Protein 1W9N (pdb70)

Sequence (23 aa):
AIVKIKAKKLCRGFLCGCHFGKKAIVKIKAKKLCRGFLCGCHFGKKAIVKIKAKKLCRGFLCGCHFGKKAIVKIKAKKLCRGFLCGCHFGKKAIVKIKAKKLCRGFLCGCHFGKKAIVKIKAKKLCRGFLCGCHFGKKAIVKIKAKKLCRGFLCGCHFGKKAIVKIKAKKLCRGFLCGCHFGKKAIVKIKAKKLCRGFLCGCHFGKKAIVKIKAKKLCRGFLCGCHFGKKAIVKIKAKKLCRGFLCGCHFGKKAIVKIKAKKLCRGFLCGCHFGKKAIVKIKAKKLCRGFLCGCHFGKKAIVKIKAKKLCRGFLCGCHFGKKAIVKIKAKKLCRGFLCGCHFGKKAIVKIKAKKLCRGFLCGCHFGKKAIVKIKAKKLCRGFLCGCHFGKKAIVKIKAKKLCRGFLCGCHFGKKAIVKIKAKKLCRGFLCGCHFGKKAIVKIKAKKLCRGFLCGCHFGKK

Secondary structure (DSSP, 8-state):
---------S-S-----------

Foldseek 3Di:
DPDVDDQDPDPPPPPPPPPDDDD

InterPro domains:
  IPR012519 Lantibiotic, type A, Pep5-type [PF08130] (2-41)

Radius of gyration: 16.24 Å; Cα contacts (8 Å, |Δi|>4): 0; chains: 1; bounding box: 52×14×13 Å

Solvent-accessible surface area: 3721 Å² total

Organism: Staphylococcus epidermidis (NCBI:txid1282)

B-factor: mean 6.92, std 3.71, range [2.19, 17.81]

Structure (mmCIF, N/CA/C/O backbone):
data_1W9N
#
_entry.id   1W9N
#
_cell.length_a   1.000
_cell.length_b   1.000
_cell.length_c   1.000
_cell.angle_alpha   90.00
_cell.angle_beta   90.00
_cell.angle_gamma   90.00
#
_symmetry.space_group_name_H-M   'P 1'
#
loop_
_atom_site.group_PDB
_atom_site.id
_atom_site.type_symbol
_atom_site.label_atom_id
_atom_site.label_alt_id
_atom_site.label_comp_id
_atom_site.label_asym_id
_atom_site.label_entity_id
_atom_site.label_seq_id
_atom_site.pdbx_PDB_ins_code
_atom_site.Cartn_x
_atom_site.Cartn_y
_atom_site.Cartn_z
_atom_site.occupancy
_atom_site.B_iso_or_equiv
_atom_site.auth_seq_id
_atom_site.auth_comp_id
_atom_site.auth_asym_id
_atom_site.auth_atom_id
_atom_site.pdbx_PDB_model_num
ATOM 11 N N . ALA A 1 2 ? 29.196 -11.011 -5.519 1.00 10.47 2 ALA A N 1
ATOM 12 C CA . ALA A 1 2 ? 28.561 -11.260 -4.238 1.00 10.32 2 ALA A CA 1
ATOM 13 C C . ALA A 1 2 ? 29.409 -12.209 -3.412 1.00 9.54 2 ALA A C 1
ATOM 14 O O . ALA A 1 2 ? 29.897 -13.222 -3.913 1.00 9.39 2 ALA A O 1
ATOM 29 N N . ILE A 1 4 ? 29.899 -14.015 0.600 1.00 7.68 4 ILE A N 1
ATOM 30 C CA . ILE A 1 4 ? 29.492 -15.213 1.310 1.00 7.07 4 ILE A CA 1
ATOM 31 C C . ILE A 1 4 ? 28.170 -14.994 2.036 1.00 6.34 4 ILE A C 1
ATOM 32 O O . ILE A 1 4 ? 28.139 -14.421 3.122 1.00 6.50 4 ILE A O 1
ATOM 48 N N . VAL A 1 5 ? 27.085 -15.440 1.402 1.00 5.86 5 VAL A N 1
ATOM 49 C CA . VAL A 1 5 ? 25.744 -15.382 1.985 1.00 5.39 5 VAL A CA 1
ATOM 50 C C . VAL A 1 5 ? 25.247 -13.940 2.164 1.00 4.84 5 VAL A C 1
ATOM 51 O O . VAL A 1 5 ? 25.806 -13.150 2.927 1.00 5.05 5 VAL A O 1
ATOM 64 N N . LYS A 1 6 ? 24.177 -13.605 1.450 1.00 4.59 6 LYS A N 1
ATOM 65 C CA . LYS A 1 6 ? 23.553 -12.294 1.573 1.00 4.51 6 LYS A CA 1
ATOM 66 C C . LYS A 1 6 ? 22.449 -12.336 2.621 1.00 4.14 6 LYS A C 1
ATOM 67 O O . LYS A 1 6 ? 21.647 -11.406 2.743 1.00 4.24 6 LYS A O 1
ATOM 108 N N . ILE A 1 9 ? 16.459 -12.240 4.570 1.00 2.97 9 ILE A N 1
ATOM 109 C CA . ILE A 1 9 ? 15.534 -12.075 5.687 1.00 3.26 9 ILE A CA 1
ATOM 110 C C . ILE A 1 9 ? 14.373 -13.054 5.569 1.00 2.87 9 ILE A C 1
ATOM 111 O O . ILE A 1 9 ? 13.612 -13.015 4.605 1.00 3.04 9 ILE A O 1
ATOM 127 N N . LYS A 1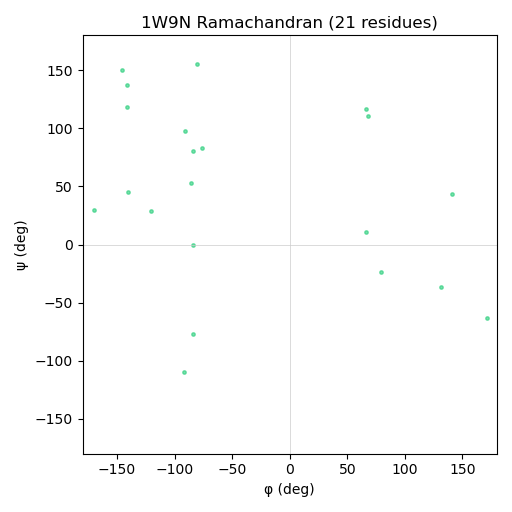 10 ? 14.250 -13.932 6.554 1.00 3.00 10 LYS A N 1
ATOM 128 C CA . LYS A 1 10 ? 13.196 -14.931 6.558 1.00 3.16 10 LYS A CA 1
ATOM 129 C C . LYS A 1 10 ? 11.898 -14.306 7.052 1.00 2.99 10 LYS A C 1
ATOM 130 O O . LYS A 1 10 ? 11.923 -13.303 7.768 1.00 3.33 10 LYS A O 1
ATOM 149 N N . ALA A 1 11 ? 10.776 -14.905 6.649 1.00 3.02 11 ALA A N 1
ATOM 150 C CA . ALA A 1 11 ? 9.442 -14.398 6.975 1.00 3.25 11 ALA A CA 1
ATOM 151 C C . ALA A 1 11 ? 9.163 -13.070 6.265 1.00 2.81 11 ALA A C 1
ATOM 152 O O . ALA A 1 11 ? 10.051 -12.476 5.651 1.00 3.21 11 ALA A O 1
ATOM 168 N N . LYS A 1 13 ? 6.966 -12.780 3.831 1.00 3.03 13 LYS A N 1
ATOM 169 C CA . LYS A 1 13 ? 6.597 -13.069 2.450 1.00 3.96 13 LYS A CA 1
ATOM 170 C C . LYS A 1 13 ? 5.184 -13.626 2.396 1.00 4.18 13 LYS A C 1
ATOM 171 O O . LYS A 1 13 ? 4.416 -13.318 1.478 1.00 4.91 13 LYS A O 1
ATOM 190 N N . LYS A 1 14 ? 4.837 -14.423 3.395 1.00 3.94 14 LYS A N 1
ATOM 191 C CA . LYS A 1 14 ? 3.556 -15.107 3.428 1.00 4.48 14 LYS A CA 1
ATOM 192 C C . LYS A 1 14 ? 2.440 -14.145 3.818 1.00 3.90 14 LYS A C 1
ATOM 193 O O . LYS A 1 14 ? 2.084 -14.036 4.989 1.00 3.93 14 LYS A O 1
ATOM 212 N N . LEU A 1 15 ? 1.937 -13.410 2.828 1.00 3.89 15 LEU A N 1
ATOM 213 C CA . LEU A 1 15 ? 0.797 -12.506 2.996 1.00 3.83 15 LEU A CA 1
ATOM 214 C C . LEU A 1 15 ? 1.121 -11.334 3.923 1.00 3.02 15 LEU A C 1
ATOM 215 O O . LEU A 1 15 ? 0.227 -10.583 4.312 1.00 3.44 15 LEU A O 1
ATOM 231 N N . CYS A 1 16 ? 2.394 -11.161 4.253 1.00 2.39 16 CYS A N 1
ATOM 232 C CA . CYS A 1 16 ? 2.805 -10.085 5.151 1.00 2.19 16 CYS A CA 1
ATOM 233 C C . CYS A 1 16 ? 3.789 -9.140 4.468 1.00 2.67 16 CYS A C 1
ATOM 234 O O . CYS A 1 16 ? 4.606 -8.493 5.117 1.00 3.24 16 CYS A O 1
ATOM 241 N N . ARG A 1 17 ? 3.682 -9.023 3.145 1.00 3.07 17 ARG A N 1
ATOM 242 C CA . ARG A 1 17 ? 4.605 -8.178 2.393 1.00 3.96 17 ARG A CA 1
ATOM 243 C C . ARG A 1 17 ? 4.160 -6.723 2.405 1.00 4.14 17 ARG A C 1
ATOM 244 O O . ARG A 1 17 ? 4.818 -5.856 1.833 1.00 4.92 17 ARG A O 1
ATOM 265 N N . GLY A 1 18 ? 3.040 -6.472 3.058 1.00 3.74 18 GLY A N 1
ATOM 266 C CA . GLY A 1 18 ? 2.543 -5.113 3.225 1.00 4.13 18 GLY A CA 1
ATOM 267 C C . GLY A 1 18 ? 1.844 -4.568 2.000 1.00 3.47 18 GLY A C 1
ATOM 268 O O . GLY A 1 18 ? 1.028 -3.649 2.091 1.00 3.77 18 GLY A O 1
ATOM 272 N N . PHE A 1 19 ? 2.168 -5.125 0.843 1.00 2.98 19 PHE A N 1
ATOM 273 C CA . PHE A 1 19 ? 1.607 -4.666 -0.411 1.00 2.82 19 PHE A CA 1
ATOM 274 C C . PHE A 1 19 ? 0.251 -5.312 -0.659 1.00 2.44 19 PHE A C 1
ATOM 275 O O . PHE A 1 19 ? 0.118 -6.536 -0.618 1.00 2.82 19 PHE A O 1
ATOM 304 N N . LEU A 1 21 ? -2.957 -4.147 0.913 1.00 2.48 21 LEU A N 1
ATOM 305 C CA . LEU A 1 21 ? -3.691 -4.227 2.166 1.00 3.21 21 LEU A CA 1
ATOM 306 C C . LEU A 1 21 ? -5.095 -3.663 1.972 1.00 3.29 21 LEU A C 1
ATOM 307 O O . LEU A 1 21 ? -5.303 -2.451 2.012 1.00 3.73 21 LEU A O 1
ATOM 335 N N . CYS A 1 23 ? -6.786 -3.693 -0.769 1.00 3.04 23 CYS A N 1
ATOM 336 C CA . CYS A 1 23 ? -6.853 -3.030 -2.058 1.00 3.51 23 CYS A CA 1
ATOM 337 C C . CYS A 1 23 ? -7.838 -3.762 -2.953 1.00 4.08 23 CYS A C 1
ATOM 338 O O . CYS A 1 23 ? -8.874 -3.219 -3.333 1.00 4.80 23 CYS A O 1
ATOM 345 N N . GLY A 1 24 ? -7.524 -5.013 -3.257 1.00 4.12 24 GLY A N 1
ATOM 346 C CA . GLY A 1 24 ? -8.423 -5.837 -4.035 1.00 5.01 24 GLY A CA 1
ATOM 347 C C . GLY A 1 24 ? -9.447 -6.516 -3.150 1.00 5.20 24 GLY A C 1
ATOM 348 O O . GLY A 1 24 ? -9.597 -7.739 -3.177 1.00 5.95 24 GLY A O 1
ATOM 352 N N . CYS A 1 25 ? -10.132 -5.723 -2.340 1.00 4.80 25 CYS A N 1
ATOM 353 C CA . CYS A 1 25 ? -11.150 -6.245 -1.448 1.00 5.27 25 CYS A CA 1
ATOM 354 C C . CYS A 1 25 ? -12.336 -5.295 -1.369 1.00 5.75 25 CYS A C 1
ATOM 355 O O . CYS A 1 25 ? -12.173 -4.075 -1.303 1.00 5.70 25 CYS A O 1
ATOM 362 N N . HIS A 1 26 ? -13.521 -5.869 -1.411 1.00 6.47 26 HIS A N 1
ATOM 363 C CA . HIS A 1 26 ? -14.759 -5.113 -1.296 1.00 7.10 26 HIS A CA 1
ATOM 364 C C . HIS A 1 26 ? -15.741 -5.915 -0.446 1.00 7.73 26 HIS A C 1
ATOM 365 O O . HIS A 1 26 ? -16.912 -6.078 -0.794 1.00 8.28 26 HIS A O 1
ATOM 380 N N . PHE A 1 27 ? -15.238 -6.435 0.653 1.00 7.89 27 PHE A N 1
ATOM 381 C CA . PHE A 1 27 ? -16.031 -7.272 1.541 1.00 8.71 27 PHE A CA 1
ATOM 382 C C . PHE A 1 27 ? -16.848 -6.419 2.508 1.00 9.22 27 PHE A C 1
ATOM 383 O O . PHE A 1 27 ? -16.776 -5.189 2.472 1.00 9.22 27 PHE A O 1
ATOM 411 N N . GLY A 1 29 ? -17.016 -4.606 5.139 1.00 11.33 29 GLY A N 1
ATOM 412 C CA . GLY A 1 29 ? -16.404 -3.800 6.180 1.00 12.06 29 GLY A CA 1
ATOM 413 C C . GLY A 1 29 ? -17.252 -2.591 6.504 1.00 12.60 29 GLY A C 1
ATOM 414 O O . GLY A 1 29 ? -16.742 -1.481 6.654 1.00 12.81 29 GLY A O 1
ATOM 418 N N . LYS A 1 30 ? -18.550 -2.821 6.606 1.00 13.01 30 LYS A N 1
ATOM 419 C CA . LYS A 1 30 ? -19.511 -1.761 6.830 1.00 13.70 30 LYS A CA 1
ATOM 420 C C . LYS A 1 30 ? -20.658 -2.271 7.692 1.00 14.21 30 LYS A C 1
ATOM 421 O O . LYS A 1 30 ? -20.977 -3.462 7.672 1.00 14.40 30 LYS A O 1
ATOM 440 N N . LYS A 1 31 ? -21.253 -1.378 8.464 1.00 14.58 31 LYS A N 1
ATOM 441 C CA . LYS A 1 31 ? -22.459 -1.697 9.199 1.00 15.24 31 LYS A CA 1
ATOM 442 C C . LYS A 1 31 ? -23.673 -1.357 8.345 1.00 15.53 31 LYS A C 1
ATOM 443 O O . LYS A 1 31 ? -24.441 -2.276 8.002 1.00 15.77 31 LYS A O 1
ATOM 473 N N . ALA A 1 2 ? 8.059 25.088 -2.969 1.00 10.47 2 ALA A N 2
ATOM 474 C CA . ALA A 1 2 ? 8.288 24.465 -4.268 1.00 10.32 2 ALA A CA 2
ATOM 475 C C . ALA A 1 2 ? 7.062 24.641 -5.152 1.00 9.54 2 ALA A C 2
ATOM 476 O O . ALA A 1 2 ? 7.165 25.066 -6.298 1.00 9.39 2 ALA A O 2
ATOM 491 N N . ILE A 1 4 ? 5.169 23.189 -7.296 1.00 7.68 4 ILE A N 2
ATOM 492 C CA . ILE A 1 4 ? 4.815 22.318 -8.418 1.00 7.07 4 ILE A CA 2
ATOM 493 C C . ILE A 1 4 ? 4.853 20.844 -8.027 1.00 6.34 4 ILE A C 2
ATOM 494 O O . ILE A 1 4 ? 4.846 19.952 -8.875 1.00 6.50 4 ILE A O 2
ATOM 510 N N . VAL A 1 5 ? 4.853 20.603 -6.734 1.00 5.86 5 VAL A N 2
ATOM 511 C CA . VAL A 1 5 ? 4.922 19.250 -6.211 1.00 5.39 5 VAL A CA 2
ATOM 512 C C . VAL A 1 5 ? 3.536 18.752 -5.802 1.00 4.84 5 VAL A C 2
ATOM 513 O O . VAL A 1 5 ? 3.183 18.727 -4.622 1.00 5.05 5 VAL A O 2
ATOM 526 N N . LYS A 1 6 ? 2.739 18.385 -6.799 1.00 4.59 6 LYS A N 2
ATOM 527 C CA . LYS A 1 6 ? 1.400 17.859 -6.550 1.00 4.51 6 LYS A CA 2
ATOM 528 C C . LYS A 1 6 ? 1.490 16.440 -6.012 1.00 4.14 6 LYS A C 2
ATOM 529 O O . LYS A 1 6 ? 1.576 15.473 -6.765 1.00 4.24 6 LYS A O 2
ATOM 570 N N . ILE A 1 9 ? 5.708 14.094 -2.758 1.00 2.97 9 ILE A N 2
ATOM 571 C CA . ILE A 1 9 ? 6.521 13.951 -1.569 1.00 3.26 9 ILE A CA 2
ATOM 572 C C . ILE A 1 9 ? 6.922 12.495 -1.412 1.00 2.87 9 ILE A C 2
ATOM 573 O O . ILE A 1 9 ? 6.068 11.629 -1.201 1.00 3.04 9 ILE A O 2
ATOM 589 N N . LYS A 1 10 ? 8.211 12.222 -1.521 1.00 3.00 10 LYS A N 2
ATOM 590 C CA . LYS A 1 10 ? 8.712 10.865 -1.383 1.00 3.16 10 LYS A CA 2
ATOM 591 C C . LYS A 1 10 ? 8.774 10.471 0.088 1.00 2.99 10 LYS A C 2
ATOM 592 O O . LYS A 1 10 ? 9.848 10.357 0.673 1.00 3.33 10 LYS A O 2
ATOM 611 N N . ALA A 1 11 ? 7.591 10.310 0.661 1.00 3.02 11 ALA A N 2
ATOM 612 C CA . ALA A 1 11 ? 7.423 9.895 2.047 1.00 3.25 11 ALA A CA 2
ATOM 613 C C . ALA A 1 11 ? 5.959 9.561 2.287 1.00 2.81 11 ALA A C 2
ATOM 614 O O . ALA A 1 11 ? 5.131 10.454 2.468 1.00 3.21 11 ALA A O 2
ATOM 630 N N . LYS A 1 13 ? 4.470 7.686 -0.033 1.00 3.03 13 LYS A N 2
ATOM 631 C CA . LYS A 1 13 ? 4.019 7.657 -1.417 1.00 3.96 13 LYS A CA 2
ATOM 632 C C . LYS A 1 13 ? 4.100 6.233 -1.964 1.00 4.18 13 LYS A C 2
ATOM 633 O O . LYS A 1 13 ? 5.125 5.835 -2.522 1.00 4.91 13 LYS A O 2
ATOM 652 N N . LYS A 1 14 ? 3.019 5.474 -1.753 1.00 3.94 14 LYS A N 2
ATOM 653 C CA . LYS A 1 14 ? 2.932 4.068 -2.176 1.00 4.48 14 LYS A CA 2
ATOM 654 C C . LYS A 1 14 ? 3.791 3.172 -1.269 1.00 3.90 14 LYS A C 2
ATOM 655 O O . LYS A 1 14 ? 4.801 3.611 -0.724 1.00 3.93 14 LYS A O 2
ATOM 674 N N . LEU A 1 15 ? 3.350 1.919 -1.109 1.00 3.89 15 LEU A N 2
ATOM 675 C CA . LEU A 1 15 ? 4.040 0.910 -0.302 1.00 3.83 15 LEU A CA 2
ATOM 676 C C . LEU A 1 15 ? 3.821 1.167 1.175 1.00 3.02 15 LEU A C 2
ATOM 677 O O . LEU A 1 15 ? 3.221 0.348 1.865 1.00 3.44 15 LEU A O 2
ATOM 693 N N . CYS A 1 16 ? 4.271 2.314 1.648 1.00 2.39 16 CYS A N 2
ATOM 694 C CA . CYS A 1 16 ? 4.114 2.676 3.048 1.00 2.19 16 CYS A CA 2
ATOM 695 C C . CYS A 1 16 ? 2.663 3.060 3.322 1.00 2.67 16 CYS A C 2
ATOM 696 O O . CYS A 1 16 ? 2.209 4.138 2.938 1.00 3.24 16 CYS A O 2
ATOM 703 N N . ARG A 1 17 ? 1.926 2.143 3.955 1.00 3.07 17 ARG A N 2
ATOM 704 C CA . ARG A 1 17 ? 0.491 2.314 4.190 1.00 3.96 17 ARG A CA 2
ATOM 705 C C . ARG A 1 17 ? -0.250 2.419 2.858 1.00 4.14 17 ARG A C 2
ATOM 706 O O . ARG A 1 17 ? -1.363 2.943 2.773 1.00 4.92 17 ARG A O 2
ATOM 727 N N . GLY A 1 18 ? 0.390 1.887 1.825 1.00 3.74 18 GLY A N 2
ATOM 728 C CA . GLY A 1 18 ? -0.184 1.856 0.502 1.00 4.13 18 GLY A CA 2
ATOM 729 C C . GLY A 1 18 ? 0.209 0.584 -0.207 1.00 3.47 18 GLY A C 2
ATOM 730 O O . GLY A 1 18 ? 0.670 0.609 -1.346 1.00 3.77 18 GLY A O 2
ATOM 734 N N . PHE A 1 19 ? 0.061 -0.529 0.486 1.00 2.98 19 PHE A N 2
ATOM 735 C CA . PHE A 1 19 ? 0.412 -1.835 -0.037 1.00 2.82 19 PHE A CA 2
ATOM 736 C C . PHE A 1 19 ? -0.868 -2.595 -0.378 1.00 2.44 19 PHE A C 2
ATOM 737 O O . PHE A 1 19 ? -1.961 -2.037 -0.287 1.00 2.82 19 PHE A O 2
ATOM 766 N N . LEU A 1 21 ? -2.911 -4.296 0.959 1.00 2.48 21 LEU A N 2
ATOM 767 C CA . LEU A 1 21 ? -3.805 -4.610 2.053 1.00 3.21 21 LEU A CA 2
ATOM 768 C C . LEU A 1 21 ? -5.147 -3.908 1.864 1.00 3.29 21 LEU A C 2
ATOM 769 O O . LEU A 1 21 ? -5.238 -2.681 1.898 1.00 3.73 21 LEU A O 2
ATOM 797 N N . CYS A 1 23 ? -6.698 -3.683 -0.832 1.00 3.04 23 CYS A N 2
ATOM 798 C CA . CYS A 1 23 ? -6.722 -3.074 -2.145 1.00 3.51 23 CYS A CA 2
ATOM 799 C C . CYS A 1 23 ? -7.628 -3.872 -3.070 1.00 4.08 23 CYS A C 2
ATOM 800 O O . CYS A 1 23 ? -8.404 -3.311 -3.843 1.00 4.80 23 CYS A O 2
ATOM 807 N N . GLY A 1 24 ? -7.533 -5.188 -2.972 1.00 4.12 24 GLY A N 2
ATOM 808 C CA . GLY A 1 24 ? -8.383 -6.056 -3.755 1.00 5.01 24 GLY A CA 2
ATOM 809 C C . GLY A 1 24 ? -9.567 -6.565 -2.953 1.00 5.20 24 GLY A C 2
ATOM 810 O O . GLY A 1 24 ? -9.909 -7.746 -3.022 1.00 5.95 24 GLY A O 2
ATOM 814 N N . CYS A 1 25 ? -10.185 -5.677 -2.196 1.00 4.80 25 CYS A N 2
ATOM 815 C CA . CYS A 1 25 ? -11.349 -6.029 -1.390 1.00 5.27 25 CYS A CA 2
ATOM 816 C C . CYS A 1 25 ? -12.406 -4.938 -1.502 1.00 5.75 25 CYS A C 2
ATOM 817 O O . CYS A 1 25 ? -12.166 -3.907 -2.137 1.00 5.70 25 CYS A O 2
ATOM 824 N N . HIS A 1 26 ? -13.566 -5.173 -0.891 1.00 6.47 26 HIS A N 2
ATOM 825 C CA . HIS A 1 26 ? -14.672 -4.220 -0.907 1.00 7.10 26 HIS A CA 2
ATOM 826 C C . HIS A 1 26 ? -15.225 -4.058 -2.313 1.00 7.73 26 HIS A C 2
ATOM 827 O O . HIS A 1 26 ? -14.735 -3.251 -3.112 1.00 8.28 26 HIS A O 2
ATOM 842 N N . PHE A 1 27 ? -16.251 -4.832 -2.623 1.00 7.89 27 PHE A N 2
ATOM 843 C CA . PHE A 1 27 ? -16.843 -4.811 -3.948 1.00 8.71 27 PHE A CA 2
ATOM 844 C C . PHE A 1 27 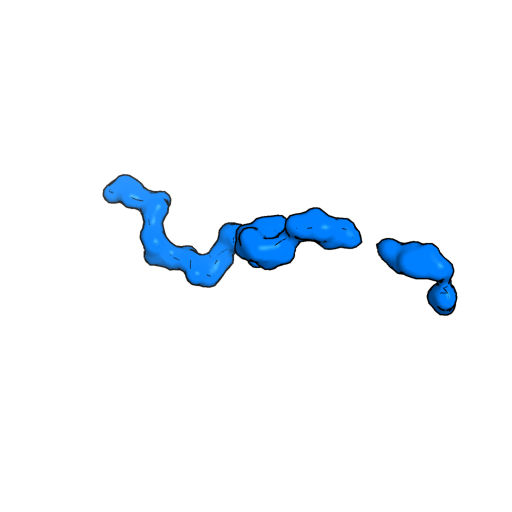? -18.042 -3.869 -3.977 1.00 9.22 27 PHE A C 2
ATOM 845 O O . PHE A 1 27 ? -18.690 -3.638 -2.960 1.00 9.22 27 PHE A O 2
ATOM 873 N N . GLY A 1 29 ? -20.904 -4.213 -6.131 1.00 11.33 29 GLY A N 2
ATOM 874 C CA . GLY A 1 29 ? -22.174 -4.875 -6.318 1.00 12.06 29 GLY A CA 2
ATOM 875 C C . GLY A 1 29 ? -22.541 -4.955 -7.777 1.00 12.60 29 GLY A C 2
ATOM 876 O O . GLY A 1 29 ? -21.782 -5.505 -8.583 1.00 12.81 29 GLY A O 2
ATOM 880 N N . LYS A 1 30 ? -23.688 -4.408 -8.136 1.00 13.01 30 LYS A N 2
ATOM 881 C CA . LYS A 1 30 ? -24.126 -4.388 -9.517 1.00 13.70 30 LYS A CA 2
ATOM 882 C C . LYS A 1 30 ? -24.540 -2.974 -9.926 1.00 14.21 30 LYS A C 2
ATOM 883 O O . LYS A 1 30 ? -24.950 -2.731 -11.064 1.00 14.40 30 LYS A O 2
ATOM 902 N N . LYS A 1 31 ? -24.407 -2.030 -9.001 1.00 14.58 31 LYS A N 2
ATOM 903 C CA . LYS A 1 31 ? -24.873 -0.674 -9.229 1.00 15.24 31 LYS A CA 2
ATOM 904 C C . LYS A 1 31 ? -23.956 0.316 -8.539 1.00 15.53 31 LYS A C 2
ATOM 905 O O . LYS A 1 31 ? -23.588 1.331 -9.161 1.00 15.77 31 LYS A O 2
ATOM 935 N N . ALA A 1 2 ? -6.328 14.825 -5.682 1.00 10.47 2 ALA A N 3
ATOM 936 C CA . ALA A 1 2 ? -6.272 15.847 -4.634 1.00 10.32 2 ALA A CA 3
ATOM 937 C C . ALA A 1 2 ? -5.589 17.120 -5.126 1.00 9.54 2 ALA A C 3
ATOM 938 O O . ALA A 1 2 ? -6.253 18.038 -5.609 1.00 9.39 2 ALA A O 3
ATOM 953 N N . ILE A 1 4 ? -1.591 18.744 -6.703 1.00 7.68 4 ILE A N 3
ATOM 954 C CA . ILE A 1 4 ? -0.749 18.745 -7.886 1.00 7.07 4 ILE A CA 3
ATOM 955 C C . ILE A 1 4 ? -0.079 17.389 -8.042 1.00 6.34 4 ILE A C 3
ATOM 956 O O . ILE A 1 4 ? 0.924 17.101 -7.392 1.00 6.50 4 ILE A O 3
ATOM 972 N N . VAL A 1 5 ? -0.655 16.546 -8.877 1.00 5.86 5 VAL A N 3
ATOM 973 C CA . VAL A 1 5 ? -0.085 15.239 -9.131 1.00 5.39 5 VAL A CA 3
ATOM 974 C C . VAL A 1 5 ? 0.812 15.279 -10.366 1.00 4.84 5 VAL A C 3
ATOM 975 O O . VAL A 1 5 ? 0.345 15.402 -11.498 1.00 5.05 5 VAL A O 3
ATOM 988 N N . LYS A 1 6 ? 2.108 15.210 -10.125 1.00 4.59 6 LYS A N 3
ATOM 989 C CA . LYS A 1 6 ? 3.095 15.282 -11.194 1.00 4.51 6 LYS A CA 3
ATOM 990 C C . LYS A 1 6 ? 3.793 13.934 -11.355 1.00 4.14 6 LYS A C 3
ATOM 991 O O . LYS A 1 6 ? 4.774 13.805 -12.096 1.00 4.24 6 LYS A O 3
ATOM 1032 N N . ILE A 1 9 ? 7.363 9.080 -8.727 1.00 2.97 9 ILE A N 3
ATOM 1033 C CA . ILE A 1 9 ? 7.607 7.773 -8.125 1.00 3.26 9 ILE A CA 3
ATOM 1034 C C . ILE A 1 9 ? 6.589 6.747 -8.631 1.00 2.87 9 ILE A C 3
ATOM 1035 O O . ILE A 1 9 ? 5.385 7.011 -8.649 1.00 3.04 9 ILE A O 3
ATOM 1051 N N . LYS A 1 10 ? 7.077 5.584 -9.043 1.00 3.00 10 LYS A N 3
ATOM 1052 C CA . LYS A 1 10 ? 6.212 4.536 -9.563 1.00 3.16 10 LYS A CA 3
ATOM 1053 C C . LYS A 1 10 ? 5.919 3.501 -8.482 1.00 2.99 10 LYS A C 3
ATOM 1054 O O . LYS A 1 10 ? 6.781 3.194 -7.653 1.00 3.33 10 LYS A O 3
ATOM 1073 N N . ALA A 1 11 ? 4.704 2.971 -8.486 1.00 3.02 11 ALA A N 3
ATOM 1074 C CA . ALA A 1 11 ? 4.321 1.945 -7.527 1.00 3.25 11 ALA A CA 3
ATOM 1075 C C . ALA A 1 11 ? 4.773 0.569 -7.998 1.00 2.81 11 ALA A C 3
ATOM 1076 O O . A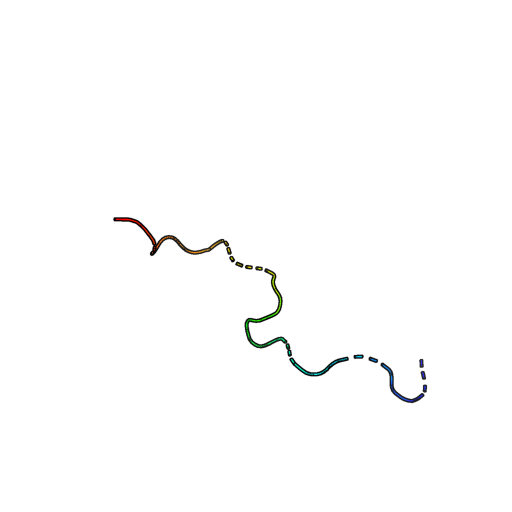LA A 1 11 ? 4.422 0.134 -9.100 1.00 3.21 11 ALA A O 3
ATOM 1092 N N . LYS A 1 13 ? 8.253 -1.347 -8.527 1.00 3.03 13 LYS A N 3
ATOM 1093 C CA . LYS A 1 13 ? 9.710 -1.378 -8.606 1.00 3.96 13 LYS A CA 3
ATOM 1094 C C . LYS A 1 13 ? 10.263 -2.704 -8.073 1.00 4.18 13 LYS A C 3
ATOM 1095 O O . LYS A 1 13 ? 10.551 -3.616 -8.850 1.00 4.91 13 LYS A O 3
ATOM 1114 N N . LYS A 1 14 ? 10.392 -2.814 -6.758 1.00 3.94 14 LYS A N 3
ATOM 1115 C CA . LYS A 1 14 ? 10.913 -4.026 -6.135 1.00 4.48 14 LYS A CA 3
ATOM 1116 C C . LYS A 1 14 ? 10.174 -4.337 -4.844 1.00 3.90 14 LYS A C 3
ATOM 1117 O O . LYS A 1 14 ? 9.601 -5.421 -4.679 1.00 3.93 14 LYS A O 3
ATOM 1136 N N . LEU A 1 15 ? 10.177 -3.382 -3.926 1.00 3.89 15 LEU A N 3
ATOM 1137 C CA . LEU A 1 15 ? 9.654 -3.614 -2.589 1.00 3.83 15 LEU A CA 3
ATOM 1138 C C . LEU A 1 15 ? 8.181 -3.247 -2.492 1.00 3.02 15 LEU A C 3
ATOM 1139 O O . LEU A 1 15 ? 7.820 -2.183 -1.995 1.00 3.44 15 LEU A O 3
ATOM 1155 N N . CYS A 1 16 ? 7.337 -4.123 -3.000 1.00 2.39 16 CYS A N 3
ATOM 1156 C CA . CYS A 1 16 ? 5.904 -4.019 -2.779 1.00 2.19 16 CYS A CA 3
ATOM 1157 C C . CYS A 1 16 ? 5.415 -5.299 -2.115 1.00 2.67 16 CYS A C 3
ATOM 1158 O O . CYS A 1 16 ? 4.213 -5.570 -2.047 1.00 3.24 16 CYS A O 3
ATOM 1165 N N . ARG A 1 17 ? 6.370 -6.074 -1.605 1.00 3.07 17 ARG A N 3
ATOM 1166 C CA . ARG A 1 17 ? 6.077 -7.342 -0.960 1.00 3.96 17 ARG A CA 3
ATOM 1167 C C . ARG A 1 17 ? 5.432 -7.100 0.389 1.00 4.14 17 ARG A C 3
ATOM 1168 O O . ARG A 1 17 ? 6.108 -6.745 1.358 1.00 4.92 17 ARG A O 3
ATOM 1189 N N . GLY A 1 18 ? 4.127 -7.277 0.441 1.00 3.74 18 GLY A N 3
ATOM 1190 C CA . GLY A 1 18 ? 3.383 -7.034 1.662 1.00 4.13 18 GLY A CA 3
ATOM 1191 C C . GLY A 1 18 ? 2.267 -6.041 1.442 1.00 3.47 18 GLY A C 3
ATOM 1192 O O . GLY A 1 18 ? 1.364 -5.905 2.272 1.00 3.77 18 GLY A O 3
ATOM 1196 N N . PHE A 1 19 ? 2.332 -5.345 0.318 1.00 2.98 19 PHE A N 3
ATOM 1197 C CA . PHE A 1 19 ? 1.304 -4.390 -0.035 1.00 2.82 19 PHE A CA 3
ATOM 1198 C C . PHE A 1 19 ? 0.169 -5.105 -0.753 1.00 2.44 19 PHE A C 3
ATOM 1199 O O . PHE A 1 19 ? 0.379 -6.149 -1.379 1.00 2.82 19 PHE A O 3
ATOM 1228 N N . LEU A 1 21 ? -3.166 -4.748 0.909 1.00 2.48 21 LEU A N 3
ATOM 1229 C CA . LEU A 1 21 ? -4.084 -4.940 2.019 1.00 3.21 21 LEU A CA 3
ATOM 1230 C C . LEU A 1 21 ? -5.145 -3.852 2.011 1.00 3.29 21 LEU A C 3
ATOM 1231 O O . LEU A 1 21 ? -4.879 -2.711 2.382 1.00 3.73 21 LEU A O 3
ATOM 1259 N N . CYS A 1 23 ? -6.810 -3.232 -0.845 1.00 3.04 23 CYS A N 3
ATOM 1260 C CA . CYS A 1 23 ? -6.784 -2.748 -2.218 1.00 3.51 23 CYS A CA 3
ATOM 1261 C C . CYS A 1 23 ? -7.804 -3.506 -3.070 1.00 4.08 23 CYS A C 3
ATOM 1262 O O . CYS A 1 23 ? -8.827 -2.955 -3.473 1.00 4.80 23 CYS A O 3
ATOM 1269 N N . GLY A 1 24 ? -7.538 -4.784 -3.306 1.00 4.12 24 GLY A N 3
ATOM 1270 C CA . GLY A 1 24 ? -8.460 -5.607 -4.061 1.00 5.01 24 GLY A CA 3
ATOM 1271 C C . GLY A 1 24 ? -9.346 -6.425 -3.152 1.00 5.20 24 GLY A C 3
ATOM 1272 O O . GLY A 1 24 ? -9.715 -7.553 -3.469 1.00 5.95 24 GLY A O 3
ATOM 1276 N N . CYS A 1 25 ? -9.695 -5.846 -2.016 1.00 4.80 25 CYS A N 3
ATOM 1277 C CA . CYS A 1 25 ? -10.485 -6.533 -0.998 1.00 5.27 25 CYS A CA 3
ATOM 1278 C C . CYS A 1 25 ? -11.979 -6.347 -1.214 1.00 5.75 25 CYS A C 3
ATOM 1279 O O . CYS A 1 25 ? -12.805 -6.878 -0.469 1.00 5.70 25 CYS A O 3
ATOM 1286 N N . HIS A 1 26 ? -12.305 -5.602 -2.239 1.00 6.47 26 HIS A N 3
ATOM 1287 C CA . HIS A 1 26 ? -13.693 -5.276 -2.544 1.00 7.10 26 HIS A CA 3
ATOM 1288 C C . HIS A 1 26 ? -14.361 -6.437 -3.259 1.00 7.73 26 HIS A C 3
ATOM 1289 O O . HIS A 1 26 ? -15.404 -6.932 -2.834 1.00 8.28 26 HIS A O 3
ATOM 1304 N N . PHE A 1 27 ? -13.744 -6.863 -4.348 1.00 7.89 27 PHE A N 3
ATOM 1305 C CA . PHE A 1 27 ? -14.272 -7.942 -5.153 1.00 8.71 27 PHE A CA 3
ATOM 1306 C C . PHE A 1 27 ? -13.141 -8.834 -5.656 1.00 9.22 27 PHE A C 3
ATOM 1307 O O . PHE A 1 27 ? -12.283 -8.395 -6.421 1.00 9.22 27 PHE A O 3
ATOM 1335 N N . GLY A 1 29 ? -13.606 -12.215 -7.163 1.00 11.33 29 GLY A N 3
ATOM 1336 C CA . GLY A 1 29 ? -13.939 -12.911 -8.383 1.00 12.06 29 GLY A CA 3
ATOM 1337 C C . GLY A 1 29 ? -14.663 -14.205 -8.096 1.00 12.60 29 GLY A C 3
ATOM 1338 O O . GLY A 1 29 ? -15.883 -14.211 -7.911 1.00 12.81 29 GLY A O 3
ATOM 1342 N N . LYS A 1 30 ? -13.901 -15.292 -8.021 1.00 13.01 30 LYS A N 3
ATOM 1343 C CA . LYS A 1 30 ? -14.440 -16.613 -7.721 1.00 13.70 30 LYS A CA 3
ATOM 1344 C C . LYS A 1 30 ? -15.525 -16.983 -8.729 1.00 14.21 30 LYS A C 3
ATOM 1345 O O . LYS A 1 30 ? -16.704 -17.112 -8.392 1.00 14.40 30 LYS A O 3
ATOM 1364 N N . LYS A 1 31 ? -15.125 -17.114 -9.987 1.00 14.58 31 LYS A N 3
ATOM 1365 C CA . LYS A 1 31 ? -16.053 -17.450 -11.046 1.00 15.24 31 LYS A CA 3
ATOM 1366 C C . LYS A 1 31 ? -15.797 -18.862 -11.539 1.00 15.53 31 LYS A C 3
ATOM 1367 O O . LYS A 1 31 ? -14.855 -19.057 -12.335 1.00 15.77 31 LYS A O 3
ATOM 1397 N N . ALA A 1 2 ? 15.001 0.195 -19.787 1.00 10.47 2 ALA A N 4
ATOM 1398 C CA . ALA A 1 2 ? 15.506 1.540 -20.014 1.00 10.32 2 ALA A CA 4
ATOM 1399 C C . ALA A 1 2 ? 14.420 2.380 -20.675 1.00 9.54 2 ALA A C 4
ATOM 1400 O O . ALA A 1 2 ? 14.241 2.327 -21.895 1.00 9.39 2 ALA A O 4
ATOM 1415 N N . ILE A 1 4 ? 11.493 1.967 -21.535 1.00 7.68 4 ILE A N 4
ATOM 1416 C CA . ILE A 1 4 ? 10.459 0.990 -21.811 1.00 7.07 4 ILE A CA 4
ATOM 1417 C C . ILE A 1 4 ? 10.386 0.018 -20.643 1.00 6.34 4 ILE A C 4
ATOM 1418 O O . ILE A 1 4 ? 11.263 -0.834 -20.475 1.00 6.50 4 ILE A O 4
ATOM 1434 N N . VAL A 1 5 ? 9.366 0.172 -19.816 1.00 5.86 5 VAL A N 4
ATOM 1435 C CA . VAL A 1 5 ? 9.245 -0.633 -18.616 1.00 5.39 5 VAL A CA 4
ATOM 1436 C C . VAL A 1 5 ? 8.728 -2.027 -18.926 1.00 4.84 5 VAL A C 4
ATOM 1437 O O . VAL A 1 5 ? 7.791 -2.206 -19.708 1.00 5.05 5 VAL A O 4
ATOM 1450 N N . LYS A 1 6 ? 9.359 -3.019 -18.324 1.00 4.59 6 LYS A N 4
ATOM 1451 C CA . LYS A 1 6 ? 8.935 -4.404 -18.467 1.00 4.51 6 LYS A CA 4
ATOM 1452 C C . LYS A 1 6 ? 7.939 -4.752 -17.368 1.00 4.14 6 LYS A C 4
ATOM 1453 O O . LYS A 1 6 ? 7.886 -5.882 -16.876 1.00 4.24 6 LYS A O 4
ATOM 1494 N N . ILE A 1 9 ? 9.187 -4.802 -12.778 1.00 2.97 9 ILE A N 4
ATOM 1495 C CA . ILE A 1 9 ? 10.601 -5.023 -12.596 1.00 3.26 9 ILE A CA 4
ATOM 1496 C C . ILE A 1 9 ? 11.125 -4.140 -11.458 1.00 2.87 9 ILE A C 4
ATOM 1497 O O . ILE A 1 9 ? 10.891 -2.928 -11.442 1.00 3.04 9 ILE A O 4
ATOM 1513 N N . LYS A 1 10 ? 11.797 -4.773 -10.500 1.00 3.00 10 LYS A N 4
ATOM 1514 C CA . LYS A 1 10 ? 12.347 -4.085 -9.331 1.00 3.16 10 LYS A CA 4
ATOM 1515 C C . LYS A 1 10 ? 11.240 -3.387 -8.548 1.00 2.99 10 LYS A C 4
ATOM 1516 O O . LYS A 1 10 ? 11.452 -2.338 -7.930 1.00 3.33 10 LYS A O 4
ATOM 1535 N N . ALA A 1 11 ? 10.069 -4.006 -8.535 1.00 3.02 11 ALA A N 4
ATOM 1536 C CA . ALA A 1 11 ? 8.908 -3.434 -7.879 1.00 3.25 11 ALA A CA 4
ATOM 1537 C C . ALA A 1 11 ? 8.964 -3.690 -6.379 1.00 2.81 11 ALA A C 4
ATOM 1538 O O . ALA A 1 11 ? 8.271 -4.563 -5.856 1.00 3.21 11 ALA A O 4
ATOM 1554 N N . LYS A 1 13 ? 11.127 -0.945 -4.021 1.00 3.03 13 LYS A N 4
ATOM 1555 C CA . LYS A 1 13 ? 12.239 -0.068 -3.699 1.00 3.96 13 LYS A CA 4
ATOM 1556 C C . LYS A 1 13 ? 12.015 0.665 -2.378 1.00 4.18 13 LYS A C 4
ATOM 1557 O O . LYS A 1 13 ? 12.900 1.382 -1.915 1.00 4.91 13 LYS A O 4
ATOM 1576 N N . LYS A 1 14 ? 10.838 0.482 -1.775 1.00 3.94 14 LYS A N 4
ATOM 1577 C CA . LYS A 1 14 ? 10.535 1.138 -0.497 1.00 4.48 14 LYS A CA 4
ATOM 1578 C C . LYS A 1 14 ? 9.210 0.670 0.098 1.00 3.90 14 LYS A C 4
ATOM 1579 O O . LYS A 1 14 ? 8.171 0.687 -0.559 1.00 3.93 14 LYS A O 4
ATOM 1598 N N . LEU A 1 15 ? 9.285 0.212 1.356 1.00 3.89 15 LEU A N 4
ATOM 1599 C CA . LEU A 1 15 ? 8.109 0.004 2.206 1.00 3.83 15 LEU A CA 4
ATOM 1600 C C . LEU A 1 15 ? 7.105 -0.983 1.614 1.00 3.02 15 LEU A C 4
ATOM 1601 O O . LEU A 1 15 ? 5.924 -0.962 1.966 1.00 3.44 15 LEU A O 4
ATOM 1617 N N . CYS A 1 16 ? 7.564 -1.862 0.742 1.00 2.39 16 CYS A N 4
ATOM 1618 C CA . CYS A 1 16 ? 6.676 -2.824 0.114 1.00 2.19 16 CYS A CA 4
ATOM 1619 C C . CYS A 1 16 ? 6.810 -4.201 0.759 1.00 2.67 16 CYS A C 4
ATOM 1620 O O . CYS A 1 16 ? 6.792 -5.232 0.077 1.00 3.24 16 CYS A O 4
ATOM 1627 N N . ARG A 1 17 ? 6.916 -4.214 2.078 1.00 3.07 17 ARG A N 4
ATOM 1628 C CA . ARG A 1 17 ? 6.968 -5.459 2.832 1.00 3.96 17 ARG A CA 4
ATOM 1629 C C . ARG A 1 17 ? 5.569 -5.860 3.258 1.00 4.14 17 ARG A C 4
ATOM 1630 O O . ARG A 1 17 ? 5.358 -6.911 3.859 1.00 4.92 17 ARG A O 4
ATOM 1651 N N . GLY A 1 18 ? 4.629 -5.005 2.922 1.00 3.74 18 GLY A N 4
ATOM 1652 C CA . GLY A 1 18 ? 3.241 -5.224 3.266 1.00 4.13 18 GLY A CA 4
ATOM 1653 C C . GLY A 1 18 ? 2.326 -4.396 2.393 1.00 3.47 18 GLY A C 4
ATOM 1654 O O . GLY A 1 18 ? 1.946 -3.284 2.753 1.00 3.77 18 GLY A O 4
ATOM 1658 N N . PHE A 1 19 ? 1.994 -4.928 1.229 1.00 2.98 19 PHE A N 4
ATOM 1659 C CA . PHE A 1 19 ? 1.150 -4.217 0.286 1.00 2.82 19 PHE A CA 4
ATOM 1660 C C . PHE A 1 19 ? -0.026 -5.086 -0.129 1.00 2.44 19 PHE A C 4
ATOM 1661 O O . PHE A 1 19 ? -0.056 -6.288 0.138 1.00 2.82 19 PHE A O 4
ATOM 1690 N N . LEU A 1 21 ? -3.159 -4.665 0.850 1.00 2.48 21 LEU A N 4
ATOM 1691 C CA . LEU A 1 21 ? -4.029 -4.872 1.998 1.00 3.21 21 LEU A CA 4
ATOM 1692 C C . LEU A 1 21 ? -5.129 -3.821 2.011 1.00 3.29 21 LEU A C 4
ATOM 1693 O O . LEU A 1 21 ? -4.892 -2.658 2.333 1.00 3.73 21 LEU A O 4
ATOM 1721 N N . CYS A 1 23 ? -6.885 -3.315 -0.786 1.00 3.04 23 CYS A N 4
ATOM 1722 C CA . CYS A 1 23 ? -6.796 -2.788 -2.137 1.00 3.51 23 CYS A CA 4
ATOM 1723 C C . CYS A 1 23 ? -7.758 -3.527 -3.068 1.00 4.08 23 CYS A C 4
ATOM 1724 O O . CYS A 1 23 ? -8.671 -2.932 -3.640 1.00 4.80 23 CYS A O 4
ATOM 1731 N N . GLY A 1 24 ? -7.547 -4.833 -3.195 1.00 4.12 2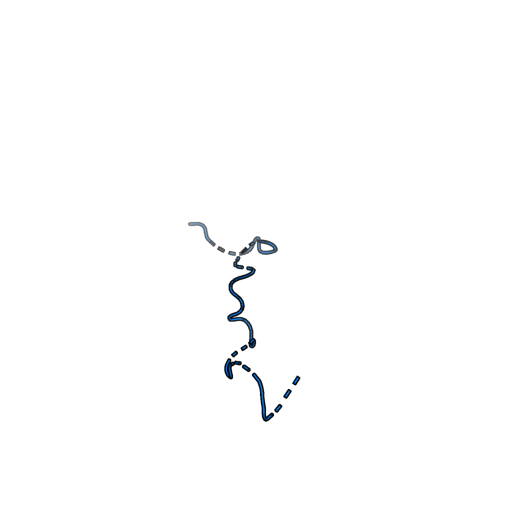4 GLY A N 4
ATOM 1732 C CA . GLY A 1 24 ? -8.414 -5.657 -4.009 1.00 5.01 24 GLY A CA 4
ATOM 1733 C C . GLY A 1 24 ? -9.410 -6.412 -3.162 1.00 5.20 24 GLY A C 4
ATOM 1734 O O . GLY A 1 24 ? -9.929 -7.452 -3.566 1.00 5.95 24 GLY A O 4
ATOM 1738 N N . CYS A 1 25 ? -9.663 -5.884 -1.980 1.00 4.80 25 CYS A N 4
ATOM 1739 C CA . CYS A 1 25 ? -10.608 -6.479 -1.046 1.00 5.27 25 CYS A CA 4
ATOM 1740 C C . CYS A 1 25 ? -12.047 -6.209 -1.481 1.00 5.75 25 CYS A C 4
ATOM 1741 O O . CYS A 1 25 ? -12.283 -5.565 -2.506 1.00 5.70 25 CYS A O 4
ATOM 1748 N N . HIS A 1 26 ? -13.008 -6.712 -0.728 1.00 6.47 26 HIS A N 4
ATOM 1749 C CA . HIS A 1 26 ? -14.406 -6.580 -1.100 1.00 7.10 26 HIS A CA 4
ATOM 1750 C C . HIS A 1 26 ? -15.198 -5.923 0.027 1.00 7.73 26 HIS A C 4
ATOM 1751 O O . HIS A 1 26 ? -16.421 -6.054 0.093 1.00 8.28 26 HIS A O 4
ATOM 1766 N N . PHE A 1 27 ? -14.478 -5.238 0.918 1.00 7.89 27 PHE A N 4
ATOM 1767 C CA . PHE A 1 27 ? -15.090 -4.475 2.009 1.00 8.71 27 PHE A CA 4
ATOM 1768 C C . PHE A 1 27 ? -15.794 -5.409 3.007 1.00 9.22 27 PHE A C 4
ATOM 1769 O O . PHE A 1 27 ? -16.510 -4.970 3.906 1.00 9.22 27 PHE A O 4
ATOM 1797 N N . GLY A 1 29 ? -18.098 -7.542 2.092 1.00 11.33 29 GLY A N 4
ATOM 1798 C CA . GLY A 1 29 ? -19.474 -7.697 1.680 1.00 12.06 29 GLY A CA 4
ATOM 1799 C C . GLY A 1 29 ? -19.806 -9.128 1.297 1.00 12.60 29 GLY A C 4
ATOM 1800 O O . GLY A 1 29 ? -18.919 -9.903 0.928 1.00 12.81 29 GLY A O 4
ATOM 1804 N N . LYS A 1 30 ? -21.077 -9.476 1.400 1.00 13.01 30 LYS A N 4
ATOM 1805 C CA . LYS A 1 30 ? -21.535 -10.825 1.089 1.00 13.70 30 LYS A CA 4
ATOM 1806 C C . LYS A 1 30 ? -21.925 -10.944 -0.376 1.00 14.21 30 LYS A C 4
ATOM 1807 O O . LYS A 1 30 ? -22.085 -12.049 -0.899 1.00 14.40 30 LYS A O 4
ATOM 1826 N N . LYS A 1 31 ? -22.071 -9.800 -1.029 1.00 14.58 31 LYS A N 4
ATOM 1827 C CA . LYS A 1 31 ? -22.445 -9.769 -2.443 1.00 15.24 31 LYS A CA 4
ATOM 1828 C C . LYS A 1 31 ? -21.248 -9.382 -3.312 1.00 15.53 31 LYS A C 4
ATOM 1829 O O . LYS A 1 31 ? -20.850 -8.199 -3.276 1.00 15.77 31 LYS A O 4
ATOM 1859 N N . ALA A 1 2 ? 19.716 -14.376 -9.243 1.00 10.47 2 ALA A N 5
ATOM 1860 C CA . ALA A 1 2 ? 20.191 -13.008 -9.010 1.00 10.32 2 ALA A CA 5
ATOM 1861 C C . ALA A 1 2 ? 20.358 -12.717 -7.517 1.00 9.54 2 ALA A C 5
ATOM 1862 O O . ALA A 1 2 ? 20.398 -11.557 -7.108 1.00 9.39 2 ALA A O 5
ATOM 1877 N N . ILE A 1 4 ? 19.383 -11.748 -4.516 1.00 7.68 4 ILE A N 5
ATOM 1878 C CA . ILE A 1 4 ? 18.357 -11.089 -3.724 1.00 7.07 4 ILE A CA 5
ATOM 1879 C C . ILE A 1 4 ? 17.150 -10.765 -4.589 1.00 6.34 4 ILE A C 5
ATOM 1880 O O . ILE A 1 4 ? 17.139 -11.072 -5.781 1.00 6.50 4 ILE A O 5
ATOM 1896 N N . VAL A 1 5 ? 16.136 -10.150 -4.007 1.00 5.86 5 VAL A N 5
ATOM 1897 C CA . VAL A 1 5 ? 14.961 -9.750 -4.763 1.00 5.39 5 VAL A CA 5
ATOM 1898 C C . VAL A 1 5 ? 15.271 -8.505 -5.592 1.00 4.84 5 VAL A C 5
ATOM 1899 O O . VAL A 1 5 ? 15.290 -7.389 -5.076 1.00 5.05 5 VAL A O 5
ATOM 1912 N N . LYS A 1 6 ? 15.534 -8.708 -6.869 1.00 4.59 6 LYS A N 5
ATOM 1913 C CA . LYS A 1 6 ? 15.849 -7.607 -7.773 1.00 4.51 6 LYS A CA 5
ATOM 1914 C C . LYS A 1 6 ? 14.589 -7.061 -8.437 1.00 4.14 6 LYS A C 5
ATOM 1915 O O . LYS A 1 6 ? 14.658 -6.424 -9.491 1.00 4.24 6 LYS A O 5
ATOM 1956 N N . ILE A 1 9 ? 9.133 -9.801 -9.832 1.00 2.97 9 ILE A N 5
ATOM 1957 C CA . ILE A 1 9 ? 7.703 -10.067 -9.839 1.00 3.26 9 ILE A CA 5
ATOM 1958 C C . ILE A 1 9 ? 6.910 -8.800 -10.141 1.00 2.87 9 ILE A C 5
ATOM 1959 O O . ILE A 1 9 ? 6.542 -8.042 -9.238 1.00 3.04 9 ILE A O 5
ATOM 1975 N N . LYS A 1 10 ? 6.682 -8.572 -11.438 1.00 3.00 10 LYS A N 5
ATOM 1976 C CA . LYS A 1 10 ? 5.864 -7.459 -11.913 1.00 3.16 10 LYS A CA 5
ATOM 1977 C C . LYS A 1 10 ? 6.434 -6.124 -11.441 1.00 2.99 10 LYS A C 5
ATOM 1978 O O . LYS A 1 10 ? 5.804 -5.417 -10.650 1.00 3.33 10 LYS A O 5
ATOM 1997 N N . ALA A 1 11 ? 7.637 -5.805 -11.921 1.00 3.02 11 ALA A N 5
ATOM 1998 C CA . ALA A 1 11 ? 8.337 -4.573 -11.548 1.00 3.25 11 ALA A CA 5
ATOM 1999 C C . ALA A 1 11 ? 8.639 -4.564 -10.046 1.00 2.81 11 ALA A C 5
ATOM 2000 O O . ALA A 1 11 ? 8.562 -5.602 -9.388 1.00 3.21 11 ALA A O 5
ATOM 2016 N N . LYS A 1 13 ? 9.244 -0.887 -7.762 1.00 3.03 13 LYS A N 5
ATOM 2017 C CA . LYS A 1 13 ? 9.807 0.404 -7.408 1.00 3.96 13 LYS A CA 5
ATOM 2018 C C . LYS A 1 13 ? 9.144 0.924 -6.130 1.00 4.18 13 LYS A C 5
ATOM 2019 O O . LYS A 1 13 ? 7.989 0.590 -5.856 1.00 4.91 13 LYS A O 5
ATOM 2038 N N . LYS A 1 14 ? 9.891 1.719 -5.353 1.00 3.94 14 LYS A N 5
ATOM 2039 C CA . LYS A 1 14 ? 9.401 2.300 -4.097 1.00 4.48 14 LYS A CA 5
ATOM 2040 C C . LYS A 1 14 ? 9.230 1.228 -3.028 1.00 3.90 14 LYS A C 5
ATOM 2041 O O . LYS A 1 14 ? 8.424 1.380 -2.108 1.00 3.93 14 LYS A O 5
ATOM 2060 N N . LEU A 1 15 ? 10.020 0.161 -3.135 1.00 3.89 15 LEU A N 5
ATOM 2061 C CA . LEU A 1 15 ? 9.979 -0.955 -2.191 1.00 3.83 15 LEU A CA 5
ATOM 2062 C C . LEU A 1 15 ? 8.603 -1.608 -2.154 1.00 3.02 15 LEU A C 5
ATOM 2063 O O . LEU A 1 15 ? 7.812 -1.387 -1.233 1.00 3.44 15 LEU A O 5
ATOM 2079 N N . CYS A 1 16 ? 8.320 -2.394 -3.173 1.00 2.39 16 CYS A N 5
ATOM 2080 C CA . CYS A 1 16 ? 7.070 -3.124 -3.254 1.00 2.19 16 CYS A CA 5
ATOM 2081 C C . CYS A 1 16 ? 7.174 -4.434 -2.482 1.00 2.67 16 CYS A C 5
ATOM 2082 O O . CYS A 1 16 ? 7.853 -5.368 -2.901 1.00 3.24 16 CYS A O 5
ATOM 2089 N N . ARG A 1 17 ? 6.523 -4.488 -1.333 1.00 3.07 17 ARG A N 5
ATOM 2090 C CA . ARG A 1 17 ? 6.589 -5.668 -0.488 1.00 3.96 17 ARG A CA 5
ATOM 2091 C C . ARG A 1 17 ? 5.208 -6.278 -0.305 1.00 4.14 17 ARG A C 5
ATOM 2092 O O . ARG A 1 17 ? 4.951 -7.004 0.646 1.00 4.92 17 ARG A O 5
ATOM 2113 N N . GLY A 1 18 ? 4.332 -5.991 -1.255 1.00 3.74 18 GLY A N 5
ATOM 2114 C CA . GLY A 1 18 ? 2.977 -6.491 -1.187 1.00 4.13 18 GLY A CA 5
ATOM 2115 C C . GLY A 1 18 ? 2.114 -5.641 -0.288 1.00 3.47 18 GLY A C 5
ATOM 2116 O O . GLY A 1 18 ? 1.688 -6.087 0.769 1.00 3.77 18 GLY A O 5
ATOM 2120 N N . PHE A 1 19 ? 1.859 -4.410 -0.697 1.00 2.98 19 PHE A N 5
ATOM 2121 C CA . PHE A 1 19 ? 1.047 -3.500 0.094 1.00 2.82 19 PHE A CA 5
ATOM 2122 C C . PHE A 1 19 ? -0.412 -3.572 -0.307 1.00 2.44 19 PHE A C 5
ATOM 2123 O O . PHE A 1 19 ? -1.182 -2.629 -0.119 1.00 2.82 19 PHE A O 5
ATOM 2152 N N . LEU A 1 21 ? -3.007 -4.436 0.905 1.00 2.48 21 LEU A N 5
ATOM 2153 C CA . LEU A 1 21 ? -3.838 -4.576 2.089 1.00 3.21 21 LEU A CA 5
ATOM 2154 C C . LEU A 1 21 ? -5.100 -3.734 1.957 1.00 3.29 21 LEU A C 5
ATOM 2155 O O . LEU A 1 21 ? -5.078 -2.521 2.183 1.00 3.73 21 LEU A O 5
ATOM 2183 N N . CYS A 1 23 ? -6.708 -3.345 -0.823 1.00 3.04 23 CYS A N 5
ATOM 2184 C CA . CYS A 1 23 ? -6.675 -2.714 -2.134 1.00 3.51 23 CYS A CA 5
ATOM 2185 C C . CYS A 1 23 ? -7.571 -3.470 -3.111 1.00 4.08 23 CYS A C 5
ATOM 2186 O O . CYS A 1 23 ? -8.278 -2.870 -3.921 1.00 4.80 23 CYS A O 5
ATOM 2193 N N . GLY A 1 24 ? -7.548 -4.788 -3.008 1.00 4.12 24 GLY A N 5
ATOM 2194 C CA . GLY A 1 24 ? -8.386 -5.626 -3.834 1.00 5.01 24 GLY A CA 5
ATOM 2195 C C . GLY A 1 24 ? -9.274 -6.499 -2.992 1.00 5.20 24 GLY A C 5
ATOM 2196 O O . GLY A 1 24 ? -9.134 -7.723 -2.969 1.00 5.95 24 GLY A O 5
ATOM 2200 N N . CYS A 1 25 ? -10.175 -5.862 -2.264 1.00 4.80 25 CYS A N 5
ATOM 2201 C CA . CYS A 1 25 ? -11.008 -6.554 -1.298 1.00 5.27 25 CYS A CA 5
ATOM 2202 C C . CYS A 1 25 ? -12.454 -6.065 -1.362 1.00 5.75 25 CYS A C 5
ATOM 2203 O O . CYS A 1 25 ? -12.718 -4.901 -1.672 1.00 5.70 25 CYS A O 5
ATOM 2210 N N . HIS A 1 26 ? -13.382 -6.966 -1.095 1.00 6.47 26 HIS A N 5
ATOM 2211 C CA . HIS A 1 26 ? -14.791 -6.616 -0.996 1.00 7.10 26 HIS A CA 5
ATOM 2212 C C . HIS A 1 26 ? -15.226 -6.648 0.455 1.00 7.73 26 HIS A C 5
ATOM 2213 O O . HIS A 1 26 ? -15.426 -7.720 1.025 1.00 8.28 26 HIS A O 5
ATOM 2228 N N . PHE A 1 27 ? -15.348 -5.473 1.051 1.00 7.89 27 PHE A N 5
ATOM 2229 C CA . PHE A 1 27 ? -15.700 -5.365 2.455 1.00 8.71 27 PHE A CA 5
ATOM 2230 C C . PHE A 1 27 ? -16.847 -4.383 2.641 1.00 9.22 27 PHE A C 5
ATOM 2231 O O . PHE A 1 27 ? -16.839 -3.281 2.090 1.00 9.22 27 PHE A O 5
ATOM 2259 N N . GLY A 1 29 ? -19.229 -1.701 4.460 1.00 11.33 29 GLY A N 5
ATOM 2260 C CA . GLY A 1 29 ? -19.247 -0.649 5.450 1.00 12.06 29 GLY A CA 5
ATOM 2261 C C . GLY A 1 29 ? -20.254 -0.952 6.540 1.00 12.60 29 GLY A C 5
ATOM 2262 O O . GLY A 1 29 ? -20.096 -0.537 7.688 1.00 12.81 29 GLY A O 5
ATOM 2266 N N . LYS A 1 30 ? -21.300 -1.673 6.157 1.00 13.01 30 LYS A N 5
ATOM 2267 C CA . LYS A 1 30 ? -22.300 -2.131 7.108 1.00 13.70 30 LYS A CA 5
ATOM 2268 C C . LYS A 1 30 ? -22.121 -3.618 7.379 1.00 14.21 30 LYS A C 5
ATOM 2269 O O . LYS A 1 30 ? -21.956 -4.414 6.449 1.00 14.40 30 LYS A O 5
ATOM 2288 N N . LYS A 1 31 ? -22.139 -3.981 8.652 1.00 14.58 31 LYS A N 5
ATOM 2289 C CA . LYS A 1 31 ? -22.116 -5.373 9.037 1.00 15.24 31 LYS A CA 5
ATOM 2290 C C . LYS A 1 31 ? -23.488 -5.991 8.790 1.00 15.53 31 LYS A C 5
ATOM 2291 O O . LYS A 1 31 ? -23.574 -6.962 8.019 1.00 15.77 31 LYS A O 5
ATOM 2321 N N . ALA A 1 2 ? 8.450 4.678 -16.166 1.00 10.47 2 ALA A N 6
ATOM 2322 C CA . ALA A 1 2 ? 9.879 4.448 -16.293 1.00 10.32 2 ALA A CA 6
ATOM 2323 C C . ALA A 1 2 ? 10.654 5.550 -15.589 1.00 9.54 2 ALA A C 6
ATOM 2324 O O . ALA A 1 2 ? 11.710 5.310 -15.002 1.00 9.39 2 ALA A O 6
ATOM 2339 N N . ILE A 1 4 ? 9.423 8.990 -13.329 1.00 7.68 4 ILE A N 6
ATOM 2340 C CA . ILE A 1 4 ? 9.005 9.359 -11.996 1.00 7.07 4 ILE A CA 6
ATOM 2341 C C . ILE A 1 4 ? 7.639 8.756 -11.662 1.00 6.34 4 ILE A C 6
ATOM 2342 O O . ILE A 1 4 ? 6.637 9.032 -12.325 1.00 6.50 4 ILE A O 6
ATOM 2358 N N . VAL A 1 5 ? 7.620 7.892 -10.664 1.00 5.86 5 VAL A N 6
ATOM 2359 C CA . VAL A 1 5 ? 6.378 7.341 -10.148 1.00 5.39 5 VAL A CA 6
ATOM 2360 C C . VAL A 1 5 ? 6.103 7.927 -8.765 1.00 4.84 5 VAL A C 6
ATOM 2361 O O . VAL A 1 5 ? 6.749 7.555 -7.788 1.00 5.05 5 VAL A O 6
ATOM 2374 N N . LYS A 1 6 ? 5.132 8.834 -8.715 1.00 4.59 6 LYS A N 6
ATOM 2375 C CA . LYS A 1 6 ? 4.849 9.641 -7.521 1.00 4.51 6 LYS A CA 6
ATOM 2376 C C . LYS A 1 6 ? 4.479 8.789 -6.310 1.00 4.14 6 LYS A C 6
ATOM 2377 O O . LYS A 1 6 ? 4.530 9.252 -5.168 1.00 4.24 6 LYS A O 6
ATOM 2418 N N . ILE A 1 9 ? 7.579 4.566 -2.545 1.00 2.97 9 ILE A N 6
ATOM 2419 C CA . ILE A 1 9 ? 8.549 3.485 -2.576 1.00 3.26 9 ILE A CA 6
ATOM 2420 C C . ILE A 1 9 ? 7.952 2.219 -3.186 1.00 2.87 9 ILE A C 6
ATOM 2421 O O . ILE A 1 9 ? 6.804 1.865 -2.918 1.00 3.04 9 ILE A O 6
ATOM 2437 N N . LYS A 1 10 ? 8.733 1.556 -4.027 1.00 3.00 10 LYS A N 6
ATOM 2438 C CA . LYS A 1 10 ? 8.325 0.294 -4.627 1.00 3.16 10 LYS A CA 6
ATOM 2439 C C . LYS A 1 10 ? 9.189 -0.834 -4.071 1.00 2.99 10 LYS A C 6
ATOM 2440 O O . LYS A 1 10 ? 10.308 -1.065 -4.537 1.00 3.33 10 LYS A O 6
ATOM 2459 N N . ALA A 1 11 ? 8.687 -1.509 -3.051 1.00 3.02 11 ALA A N 6
ATOM 2460 C CA . ALA A 1 11 ? 9.441 -2.565 -2.392 1.00 3.25 11 ALA A CA 6
ATOM 2461 C C . ALA A 1 11 ? 8.878 -3.934 -2.731 1.00 2.81 11 ALA A C 6
ATOM 2462 O O . ALA A 1 11 ? 7.798 -4.306 -2.269 1.00 3.21 11 ALA A O 6
ATOM 2478 N N . LYS A 1 13 ? 9.045 -6.430 -6.328 1.00 3.03 13 LYS A N 6
ATOM 2479 C CA . LYS A 1 13 ? 9.522 -6.705 -7.683 1.00 3.96 13 LYS A CA 6
ATOM 2480 C C . LYS A 1 13 ? 10.193 -8.084 -7.758 1.00 4.18 13 LYS A C 6
ATOM 2481 O O . LYS A 1 13 ? 11.004 -8.355 -8.643 1.00 4.91 13 LYS A O 6
ATOM 2500 N N . LYS A 1 14 ? 9.830 -8.961 -6.832 1.00 3.94 14 LYS A N 6
ATOM 250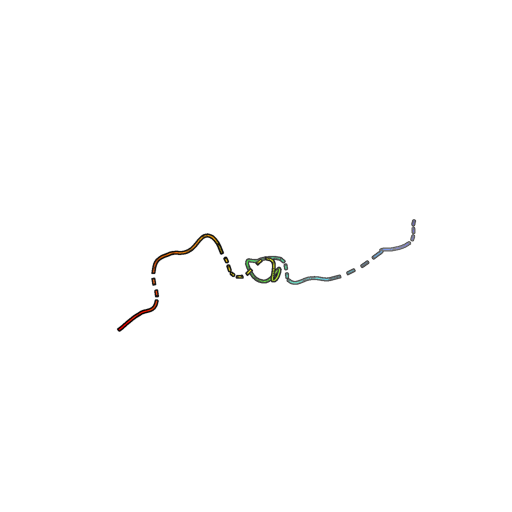1 C CA . LYS A 1 14 ? 10.361 -10.317 -6.802 1.00 4.48 14 LYS A CA 6
ATOM 2502 C C . LYS A 1 14 ? 9.469 -11.216 -5.949 1.00 3.90 14 LYS A C 6
ATOM 2503 O O . LYS A 1 14 ? 9.794 -11.547 -4.816 1.00 3.93 14 LYS A O 6
ATOM 2522 N N . LEU A 1 15 ? 8.317 -11.574 -6.515 1.00 3.89 15 LEU A N 6
ATOM 2523 C CA . LEU A 1 15 ? 7.334 -12.423 -5.836 1.00 3.83 15 LEU A CA 6
ATOM 2524 C C . LEU A 1 15 ? 6.783 -11.734 -4.583 1.00 3.02 15 LEU A C 6
ATOM 2525 O O . LEU A 1 15 ? 6.370 -12.393 -3.625 1.00 3.44 15 LEU A O 6
ATOM 2541 N N . CYS A 1 16 ? 6.752 -10.410 -4.602 1.00 2.39 16 CYS A N 6
ATOM 2542 C CA . CYS A 1 16 ? 6.257 -9.643 -3.466 1.00 2.19 16 CYS A CA 6
ATOM 2543 C C . CYS A 1 16 ? 4.794 -9.280 -3.674 1.00 2.67 16 CYS A C 6
ATOM 2544 O O . CYS A 1 16 ? 4.442 -8.645 -4.672 1.00 3.24 16 CYS A O 6
ATOM 2551 N N . ARG A 1 17 ? 3.951 -9.686 -2.740 1.00 3.07 17 ARG A N 6
ATOM 2552 C CA . ARG A 1 17 ? 2.523 -9.398 -2.809 1.00 3.96 17 ARG A CA 6
ATOM 2553 C C . ARG A 1 17 ? 2.054 -8.682 -1.545 1.00 4.14 17 ARG A C 6
ATOM 2554 O O . ARG A 1 17 ? 0.879 -8.745 -1.182 1.00 4.92 17 ARG A O 6
ATOM 2575 N N . GLY A 1 18 ? 2.978 -7.991 -0.889 1.00 3.74 18 GLY A N 6
ATOM 2576 C CA . GLY A 1 18 ? 2.668 -7.337 0.363 1.00 4.13 18 GLY A CA 6
ATOM 2577 C C . GLY A 1 18 ? 2.015 -5.983 0.186 1.00 3.47 18 GLY A C 6
ATOM 2578 O O . GLY A 1 18 ? 1.498 -5.411 1.148 1.00 3.77 18 GLY A O 6
ATOM 2582 N N . PHE A 1 19 ? 2.030 -5.464 -1.021 1.00 2.98 19 PHE A N 6
ATOM 2583 C CA . PHE A 1 19 ? 1.453 -4.155 -1.287 1.00 2.82 19 PHE A CA 6
ATOM 2584 C C . PHE A 1 19 ? -0.012 -4.290 -1.681 1.00 2.44 19 PHE A C 6
ATOM 2585 O O . PHE A 1 19 ? -0.331 -4.688 -2.807 1.00 2.82 19 PHE A O 6
ATOM 2614 N N . LEU A 1 21 ? -2.901 -4.245 1.313 1.00 2.48 21 LEU A N 6
ATOM 2615 C CA . LEU A 1 21 ? -3.738 -4.675 2.428 1.00 3.21 21 LEU A CA 6
ATOM 2616 C C . LEU A 1 21 ? -5.134 -4.084 2.245 1.00 3.29 21 LEU A C 6
ATOM 2617 O O . LEU A 1 21 ? -5.461 -3.032 2.801 1.00 3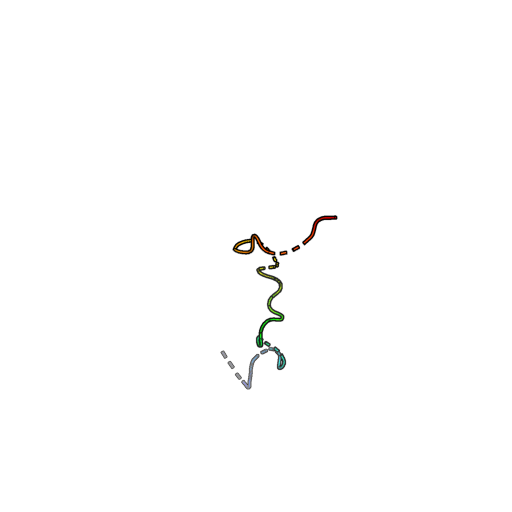.73 21 LEU A O 6
ATOM 2645 N N . CYS A 1 23 ? -6.313 -3.964 -1.125 1.00 3.04 23 CYS A N 6
ATOM 2646 C CA . CYS A 1 23 ? -6.220 -3.400 -2.473 1.00 3.51 23 CYS A CA 6
ATOM 2647 C C . CYS A 1 23 ? -7.303 -3.973 -3.380 1.00 4.08 23 CYS A C 6
ATOM 2648 O O . CYS A 1 23 ? -7.737 -3.331 -4.339 1.00 4.80 23 CYS A O 6
ATOM 2655 N N . GLY A 1 24 ? -7.732 -5.184 -3.061 1.00 4.12 24 GLY A N 6
ATOM 2656 C CA . GLY A 1 24 ? -8.733 -5.851 -3.875 1.00 5.01 24 GLY A CA 6
ATOM 2657 C C . GLY A 1 24 ? -9.866 -6.415 -3.047 1.00 5.20 24 GLY A C 6
ATOM 2658 O O . GLY A 1 24 ? -10.311 -7.542 -3.270 1.00 5.95 24 GLY A O 6
ATOM 2662 N N . CYS A 1 25 ? -10.338 -5.635 -2.085 1.00 4.80 25 CYS A N 6
ATOM 2663 C CA . CYS A 1 25 ? -11.415 -6.068 -1.214 1.00 5.27 25 CYS A CA 6
ATOM 2664 C C . CYS A 1 25 ? -12.529 -5.033 -1.198 1.00 5.75 25 CYS A C 6
ATOM 2665 O O . CYS A 1 25 ? -12.310 -3.871 -1.556 1.00 5.70 25 CYS A O 6
ATOM 2672 N N . HIS A 1 26 ? -13.726 -5.458 -0.822 1.00 6.47 26 HIS A N 6
ATOM 2673 C CA . HIS A 1 26 ? -14.841 -4.538 -0.651 1.00 7.10 26 HIS A CA 6
ATOM 2674 C C . HIS A 1 26 ? -15.033 -4.241 0.823 1.00 7.73 26 HIS A C 6
ATOM 2675 O O . HIS A 1 26 ? -15.372 -5.132 1.602 1.00 8.28 26 HIS A O 6
ATOM 2690 N N . PHE A 1 27 ? -14.803 -2.992 1.194 1.00 7.89 27 PHE A N 6
ATOM 2691 C CA . PHE A 1 27 ? -14.823 -2.580 2.595 1.00 8.71 27 PHE A CA 6
ATOM 2692 C C . PHE A 1 27 ? -16.197 -2.777 3.226 1.00 9.22 27 PHE A C 6
ATOM 2693 O O . PHE A 1 27 ? -17.231 -2.516 2.605 1.00 9.22 27 PHE A O 6
ATOM 2721 N N . GLY A 1 29 ? -19.182 -4.786 4.233 1.00 11.33 29 GLY A N 6
ATOM 2722 C CA . GLY A 1 29 ? -19.941 -6.007 4.047 1.00 12.06 29 GLY A CA 6
ATOM 2723 C C . GLY A 1 29 ? -21.186 -5.816 3.203 1.00 12.60 29 GLY A C 6
ATOM 2724 O O . GLY A 1 29 ? -22.034 -4.975 3.512 1.00 12.81 29 GLY A O 6
ATOM 2728 N N . LYS A 1 30 ? -21.288 -6.605 2.143 1.00 13.01 30 LYS A N 6
ATOM 2729 C CA . LYS A 1 30 ? -22.455 -6.611 1.261 1.00 13.70 30 LYS A CA 6
ATOM 2730 C C . LYS A 1 30 ? -22.773 -8.048 0.841 1.00 14.21 30 LYS A C 6
ATOM 2731 O O . LYS A 1 30 ? -22.277 -8.996 1.460 1.00 14.40 30 LYS A O 6
ATOM 2750 N N . LYS A 1 31 ? -23.612 -8.215 -0.162 1.00 14.58 31 LYS A N 6
ATOM 2751 C CA . LYS A 1 31 ? -23.892 -9.538 -0.693 1.00 15.24 31 LYS A CA 6
ATOM 2752 C C . LYS A 1 31 ? -22.953 -9.846 -1.858 1.00 15.53 31 LYS A C 6
ATOM 2753 O O . LYS A 1 31 ? -23.413 -9.865 -3.020 1.00 15.77 31 LYS A O 6
ATOM 2783 N N . ALA A 1 2 ? 17.097 21.952 -5.940 1.00 10.47 2 ALA A N 7
ATOM 2784 C CA . ALA A 1 2 ? 17.888 20.834 -5.449 1.00 10.32 2 ALA A CA 7
ATOM 2785 C C . ALA A 1 2 ? 16.999 19.834 -4.727 1.00 9.54 2 ALA A C 7
ATOM 2786 O O . ALA A 1 2 ? 16.027 20.215 -4.072 1.00 9.39 2 ALA A O 7
ATOM 2801 N N . ILE A 1 4 ? 15.703 16.728 -6.390 1.00 7.68 4 ILE A N 7
ATOM 2802 C CA . ILE A 1 4 ? 14.707 16.256 -7.334 1.00 7.07 4 ILE A CA 7
ATOM 2803 C C . ILE A 1 4 ? 14.524 14.748 -7.247 1.00 6.34 4 ILE A C 7
ATOM 2804 O O . ILE A 1 4 ? 15.470 13.974 -7.408 1.00 6.50 4 ILE A O 7
ATOM 2820 N N . VAL A 1 5 ? 13.302 14.340 -6.965 1.00 5.86 5 VAL A N 7
ATOM 2821 C CA . VAL A 1 5 ? 12.945 12.937 -6.937 1.00 5.39 5 VAL A CA 7
ATOM 2822 C C . VAL A 1 5 ? 11.628 12.743 -7.682 1.00 4.84 5 VAL A C 7
ATOM 2823 O O . VAL A 1 5 ? 10.584 13.243 -7.267 1.00 5.05 5 VAL A O 7
ATOM 2836 N N . LYS A 1 6 ? 11.692 12.055 -8.811 1.00 4.59 6 LYS A N 7
ATOM 2837 C CA . LYS A 1 6 ? 10.523 11.887 -9.658 1.00 4.51 6 LYS A CA 7
ATOM 2838 C C . LYS A 1 6 ? 9.687 10.715 -9.176 1.00 4.14 6 LYS A C 7
ATOM 2839 O O . LYS A 1 6 ? 10.227 9.698 -8.741 1.00 4.24 6 LYS A O 7
ATOM 2880 N N . ILE A 1 9 ? 6.979 8.250 -3.862 1.00 2.97 9 ILE A N 7
ATOM 2881 C CA . ILE A 1 9 ? 6.684 6.965 -3.249 1.00 3.26 9 ILE A CA 7
ATOM 2882 C C . ILE A 1 9 ? 5.250 6.583 -3.586 1.00 2.87 9 ILE A C 7
ATOM 2883 O O . ILE A 1 9 ? 4.344 7.406 -3.448 1.00 3.04 9 ILE A O 7
ATOM 2899 N N . LYS A 1 10 ? 5.042 5.358 -4.056 1.00 3.00 10 LYS A N 7
ATOM 2900 C CA . LYS A 1 10 ? 3.701 4.897 -4.403 1.00 3.16 10 LYS A CA 7
ATOM 2901 C C . LYS A 1 10 ? 2.912 4.536 -3.151 1.00 2.99 10 LYS A C 7
ATOM 2902 O O . LYS A 1 10 ? 2.627 3.361 -2.907 1.00 3.33 10 LYS A O 7
ATOM 2921 N N . ALA A 1 11 ? 2.583 5.559 -2.368 1.00 3.02 11 ALA A N 7
ATOM 2922 C CA . ALA A 1 11 ? 1.864 5.390 -1.108 1.00 3.25 11 ALA A CA 7
ATOM 2923 C C . ALA A 1 11 ? 2.683 4.572 -0.107 1.00 2.81 11 ALA A C 7
ATOM 2924 O O . ALA A 1 11 ? 3.783 4.105 -0.406 1.00 3.21 11 ALA A O 7
ATOM 2940 N N . LYS A 1 13 ? 3.431 5.834 2.896 1.00 3.03 13 LYS A N 7
ATOM 2941 C CA . LYS A 1 13 ? 4.066 6.850 3.738 1.00 3.96 13 LYS A CA 7
ATOM 2942 C C . LYS A 1 13 ? 5.591 6.821 3.615 1.00 4.18 13 LYS A C 7
ATOM 2943 O O . LYS A 1 13 ? 6.209 7.816 3.230 1.00 4.91 13 LYS A O 7
ATOM 2962 N N . LYS A 1 14 ? 6.186 5.680 3.928 1.00 3.94 14 LYS A N 7
ATOM 2963 C CA . LYS A 1 14 ? 7.625 5.514 3.845 1.00 4.48 14 LYS A CA 7
ATOM 2964 C C . LYS A 1 14 ? 7.972 4.244 3.086 1.00 3.90 14 LYS A C 7
ATOM 2965 O O . LYS A 1 14 ? 8.513 4.296 1.981 1.00 3.93 14 LYS A O 7
ATOM 2984 N N . LEU A 1 15 ? 7.647 3.106 3.673 1.00 3.89 15 LEU A N 7
ATOM 2985 C CA . LEU A 1 15 ? 8.015 1.827 3.097 1.00 3.83 15 LEU A CA 7
ATOM 2986 C C . LEU A 1 15 ? 6.791 1.093 2.570 1.00 3.02 15 LEU A C 7
ATOM 2987 O O . LEU A 1 15 ? 6.629 0.936 1.359 1.00 3.44 15 LEU A O 7
ATOM 3003 N N . CYS A 1 16 ? 5.924 0.684 3.499 1.00 2.39 16 CYS A N 7
ATOM 3004 C CA . CYS A 1 16 ? 4.803 -0.202 3.198 1.00 2.19 16 CYS A CA 7
ATOM 3005 C C . CYS A 1 16 ? 5.241 -1.377 2.327 1.00 2.67 16 CYS A C 7
ATOM 3006 O O . CYS A 1 16 ? 5.020 -1.395 1.115 1.00 3.24 16 CYS A O 7
ATOM 3013 N N . ARG A 1 17 ? 5.872 -2.358 2.964 1.00 3.07 17 ARG A N 7
ATOM 3014 C CA . ARG A 1 17 ? 6.373 -3.528 2.253 1.00 3.96 17 ARG A CA 7
ATOM 3015 C C . ARG A 1 17 ? 5.296 -4.600 2.178 1.00 4.14 17 ARG A C 7
ATOM 3016 O O . ARG A 1 17 ? 5.559 -5.756 1.852 1.00 4.92 17 ARG A O 7
ATOM 3037 N N . GLY A 1 18 ? 4.083 -4.192 2.490 1.00 3.74 18 GLY A N 7
ATOM 3038 C CA . GLY A 1 18 ? 2.940 -5.068 2.387 1.00 4.13 18 GLY A CA 7
ATOM 3039 C C . GLY A 1 18 ? 1.784 -4.373 1.710 1.00 3.47 18 GLY A C 7
ATOM 3040 O O . GLY A 1 18 ? 0.684 -4.292 2.254 1.00 3.77 18 GLY A O 7
ATOM 3044 N N . PHE A 1 19 ? 2.047 -3.849 0.526 1.00 2.98 19 PHE A N 7
ATOM 3045 C CA . PHE A 1 19 ? 1.038 -3.135 -0.218 1.00 2.82 19 PHE A CA 7
ATOM 3046 C C . PHE A 1 19 ? 0.159 -4.117 -0.978 1.00 2.44 19 PHE A C 7
ATOM 3047 O O . PHE A 1 19 ? 0.638 -4.866 -1.830 1.00 2.82 19 PHE A O 7
ATOM 3076 N N . LEU A 1 21 ? -3.130 -4.857 0.895 1.00 2.48 21 LEU A N 7
ATOM 3077 C CA . LEU A 1 21 ? -4.145 -5.123 1.897 1.00 3.21 21 LEU A CA 7
ATOM 3078 C C . LEU A 1 21 ? -5.155 -3.981 1.920 1.00 3.29 21 LEU A C 7
ATOM 3079 O O . LEU A 1 21 ? -4.804 -2.840 2.220 1.00 3.73 21 LEU A O 7
ATOM 3107 N N . CYS A 1 23 ? -6.839 -3.296 -0.851 1.00 3.04 23 CYS A N 7
ATOM 3108 C CA . CYS A 1 23 ? -6.715 -2.785 -2.206 1.00 3.51 23 CYS A CA 7
ATOM 3109 C C . CYS A 1 23 ? -7.622 -3.573 -3.152 1.00 4.08 23 CYS A C 7
ATOM 3110 O O . CYS A 1 23 ? -8.393 -2.999 -3.919 1.00 4.80 23 CYS A O 7
ATOM 3117 N N . GLY A 1 24 ? -7.526 -4.895 -3.072 1.00 4.12 24 GLY A N 7
ATOM 3118 C CA . GLY A 1 24 ? -8.366 -5.760 -3.876 1.00 5.01 24 GLY A CA 7
ATOM 3119 C C . GLY A 1 24 ? -9.388 -6.464 -3.019 1.00 5.20 24 GLY A C 7
ATOM 3120 O O . GLY A 1 24 ? -9.841 -7.564 -3.338 1.00 5.95 24 GLY A O 7
ATOM 3124 N N . CYS A 1 25 ? -9.734 -5.826 -1.913 1.00 4.80 25 CYS A N 7
ATOM 3125 C CA . CYS A 1 25 ? -10.704 -6.364 -0.982 1.00 5.27 25 CYS A CA 7
ATOM 3126 C C . CYS A 1 25 ? -12.122 -6.143 -1.494 1.00 5.75 25 CYS A C 7
ATOM 3127 O O . CYS A 1 25 ? -12.515 -5.024 -1.830 1.00 5.70 25 CYS A O 7
ATOM 3134 N N . HIS A 1 26 ? -12.884 -7.223 -1.550 1.00 6.47 26 HIS A N 7
ATOM 3135 C CA . HIS A 1 26 ? -14.225 -7.193 -2.108 1.00 7.10 26 HIS A CA 7
ATOM 3136 C C . HIS A 1 26 ? -15.225 -6.833 -1.021 1.00 7.73 26 HIS A C 7
ATOM 3137 O O . HIS A 1 26 ? -15.328 -7.520 -0.003 1.00 8.28 26 HIS A O 7
ATOM 3152 N N . PHE A 1 27 ? -15.943 -5.747 -1.246 1.00 7.89 27 PHE A N 7
ATOM 3153 C CA . PHE A 1 27 ? -16.942 -5.275 -0.297 1.00 8.71 27 PHE A CA 7
ATOM 3154 C C . PHE A 1 27 ? -18.097 -6.264 -0.210 1.00 9.22 27 PHE A C 7
ATOM 3155 O O . PHE A 1 27 ? -18.860 -6.440 -1.167 1.00 9.22 27 PHE A O 7
ATOM 3183 N N . GLY A 1 29 ? -19.995 -9.055 -0.839 1.00 11.33 29 GLY A N 7
ATOM 3184 C CA . GLY A 1 29 ? -20.115 -10.204 -1.711 1.00 12.06 29 GLY A CA 7
ATOM 3185 C C . GLY A 1 29 ? -20.086 -9.826 -3.175 1.00 12.60 29 GLY A C 7
ATOM 3186 O O . GLY A 1 29 ? -20.668 -10.513 -4.010 1.00 12.81 29 GLY A O 7
ATOM 3190 N N . LYS A 1 30 ? -19.412 -8.728 -3.486 1.00 13.01 30 LYS A N 7
ATOM 3191 C CA . LYS A 1 30 ? -19.316 -8.267 -4.863 1.00 13.70 30 LYS A CA 7
ATOM 3192 C C . LYS A 1 30 ? -18.142 -8.931 -5.576 1.00 14.21 30 LYS A C 7
ATOM 3193 O O . LYS A 1 30 ? -17.015 -8.937 -5.070 1.00 14.40 30 LYS A O 7
ATOM 3212 N N . LYS A 1 31 ? -18.420 -9.494 -6.744 1.00 14.58 31 LYS A N 7
ATOM 3213 C CA . LYS A 1 31 ? -17.422 -10.214 -7.515 1.00 15.24 31 LYS A CA 7
ATOM 3214 C C . LYS A 1 31 ? -16.555 -9.240 -8.304 1.00 15.53 31 LYS A C 7
ATOM 3215 O O . LYS A 1 31 ? -15.457 -8.895 -7.821 1.00 15.77 31 LYS A O 7
ATOM 3245 N N . ALA A 1 2 ? -6.880 -4.542 18.098 1.00 10.47 2 ALA A N 8
ATOM 3246 C CA . ALA A 1 2 ? -5.752 -3.927 17.417 1.00 10.32 2 ALA A CA 8
ATOM 3247 C C . ALA A 1 2 ? -6.002 -2.446 17.179 1.00 9.54 2 ALA A C 8
ATOM 3248 O O . ALA A 1 2 ? -7.061 -2.058 16.683 1.00 9.39 2 ALA A O 8
ATOM 3263 N N . ILE A 1 4 ? -6.146 0.237 15.144 1.00 7.68 4 ILE A N 8
ATOM 3264 C CA . ILE A 1 4 ? -6.164 0.676 13.749 1.00 7.07 4 ILE A CA 8
ATOM 3265 C C . ILE A 1 4 ? -5.975 2.187 13.655 1.00 6.34 4 ILE A C 8
ATOM 3266 O O . ILE A 1 4 ? -6.674 2.963 14.311 1.00 6.50 4 ILE A O 8
ATOM 3282 N N . VAL A 1 5 ? -5.011 2.598 12.846 1.00 5.86 5 VAL A N 8
ATOM 3283 C CA . VAL A 1 5 ? -4.734 4.012 12.659 1.00 5.39 5 VAL A CA 8
ATOM 3284 C C . VAL A 1 5 ? -5.110 4.448 11.251 1.00 4.84 5 VAL A C 8
ATOM 3285 O O . VAL A 1 5 ? -5.309 3.615 10.365 1.00 5.05 5 VAL A O 8
ATOM 3298 N N . LYS A 1 6 ? -5.186 5.755 11.038 1.00 4.59 6 LYS A N 8
ATOM 3299 C CA . LYS A 1 6 ? -5.551 6.308 9.734 1.00 4.51 6 LYS A CA 8
ATOM 3300 C C . LYS A 1 6 ? -4.325 6.432 8.831 1.00 4.14 6 LYS A C 8
ATOM 3301 O O . LYS A 1 6 ? -4.280 7.272 7.928 1.00 4.24 6 LYS A O 8
ATOM 3342 N N . ILE A 1 9 ? 1.438 7.996 7.237 1.00 2.97 9 ILE A N 8
ATOM 3343 C CA . ILE A 1 9 ? 2.602 7.984 6.380 1.00 3.26 9 ILE A CA 8
ATOM 3344 C C . ILE A 1 9 ? 2.421 6.964 5.249 1.00 2.87 9 ILE A C 8
ATOM 3345 O O . ILE A 1 9 ? 1.796 5.916 5.446 1.00 3.04 9 ILE A O 8
ATOM 3361 N N . LYS A 1 10 ? 2.935 7.293 4.070 1.00 3.00 10 LYS A N 8
ATOM 3362 C CA . LYS A 1 10 ? 2.885 6.386 2.932 1.00 3.16 10 LYS A CA 8
ATOM 3363 C C . LYS A 1 10 ? 3.876 5.246 3.114 1.00 2.99 10 LYS A C 8
ATOM 3364 O O . LYS A 1 10 ? 5.090 5.462 3.158 1.00 3.33 10 LYS A O 8
ATOM 3383 N N . ALA A 1 11 ? 3.348 4.038 3.231 1.00 3.02 11 ALA A N 8
ATOM 3384 C CA . ALA A 1 11 ? 4.176 2.858 3.403 1.00 3.25 11 ALA A CA 8
ATOM 3385 C C . ALA A 1 11 ? 4.596 2.303 2.052 1.00 2.81 11 ALA A C 8
ATOM 3386 O O . ALA A 1 11 ? 3.750 1.958 1.222 1.00 3.21 11 ALA A O 8
ATOM 3402 N N . LYS A 1 13 ? 8.542 2.813 0.980 1.00 3.03 13 LYS A N 8
ATOM 3403 C CA . LYS A 1 13 ? 9.778 3.482 0.591 1.00 3.96 13 LYS A CA 8
ATOM 3404 C C . LYS A 1 13 ? 10.819 2.433 0.209 1.00 4.18 13 LYS A C 8
ATOM 3405 O O . LYS A 1 13 ? 11.193 2.301 -0.946 1.00 4.91 13 LYS A O 8
ATOM 3424 N N . LYS A 1 14 ? 11.268 1.679 1.207 1.00 3.94 14 LYS A N 8
ATOM 3425 C CA . LYS A 1 14 ? 12.205 0.582 0.982 1.00 4.48 14 LYS A CA 8
ATOM 3426 C C . LYS A 1 14 ? 11.641 -0.739 1.497 1.00 3.90 14 LYS A C 8
ATOM 3427 O O . LYS A 1 14 ? 11.985 -1.809 0.994 1.00 3.93 14 LYS A O 8
ATOM 3446 N N . LEU A 1 15 ? 10.772 -0.659 2.498 1.00 3.89 15 LEU A N 8
ATOM 3447 C CA . LEU A 1 15 ? 10.223 -1.839 3.141 1.00 3.83 15 LEU A CA 8
ATOM 3448 C C . LEU A 1 15 ? 8.801 -2.084 2.672 1.00 3.02 15 LEU A C 8
ATOM 3449 O O . LEU A 1 15 ? 7.833 -1.815 3.382 1.00 3.44 15 LEU A O 8
ATOM 3465 N N . CYS A 1 16 ? 8.679 -2.558 1.441 1.00 2.39 16 CYS A N 8
ATOM 3466 C CA . CYS A 1 16 ? 7.380 -2.859 0.876 1.00 2.19 16 CYS A CA 8
ATOM 3467 C C . CYS A 1 16 ? 7.168 -4.367 0.833 1.00 2.67 16 CYS A C 8
ATOM 3468 O O . CYS A 1 16 ? 7.712 -5.061 -0.017 1.00 3.24 16 CYS A O 8
ATOM 3475 N N . ARG A 1 17 ? 6.399 -4.874 1.781 1.00 3.07 17 ARG A N 8
ATOM 3476 C CA . ARG A 1 17 ? 6.114 -6.301 1.867 1.00 3.96 17 ARG A CA 8
ATOM 3477 C C . ARG A 1 17 ? 4.751 -6.608 1.249 1.00 4.14 17 ARG A C 8
ATOM 3478 O O . ARG A 1 17 ? 4.101 -7.589 1.610 1.00 4.92 17 ARG A O 8
ATOM 3499 N N . GLY A 1 18 ? 4.337 -5.774 0.305 1.00 3.74 18 GLY A N 8
ATOM 3500 C CA . GLY A 1 18 ? 3.050 -5.953 -0.318 1.00 4.13 18 GLY A CA 8
ATOM 3501 C C . GLY A 1 18 ? 1.996 -5.049 0.273 1.00 3.47 18 GLY A C 8
ATOM 3502 O O . GLY A 1 18 ? 1.402 -5.374 1.306 1.00 3.77 18 GLY A O 8
ATOM 3506 N N . PHE A 1 19 ? 1.745 -3.916 -0.368 1.00 2.98 19 PHE A N 8
ATOM 3507 C CA . PHE A 1 19 ? 0.804 -2.932 0.159 1.00 2.82 19 PHE A CA 8
ATOM 3508 C C . PHE A 1 19 ? -0.605 -3.203 -0.328 1.00 2.44 19 PHE A C 8
ATOM 3509 O O . PHE A 1 19 ? -1.487 -2.343 -0.267 1.00 2.82 19 PHE A O 8
ATOM 3538 N N . LEU A 1 21 ? -3.001 -4.438 0.935 1.00 2.48 21 LEU A N 8
ATOM 3539 C CA . LEU A 1 21 ? -3.826 -4.671 2.106 1.00 3.21 21 LEU A CA 8
ATOM 3540 C C . LEU A 1 21 ? -5.082 -3.818 2.037 1.00 3.29 21 LEU A C 8
ATOM 3541 O O . LEU A 1 21 ? -5.064 -2.637 2.374 1.00 3.73 21 LEU A O 8
ATOM 3569 N N . CYS A 1 23 ? -6.813 -3.479 -0.844 1.00 3.04 23 CYS A N 8
ATOM 3570 C CA . CYS A 1 23 ? -6.795 -2.865 -2.157 1.00 3.51 23 CYS A CA 8
ATOM 3571 C C . CYS A 1 23 ? -7.676 -3.641 -3.130 1.00 4.08 23 CYS A C 8
ATOM 3572 O O . CYS A 1 23 ? -8.404 -3.057 -3.930 1.00 4.80 23 CYS A O 8
ATOM 3579 N N . GLY A 1 24 ? -7.614 -4.961 -3.045 1.00 4.12 24 GLY A N 8
ATOM 3580 C CA . GLY A 1 24 ? -8.412 -5.800 -3.924 1.00 5.01 24 GLY A CA 8
ATOM 3581 C C . GLY A 1 24 ? -9.580 -6.414 -3.192 1.00 5.20 24 GLY A C 8
ATOM 3582 O O . GLY A 1 24 ? -10.202 -7.365 -3.663 1.00 5.95 24 GLY A O 8
ATOM 3586 N N . CYS A 1 25 ? -9.876 -5.862 -2.021 1.00 4.80 25 CYS A N 8
ATOM 3587 C CA . CYS A 1 25 ? -10.950 -6.369 -1.189 1.00 5.27 25 CYS A CA 8
ATOM 3588 C C . CYS A 1 25 ? -12.270 -5.713 -1.541 1.00 5.75 25 CYS A C 8
ATOM 3589 O O . CYS A 1 25 ? -12.391 -4.489 -1.552 1.00 5.70 25 CYS A O 8
ATOM 3596 N N . HIS A 1 26 ? -13.250 -6.539 -1.856 1.00 6.47 26 HIS A N 8
ATOM 3597 C CA . HIS A 1 26 ? -14.589 -6.048 -2.146 1.00 7.10 26 HIS A CA 8
ATOM 3598 C C . HIS A 1 26 ? -15.603 -6.717 -1.219 1.00 7.73 26 HIS A C 8
ATOM 3599 O O . HIS A 1 26 ? -16.804 -6.447 -1.279 1.00 8.28 26 HIS A O 8
ATOM 3614 N N . PHE A 1 27 ? -15.101 -7.583 -0.347 1.00 7.89 27 PHE A N 8
ATOM 3615 C CA . PHE A 1 27 ? -15.927 -8.235 0.645 1.00 8.71 27 PHE A CA 8
ATOM 3616 C C . PHE A 1 27 ? -15.388 -7.912 2.038 1.00 9.22 27 PHE A C 8
ATOM 3617 O O . PHE A 1 27 ? -14.272 -8.297 2.388 1.00 9.22 27 PHE A O 8
ATOM 3645 N N . GLY A 1 29 ? -14.005 -5.332 3.152 1.00 11.33 29 GLY A N 8
ATOM 3646 C CA . GLY A 1 29 ? -12.750 -4.617 3.155 1.00 12.06 29 GLY A CA 8
ATOM 3647 C C . GLY A 1 29 ? -12.945 -3.156 2.829 1.00 12.60 29 GLY A C 8
ATOM 3648 O O . GLY A 1 29 ? -13.903 -2.805 2.143 1.00 12.81 29 GLY A O 8
ATOM 3652 N N . LYS A 1 30 ? -12.059 -2.309 3.362 1.00 13.01 30 LYS A N 8
ATOM 3653 C CA . LYS A 1 30 ? -12.135 -0.849 3.200 1.00 13.70 30 LYS A CA 8
ATOM 3654 C C . LYS A 1 30 ? -13.258 -0.275 4.065 1.00 14.21 30 LYS A C 8
ATOM 3655 O O . LYS A 1 30 ? -13.127 0.808 4.642 1.00 14.40 30 LYS A O 8
ATOM 3674 N N . LYS A 1 31 ? -14.351 -1.013 4.157 1.00 14.58 31 LYS A N 8
ATOM 3675 C CA . LYS A 1 31 ? -15.404 -0.725 5.114 1.00 15.24 31 LYS A CA 8
ATOM 3676 C C . LYS A 1 31 ? -15.673 -1.975 5.945 1.00 15.53 31 LYS A C 8
ATOM 3677 O O . LYS A 1 31 ? -16.551 -2.774 5.567 1.00 15.77 31 LYS A O 8
ATOM 3707 N N . ALA A 1 2 ? -6.347 -22.805 2.765 1.00 10.47 2 ALA A N 9
ATOM 3708 C CA . ALA A 1 2 ? -7.083 -22.683 4.026 1.00 10.32 2 ALA A CA 9
ATOM 3709 C C . ALA A 1 2 ? -8.406 -21.935 3.858 1.00 9.54 2 ALA A C 9
ATOM 3710 O O . ALA A 1 2 ? -8.465 -20.708 3.961 1.00 9.39 2 ALA A O 9
ATOM 3725 N N . ILE A 1 4 ? -11.431 -20.114 2.398 1.00 7.68 4 ILE A N 9
ATOM 3726 C CA . ILE A 1 4 ? -12.029 -19.322 1.331 1.00 7.07 4 ILE A CA 9
ATOM 3727 C C . ILE A 1 4 ? -10.984 -18.413 0.681 1.00 6.34 4 ILE A C 9
ATOM 3728 O O . ILE A 1 4 ? -10.060 -17.945 1.351 1.00 6.50 4 ILE A O 9
ATOM 3744 N N . VAL A 1 5 ? -11.125 -18.177 -0.612 1.00 5.86 5 VAL A N 9
ATOM 3745 C CA . VAL A 1 5 ? -10.221 -17.283 -1.317 1.00 5.39 5 VAL A CA 9
ATOM 3746 C C . VAL A 1 5 ? -10.765 -15.853 -1.323 1.00 4.84 5 VAL A C 9
ATOM 3747 O O . VAL A 1 5 ? -11.713 -15.528 -2.033 1.00 5.05 5 VAL A O 9
ATOM 3760 N N . LYS A 1 6 ? -10.181 -15.008 -0.481 1.00 4.59 6 LYS A N 9
ATOM 3761 C CA . LYS A 1 6 ? -10.582 -13.609 -0.404 1.00 4.51 6 LYS A CA 9
ATOM 3762 C C . LYS A 1 6 ? -9.361 -12.715 -0.288 1.00 4.14 6 LYS A C 9
ATOM 3763 O O . LYS A 1 6 ? -8.354 -13.108 0.304 1.00 4.24 6 LYS A O 9
ATOM 3804 N N . ILE A 1 9 ? -4.691 -14.390 -1.590 1.00 2.97 9 ILE A N 9
ATOM 3805 C CA . ILE A 1 9 ? -3.890 -15.176 -0.668 1.00 3.26 9 ILE A CA 9
ATOM 3806 C C . ILE A 1 9 ? -2.406 -14.982 -0.935 1.00 2.87 9 ILE A C 9
ATOM 3807 O O . ILE A 1 9 ? -1.833 -15.591 -1.844 1.00 3.04 9 ILE A O 9
ATOM 3823 N N . LYS A 1 10 ? -1.807 -14.102 -0.150 1.00 3.00 10 LYS A N 9
ATOM 3824 C CA . LYS A 1 10 ? -0.395 -13.797 -0.251 1.00 3.16 10 LYS A CA 9
ATOM 3825 C C . LYS A 1 10 ? 0.164 -13.533 1.130 1.00 2.99 10 LYS A C 9
ATOM 3826 O O . LYS A 1 10 ? -0.586 -13.456 2.111 1.00 3.33 10 LYS A O 9
ATOM 3845 N N . ALA A 1 11 ? 1.470 -13.395 1.210 1.00 3.02 11 ALA A N 9
ATOM 3846 C CA . ALA A 1 11 ? 2.120 -13.032 2.454 1.00 3.25 11 ALA A CA 9
ATOM 3847 C C . ALA A 1 11 ? 1.882 -11.555 2.757 1.00 2.81 11 ALA A C 9
ATOM 3848 O O . ALA A 1 11 ? 1.720 -10.747 1.841 1.00 3.21 11 ALA A O 9
ATOM 3864 N N . LYS A 1 13 ? 2.566 -10.427 6.630 1.00 3.03 13 LYS A N 9
ATOM 3865 C CA . LYS A 1 13 ? 2.705 -10.385 8.078 1.00 3.96 13 LYS A CA 9
ATOM 3866 C C . LYS A 1 13 ? 4.152 -10.094 8.464 1.00 4.18 13 LYS A C 9
ATOM 3867 O O . LYS A 1 13 ? 4.435 -9.181 9.239 1.00 4.91 13 LYS A O 9
ATOM 3886 N N . LYS A 1 14 ? 5.061 -10.869 7.885 1.00 3.94 14 LYS A N 9
ATOM 3887 C CA . LYS A 1 14 ? 6.480 -10.746 8.179 1.00 4.48 14 LYS A CA 9
ATOM 3888 C C . LYS A 1 14 ? 7.154 -9.846 7.150 1.00 3.90 14 LYS A C 9
ATOM 3889 O O . LYS A 1 14 ? 7.122 -10.137 5.949 1.00 3.93 14 LYS A O 9
ATOM 3908 N N . LEU A 1 15 ? 7.744 -8.749 7.636 1.00 3.89 15 LEU A N 9
ATOM 3909 C CA . LEU A 1 15 ? 8.454 -7.790 6.777 1.00 3.83 15 LEU A CA 9
ATOM 3910 C C . LEU A 1 15 ? 7.517 -7.189 5.737 1.00 3.02 15 LEU A C 9
ATOM 3911 O O . LEU A 1 15 ? 7.943 -6.786 4.660 1.00 3.44 15 LEU A O 9
ATOM 3927 N N . CYS A 1 16 ? 6.243 -7.113 6.091 1.00 2.39 16 CYS A N 9
ATOM 3928 C CA . CYS A 1 16 ? 5.227 -6.618 5.177 1.00 2.19 16 CYS A CA 9
ATOM 3929 C C . CYS A 1 16 ? 5.335 -5.106 5.037 1.00 2.67 16 CYS A C 9
ATOM 3930 O O . CYS A 1 16 ? 5.564 -4.400 6.023 1.00 3.24 16 CYS A O 9
ATOM 3937 N N . ARG A 1 17 ? 5.175 -4.610 3.817 1.00 3.07 17 ARG A N 9
ATOM 3938 C CA . ARG A 1 17 ? 5.263 -3.178 3.567 1.00 3.96 17 ARG A CA 9
ATOM 3939 C C . ARG A 1 17 ? 3.886 -2.546 3.628 1.00 4.14 17 ARG A C 9
ATOM 3940 O O . ARG A 1 17 ? 3.713 -1.355 3.357 1.00 4.92 17 ARG A O 9
ATOM 3961 N N . GLY A 1 18 ? 2.914 -3.363 3.991 1.00 3.74 18 GLY A N 9
ATOM 3962 C CA . GLY A 1 18 ? 1.545 -2.909 4.114 1.00 4.13 18 GLY A CA 9
ATOM 3963 C C . GLY A 1 18 ? 0.920 -2.552 2.782 1.00 3.47 18 GLY A C 9
ATOM 3964 O O . GLY A 1 18 ? -0.079 -1.835 2.729 1.00 3.77 18 GLY A O 9
ATOM 3968 N N . PHE A 1 19 ? 1.501 -3.053 1.701 1.00 2.98 19 PHE A N 9
ATOM 3969 C CA . PHE A 1 19 ? 1.006 -2.748 0.374 1.00 2.82 19 PHE A CA 9
ATOM 3970 C C . PHE A 1 19 ? 0.248 -3.941 -0.180 1.00 2.44 19 PHE A C 9
ATOM 3971 O O . PHE A 1 19 ? 0.746 -5.067 -0.161 1.00 2.82 19 PHE A O 9
ATOM 4000 N N . LEU A 1 21 ? -2.905 -4.360 0.933 1.00 2.48 21 LEU A N 9
ATOM 4001 C CA . LEU A 1 21 ? -3.764 -4.658 2.071 1.00 3.21 21 LEU A CA 9
ATOM 4002 C C . LEU A 1 21 ? -5.087 -3.925 1.917 1.00 3.29 21 LEU A C 9
ATOM 4003 O O . LEU A 1 21 ? -5.151 -2.705 2.071 1.00 3.73 21 LEU A O 9
ATOM 4031 N N . CYS A 1 23 ? -6.672 -3.718 -0.872 1.00 3.04 23 CYS A N 9
ATOM 4032 C CA . CYS A 1 23 ? -6.632 -3.099 -2.178 1.00 3.51 23 CYS A CA 9
ATOM 4033 C C . CYS A 1 23 ? -7.558 -3.852 -3.113 1.00 4.08 23 CYS A C 9
ATOM 4034 O O . CYS A 1 23 ? -8.265 -3.258 -3.932 1.00 4.80 23 CYS A O 9
ATOM 4041 N N . GLY A 1 24 ? -7.555 -5.169 -2.973 1.00 4.12 24 GLY A N 9
ATOM 4042 C CA . GLY A 1 24 ? -8.446 -6.005 -3.750 1.00 5.01 24 GLY A CA 9
ATOM 4043 C C . GLY A 1 24 ? -9.588 -6.548 -2.914 1.00 5.20 24 GLY A C 9
ATOM 4044 O O . GLY A 1 24 ? -9.851 -7.746 -2.920 1.00 5.95 24 GLY A O 9
ATOM 4048 N N . CYS A 1 25 ? -10.259 -5.665 -2.185 1.00 4.80 25 CYS A N 9
ATOM 4049 C CA . CYS A 1 25 ? -11.393 -6.057 -1.363 1.00 5.27 25 CYS A CA 9
ATOM 4050 C C . CYS A 1 25 ? -12.574 -5.123 -1.599 1.00 5.75 25 CYS A C 9
ATOM 4051 O O . CYS A 1 25 ? -12.421 -4.078 -2.232 1.00 5.70 25 CYS A O 9
ATOM 4058 N N . HIS A 1 26 ? -13.742 -5.503 -1.069 1.00 6.47 26 HIS A N 9
ATOM 4059 C CA . HIS A 1 26 ? -14.984 -4.762 -1.300 1.00 7.10 26 HIS A CA 9
ATOM 4060 C C . HIS A 1 26 ? -15.329 -4.743 -2.777 1.00 7.73 26 HIS A C 9
ATOM 4061 O O . HIS A 1 26 ? -15.164 -3.722 -3.455 1.00 8.28 26 HIS A O 9
ATOM 4076 N N . PHE A 1 27 ? -15.794 -5.896 -3.265 1.00 7.89 27 PHE A N 9
ATOM 4077 C CA . PHE A 1 27 ? -16.085 -6.108 -4.688 1.00 8.71 27 PHE A CA 9
ATOM 4078 C C . PHE A 1 27 ? -14.791 -6.204 -5.485 1.00 9.22 27 PHE A C 9
ATOM 4079 O O . PHE A 1 27 ? -13.748 -5.686 -5.077 1.00 9.22 27 PHE A O 9
ATOM 4107 N N . GLY A 1 29 ? -13.631 -9.555 -7.024 1.00 11.33 29 GLY A N 9
ATOM 4108 C CA . GLY A 1 29 ? -13.040 -10.815 -6.632 1.00 12.06 29 GLY A CA 9
ATOM 4109 C C . GLY A 1 29 ? -12.140 -11.384 -7.702 1.00 12.60 29 GLY A C 9
ATOM 4110 O O . GLY A 1 29 ? -11.202 -12.125 -7.410 1.00 12.81 29 GLY A O 9
ATOM 4114 N N . LYS A 1 30 ? -12.428 -11.044 -8.952 1.00 13.01 30 LYS A N 9
ATOM 4115 C CA . LYS A 1 30 ? -11.610 -11.493 -10.064 1.00 13.70 30 LYS A CA 9
ATOM 4116 C C . LYS A 1 30 ? -11.466 -10.387 -11.094 1.00 14.21 30 LYS A C 9
ATOM 4117 O O . LYS A 1 30 ? -12.402 -9.620 -11.343 1.00 14.40 30 LYS A O 9
ATOM 4136 N N . LYS A 1 31 ? -10.282 -10.301 -11.679 1.00 14.58 31 LYS A N 9
ATOM 4137 C CA . LYS A 1 31 ? -9.975 -9.280 -12.664 1.00 15.24 31 LYS A CA 9
ATOM 4138 C C . LYS A 1 31 ? -8.837 -9.751 -13.563 1.00 15.53 31 LYS A C 9
ATOM 4139 O O . LYS A 1 31 ? -7.676 -9.338 -13.344 1.00 15.77 31 LYS A O 9
ATOM 4169 N N . ALA A 1 2 ? 11.326 20.401 8.150 1.00 10.47 2 ALA A N 10
ATOM 4170 C CA . ALA A 1 2 ? 10.470 19.375 7.569 1.00 10.32 2 ALA A CA 10
ATOM 4171 C C . ALA A 1 2 ? 11.301 18.363 6.789 1.00 9.54 2 ALA A C 10
ATOM 4172 O O . ALA A 1 2 ? 12.474 18.608 6.499 1.00 9.39 2 ALA A O 10
ATOM 4187 N N . ILE A 1 4 ? 11.164 14.287 7.132 1.00 7.68 4 ILE A N 10
ATOM 4188 C CA . ILE A 1 4 ? 11.611 13.125 7.879 1.00 7.07 4 ILE A CA 10
ATOM 4189 C C . ILE A 1 4 ? 11.639 11.885 6.992 1.00 6.34 4 ILE A C 10
ATOM 4190 O O . ILE A 1 4 ? 10.596 11.368 6.580 1.00 6.50 4 ILE A O 10
ATOM 4206 N N . VAL A 1 5 ? 12.837 11.424 6.671 1.00 5.86 5 VAL A N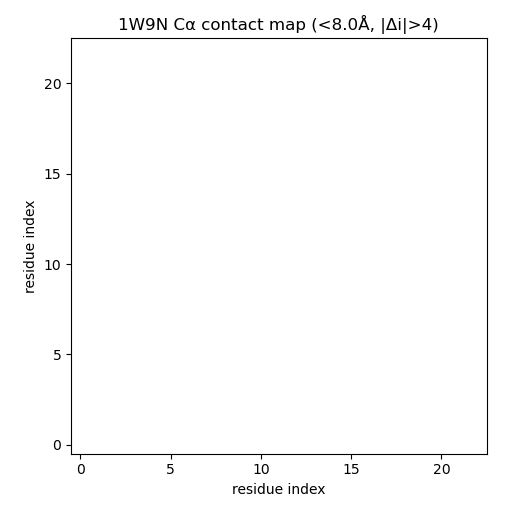 10
ATOM 4207 C CA . VAL A 1 5 ? 12.998 10.257 5.820 1.00 5.39 5 VAL A CA 10
ATOM 4208 C C . VAL A 1 5 ? 13.635 9.098 6.591 1.00 4.84 5 VAL A C 10
ATOM 4209 O O . VAL A 1 5 ? 14.839 9.079 6.854 1.00 5.05 5 VAL A O 10
ATOM 4222 N N . LYS A 1 6 ? 12.806 8.139 6.970 1.00 4.59 6 LYS A N 10
ATOM 4223 C CA . LYS A 1 6 ? 13.253 7.017 7.775 1.00 4.51 6 LYS A CA 10
ATOM 4224 C C . LYS A 1 6 ? 13.335 5.761 6.909 1.00 4.14 6 LYS A C 10
ATOM 4225 O O . LYS A 1 6 ? 12.548 5.590 5.978 1.00 4.24 6 LYS A O 10
ATOM 4266 N N . ILE A 1 9 ? 15.332 2.379 2.276 1.00 2.97 9 ILE A N 10
ATOM 4267 C CA . ILE A 1 9 ? 15.097 1.308 1.313 1.00 3.26 9 ILE A CA 10
ATOM 4268 C C . ILE A 1 9 ? 13.613 0.964 1.250 1.00 2.87 9 ILE A C 10
ATOM 4269 O O . ILE A 1 9 ? 13.096 0.222 2.085 1.00 3.04 9 ILE A O 10
ATOM 4285 N N . LYS A 1 10 ? 12.927 1.530 0.269 1.00 3.00 10 LYS A N 10
ATOM 4286 C CA . LYS A 1 10 ? 11.510 1.274 0.091 1.00 3.16 10 LYS A CA 10
ATOM 4287 C C . LYS A 1 10 ? 11.304 0.175 -0.934 1.00 2.99 10 LYS A C 10
ATOM 4288 O O . LYS A 1 10 ? 11.255 0.434 -2.137 1.00 3.33 10 LYS A O 10
ATOM 4307 N N . ALA A 1 11 ? 11.217 -1.050 -0.457 1.00 3.02 11 ALA A N 10
ATOM 4308 C CA . ALA A 1 11 ? 10.987 -2.190 -1.332 1.00 3.25 11 ALA A CA 10
ATOM 4309 C C . ALA A 1 11 ? 9.493 -2.378 -1.545 1.00 2.81 11 ALA A C 10
ATOM 4310 O O . ALA A 1 11 ? 8.802 -2.957 -0.711 1.00 3.21 11 ALA A O 10
ATOM 4326 N N . LYS A 1 13 ? 7.688 -1.436 -5.346 1.00 3.03 13 LYS A N 10
ATOM 4327 C CA . LYS A 1 13 ? 7.342 -0.722 -6.568 1.00 3.96 13 LYS A CA 10
ATOM 4328 C C . LYS A 1 13 ? 5.902 -1.033 -6.950 1.00 4.18 13 LYS A C 10
ATOM 4329 O O . LYS A 1 13 ? 5.095 -0.128 -7.169 1.00 4.91 13 LYS A O 10
ATOM 4348 N N . LYS A 1 14 ? 5.583 -2.321 -7.007 1.00 3.94 14 LYS A N 10
ATOM 4349 C CA . LYS A 1 14 ? 4.243 -2.776 -7.337 1.00 4.48 14 LYS A CA 10
ATOM 4350 C C . LYS A 1 14 ? 4.165 -4.285 -7.133 1.00 3.90 14 LYS A C 10
ATOM 4351 O O . LYS A 1 14 ? 5.196 -4.961 -7.188 1.00 3.93 14 LYS A O 10
ATOM 4370 N N . LEU A 1 15 ? 2.958 -4.800 -6.883 1.00 3.89 15 LEU A N 10
ATOM 4371 C CA . LEU A 1 15 ? 2.741 -6.237 -6.691 1.00 3.83 15 LEU A CA 10
ATOM 4372 C C . LEU A 1 15 ? 3.465 -6.724 -5.433 1.00 3.02 15 LEU A C 10
ATOM 4373 O O . LEU A 1 15 ? 3.845 -7.893 -5.331 1.00 3.44 15 LEU A O 10
ATOM 4389 N N . CYS A 1 16 ? 3.620 -5.819 -4.477 1.00 2.39 16 CYS A N 10
ATOM 4390 C CA . CYS A 1 16 ? 4.396 -6.086 -3.273 1.00 2.19 16 CYS A CA 10
ATOM 4391 C C . CYS A 1 16 ? 3.631 -6.961 -2.296 1.00 2.67 16 CYS A C 10
ATOM 4392 O O . CYS A 1 16 ? 2.411 -7.095 -2.376 1.00 3.24 16 CYS A O 10
ATOM 4399 N N . ARG A 1 17 ? 4.361 -7.551 -1.353 1.00 3.07 17 ARG A N 10
ATOM 4400 C CA . ARG A 1 17 ? 3.770 -8.376 -0.328 1.00 3.96 17 ARG A CA 10
ATOM 4401 C C . ARG A 1 17 ? 3.745 -7.602 0.980 1.00 4.14 17 ARG A C 10
ATOM 4402 O O . ARG A 1 17 ? 4.778 -7.140 1.464 1.00 4.92 17 ARG A O 10
ATOM 4423 N N . GLY A 1 18 ? 2.559 -7.440 1.524 1.00 3.74 18 GLY A N 10
ATOM 4424 C CA . GLY A 1 18 ? 2.380 -6.615 2.693 1.00 4.13 18 GLY A CA 10
ATOM 4425 C C . GLY A 1 18 ? 1.730 -5.300 2.330 1.00 3.47 18 GLY A C 10
ATOM 4426 O O . GLY A 1 18 ? 1.027 -4.689 3.138 1.00 3.77 18 GLY A O 10
ATOM 4430 N N . PHE A 1 19 ? 1.971 -4.877 1.098 1.00 2.98 19 PHE A N 10
ATOM 4431 C CA . PHE A 1 19 ? 1.355 -3.682 0.555 1.00 2.82 19 PHE A CA 10
ATOM 4432 C C . PHE A 1 19 ? 0.214 -4.094 -0.358 1.00 2.44 19 PHE A C 10
ATOM 4433 O O . PHE A 1 19 ? 0.376 -4.979 -1.200 1.00 2.82 19 PHE A O 10
ATOM 4462 N N . LEU A 1 21 ? -2.946 -4.337 1.320 1.00 2.48 21 LEU A N 10
ATOM 4463 C CA . LEU A 1 21 ? -3.833 -4.912 2.314 1.00 3.21 21 LEU A CA 10
ATOM 4464 C C . LEU A 1 21 ? -5.231 -4.330 2.141 1.00 3.29 21 LEU A C 10
ATOM 4465 O O . LEU A 1 21 ? -5.639 -3.401 2.842 1.00 3.73 21 LEU A O 10
ATOM 4493 N N . CYS A 1 23 ? -6.115 -4.044 -1.343 1.00 3.04 23 CYS A N 10
ATOM 4494 C CA . CYS A 1 23 ? -6.017 -3.615 -2.734 1.00 3.51 23 CYS A CA 10
ATOM 4495 C C . CYS A 1 23 ? -7.227 -4.133 -3.502 1.00 4.08 23 CYS A C 10
ATOM 4496 O O . CYS A 1 23 ? -7.744 -3.476 -4.411 1.00 4.80 23 CYS A O 10
ATOM 4503 N N . GLY A 1 24 ? -7.670 -5.326 -3.127 1.00 4.12 24 GLY A N 10
ATOM 4504 C CA . GLY A 1 24 ? -8.922 -5.843 -3.617 1.00 5.01 24 GLY A CA 10
ATOM 4505 C C . GLY A 1 24 ? -10.079 -5.339 -2.777 1.00 5.20 24 GLY A C 10
ATOM 4506 O O . GLY A 1 24 ? -10.670 -4.307 -3.098 1.00 5.95 24 GLY A O 10
ATOM 4510 N N . CYS A 1 25 ? -10.371 -6.056 -1.689 1.00 4.80 25 CYS A N 10
ATOM 4511 C CA . CYS A 1 25 ? -11.421 -5.675 -0.744 1.00 5.27 25 CYS A CA 10
ATOM 4512 C C . CYS A 1 25 ? -12.738 -5.338 -1.432 1.00 5.75 25 CYS A C 10
ATOM 4513 O O . CYS A 1 25 ? -13.076 -4.172 -1.640 1.00 5.70 25 CYS A O 10
ATOM 4520 N N . HIS A 1 26 ? -13.467 -6.371 -1.782 1.00 6.47 26 HIS A N 10
ATOM 4521 C CA . HIS A 1 26 ? -14.771 -6.224 -2.415 1.00 7.10 26 HIS A CA 10
ATOM 4522 C C . HIS A 1 26 ? -15.619 -7.459 -2.171 1.00 7.73 26 HIS A C 10
ATOM 4523 O O . HIS A 1 26 ? -15.678 -8.359 -3.005 1.00 8.28 26 HIS A O 10
ATOM 4538 N N . PHE A 1 27 ? -16.238 -7.511 -1.001 1.00 7.89 27 PHE A N 10
ATOM 4539 C CA . PHE A 1 27 ? -17.121 -8.614 -0.660 1.00 8.71 27 PHE A CA 10
ATOM 4540 C C . PHE A 1 27 ? -18.499 -8.391 -1.269 1.00 9.22 27 PHE A C 10
ATOM 4541 O O . PHE A 1 27 ? -18.772 -7.326 -1.831 1.00 9.22 27 PHE A O 10
ATOM 4569 N N . GLY A 1 29 ? -21.562 -7.032 -1.426 1.00 11.33 29 GLY A N 10
ATOM 4570 C CA . GLY A 1 29 ? -22.475 -6.032 -0.911 1.00 12.06 29 GLY A CA 10
ATOM 4571 C C . GLY A 1 29 ? -23.903 -6.300 -1.327 1.00 12.60 29 GLY A C 10
ATOM 4572 O O . GLY A 1 29 ? -24.340 -5.873 -2.394 1.00 12.81 29 GLY A O 10
ATOM 4576 N N . LYS A 1 30 ? -24.623 -7.028 -0.491 1.00 13.01 30 LYS A N 10
ATOM 4577 C CA . LYS A 1 30 ? -26.003 -7.386 -0.772 1.00 13.70 30 LYS A CA 10
ATOM 4578 C C . LYS A 1 30 ? -26.923 -6.636 0.184 1.00 14.21 30 LYS A C 10
ATOM 4579 O O . LYS A 1 30 ? -28.149 -6.752 0.122 1.00 14.40 30 LYS A O 10
ATOM 4598 N N . LYS A 1 31 ? -26.309 -5.865 1.061 1.00 14.58 31 LYS A N 10
ATOM 4599 C CA . LYS A 1 31 ? -27.028 -5.095 2.059 1.00 15.24 31 LYS A CA 10
ATOM 4600 C C . LYS A 1 31 ? -26.186 -3.900 2.492 1.00 15.53 31 LYS A C 10
ATOM 4601 O O . LYS A 1 31 ? -26.434 -2.785 1.992 1.00 15.77 31 LYS A O 10
ATOM 4631 N N . ALA A 1 2 ? 33.963 -10.605 6.174 1.00 10.47 2 ALA A N 11
ATOM 4632 C CA . ALA A 1 2 ? 34.196 -11.302 4.928 1.00 10.32 2 ALA A CA 11
ATOM 4633 C C . ALA A 1 2 ? 33.629 -10.496 3.765 1.00 9.54 2 ALA A C 11
ATOM 4634 O O . ALA A 1 2 ? 32.838 -9.570 3.980 1.00 9.39 2 ALA A O 11
ATOM 4649 N N . ILE A 1 4 ? 31.791 -11.543 0.410 1.00 7.68 4 ILE A N 11
ATOM 4650 C CA . ILE A 1 4 ? 30.431 -11.927 0.079 1.00 7.07 4 ILE A CA 11
ATOM 4651 C C . ILE A 1 4 ? 30.044 -13.188 0.840 1.00 6.34 4 ILE A C 11
ATOM 4652 O O . ILE A 1 4 ? 30.199 -14.306 0.342 1.00 6.50 4 ILE A O 11
ATOM 4668 N N . VAL A 1 5 ? 29.592 -13.004 2.068 1.00 5.86 5 VAL A N 11
ATOM 4669 C CA . VAL A 1 5 ? 29.093 -14.106 2.869 1.00 5.39 5 VAL A CA 11
ATOM 4670 C C . VAL A 1 5 ? 27.568 -14.083 2.859 1.00 4.84 5 VAL A C 11
ATOM 4671 O O . VAL A 1 5 ? 26.948 -13.152 3.369 1.00 5.05 5 VAL A O 11
ATOM 4684 N N . LYS A 1 6 ? 26.976 -15.103 2.233 1.00 4.59 6 LYS A N 11
ATOM 4685 C CA . LYS A 1 6 ? 25.540 -15.117 1.956 1.00 4.51 6 LYS A CA 11
ATOM 4686 C C . LYS A 1 6 ? 25.195 -13.969 1.008 1.00 4.14 6 LYS A C 11
ATOM 4687 O O . LYS A 1 6 ? 26.082 -13.283 0.494 1.00 4.24 6 LYS A O 11
ATOM 4728 N N . ILE A 1 9 ? 21.279 -9.277 1.262 1.00 2.97 9 ILE A N 11
ATOM 4729 C CA . ILE A 1 9 ? 20.312 -8.340 0.728 1.00 3.26 9 ILE A CA 11
ATOM 4730 C C . ILE A 1 9 ? 19.075 -8.311 1.610 1.00 2.87 9 ILE A C 11
ATOM 4731 O O . ILE A 1 9 ? 18.211 -9.181 1.513 1.00 3.04 9 ILE A O 11
ATOM 4747 N N . LYS A 1 10 ? 19.019 -7.333 2.504 1.00 3.00 10 LYS A N 11
ATOM 4748 C CA . LYS A 1 10 ? 17.872 -7.185 3.380 1.00 3.16 10 LYS A CA 11
ATOM 4749 C C . LYS A 1 10 ? 16.785 -6.382 2.678 1.00 2.99 10 LYS A C 11
ATOM 4750 O O . LYS A 1 10 ? 16.767 -5.147 2.732 1.00 3.33 10 LYS A O 11
ATOM 4769 N N . ALA A 1 11 ? 15.895 -7.094 2.007 1.00 3.02 11 ALA A N 11
ATOM 4770 C CA . ALA A 1 11 ? 14.850 -6.469 1.218 1.00 3.25 11 ALA A CA 11
ATOM 4771 C C . ALA A 1 11 ? 13.634 -6.180 2.078 1.00 2.81 11 ALA A C 11
ATOM 4772 O O . ALA A 1 11 ? 13.435 -6.793 3.126 1.00 3.21 11 ALA A O 11
ATOM 4788 N N . LYS A 1 13 ? 12.506 -2.623 1.876 1.00 3.03 13 LYS A N 11
ATOM 4789 C CA . LYS A 1 13 ? 12.698 -1.193 2.050 1.00 3.96 13 LYS A CA 11
ATOM 4790 C C . LYS A 1 13 ? 11.491 -0.455 1.486 1.00 4.18 13 LYS A C 11
ATOM 4791 O O . LYS A 1 13 ? 11.191 0.675 1.867 1.00 4.91 13 LYS A O 11
ATOM 4810 N N . LYS A 1 14 ? 10.823 -1.116 0.553 1.00 3.94 14 LYS A N 11
ATOM 4811 C CA . LYS A 1 14 ? 9.586 -0.624 -0.016 1.00 4.48 14 LYS A CA 11
ATOM 4812 C C . LYS A 1 14 ? 8.429 -1.075 0.875 1.00 3.90 14 LYS A C 11
ATOM 4813 O O . LYS A 1 14 ? 8.651 -1.807 1.844 1.00 3.93 14 LYS A O 11
ATOM 4832 N N . LEU A 1 15 ? 7.208 -0.649 0.573 1.00 3.89 15 LEU A N 11
ATOM 4833 C CA . LEU A 1 15 ? 6.059 -1.043 1.382 1.00 3.83 15 LEU A CA 11
ATOM 4834 C C . LEU A 1 15 ? 5.676 -2.496 1.122 1.00 3.02 15 LEU A C 11
ATOM 4835 O O . LEU A 1 15 ? 4.715 -2.788 0.414 1.00 3.44 15 LEU A O 11
ATOM 4851 N N . CYS A 1 16 ? 6.456 -3.397 1.699 1.00 2.39 16 CYS A N 11
ATOM 4852 C CA . CYS A 1 16 ? 6.241 -4.827 1.553 1.00 2.19 16 CYS A CA 11
ATOM 4853 C C . CYS A 1 16 ? 5.644 -5.399 2.834 1.00 2.67 16 CYS A C 11
ATOM 4854 O O . CYS A 1 16 ? 5.454 -6.606 2.972 1.00 3.24 16 CYS A O 11
ATOM 4861 N N . ARG A 1 17 ? 5.338 -4.511 3.764 1.00 3.07 17 ARG A N 11
ATOM 4862 C CA . ARG A 1 17 ? 4.864 -4.896 5.086 1.00 3.96 17 ARG A CA 11
ATOM 4863 C C . ARG A 1 17 ? 3.344 -4.947 5.109 1.00 4.14 17 ARG A C 11
ATOM 4864 O O . ARG A 1 17 ? 2.717 -4.904 6.165 1.00 4.92 17 ARG A O 11
ATOM 4885 N N . GLY A 1 18 ? 2.769 -5.067 3.931 1.00 3.74 18 GLY A N 11
ATOM 4886 C CA . GLY A 1 18 ? 1.331 -5.094 3.784 1.00 4.13 18 GLY A CA 11
ATOM 4887 C C . GLY A 1 18 ? 0.929 -4.568 2.435 1.00 3.47 18 GLY A C 11
ATOM 4888 O O . GLY A 1 18 ? 0.078 -3.689 2.320 1.00 3.77 18 GLY A O 11
ATOM 4892 N N . PHE A 1 19 ? 1.544 -5.124 1.407 1.00 2.98 19 PHE A N 11
ATOM 4893 C CA . PHE A 1 19 ? 1.334 -4.660 0.060 1.00 2.82 19 PHE A CA 11
ATOM 4894 C C . PHE A 1 19 ? 0.030 -5.219 -0.488 1.00 2.44 19 PHE A C 11
ATOM 4895 O O . PHE A 1 19 ? -0.115 -6.430 -0.655 1.00 2.82 19 PHE A O 11
ATOM 4924 N N . LEU A 1 21 ? -2.905 -4.365 1.044 1.00 2.48 21 LEU A N 11
ATOM 4925 C CA . LEU A 1 21 ? -3.712 -4.557 2.238 1.00 3.21 21 LEU A CA 11
ATOM 4926 C C . LEU A 1 21 ? -5.070 -3.870 2.100 1.00 3.29 21 LEU A C 11
ATOM 4927 O O . LEU A 1 21 ? -5.242 -2.714 2.484 1.00 3.73 21 LEU A O 11
ATOM 4955 N N . CYS A 1 23 ? -6.714 -3.593 -0.930 1.00 3.04 23 CYS A N 11
ATOM 4956 C CA . CYS A 1 23 ? -6.807 -2.917 -2.219 1.00 3.51 23 CYS A CA 11
ATOM 4957 C C . CYS A 1 23 ? -7.616 -3.756 -3.195 1.00 4.08 23 CYS A C 11
ATOM 4958 O O . CYS A 1 23 ? -8.233 -3.234 -4.124 1.00 4.80 23 CYS A O 11
ATOM 4965 N N . GLY A 1 24 ? -7.616 -5.064 -2.973 1.00 4.12 24 GLY A N 11
ATOM 4966 C CA . GLY A 1 24 ? -8.378 -5.955 -3.821 1.00 5.01 24 GLY A CA 11
ATOM 4967 C C . GLY A 1 24 ? -9.683 -6.365 -3.181 1.00 5.20 24 GLY A C 11
ATOM 4968 O O . GLY A 1 24 ? -10.478 -7.086 -3.788 1.00 5.95 24 GLY A O 11
ATOM 4972 N N . CYS A 1 25 ? -9.903 -5.907 -1.958 1.00 4.80 25 CYS A N 11
ATOM 4973 C CA . CYS A 1 25 ? -11.117 -6.234 -1.239 1.00 5.27 25 CYS A CA 11
ATOM 4974 C C . CYS A 1 25 ? -12.234 -5.266 -1.595 1.00 5.75 25 CYS A C 11
ATOM 4975 O O . CYS A 1 25 ? -12.337 -4.172 -1.040 1.00 5.70 25 CYS A O 11
ATOM 4982 N N . HIS A 1 26 ? -13.051 -5.661 -2.551 1.00 6.47 26 HIS A N 11
ATOM 4983 C CA . HIS A 1 26 ? -14.176 -4.841 -2.961 1.00 7.10 26 HIS A CA 11
ATOM 4984 C C . HIS A 1 26 ? -15.376 -5.147 -2.082 1.00 7.73 26 HIS A C 11
ATOM 4985 O O . HIS A 1 26 ? -16.226 -4.292 -1.846 1.00 8.28 26 HIS A O 11
ATOM 5000 N N . PHE A 1 27 ? -15.436 -6.381 -1.604 1.00 7.89 27 PHE A N 11
ATOM 5001 C CA . PHE A 1 27 ? -16.499 -6.799 -0.704 1.00 8.71 27 PHE A CA 11
ATOM 5002 C C . PHE A 1 27 ? -16.134 -6.467 0.736 1.00 9.22 27 PHE A C 11
ATOM 5003 O O . PHE A 1 27 ? -15.002 -6.704 1.163 1.00 9.22 27 PHE A O 11
ATOM 5031 N N . GLY A 1 29 ? -17.439 -7.815 3.607 1.00 11.33 29 GLY A N 11
ATOM 5032 C CA . GLY A 1 29 ? -17.329 -8.987 4.448 1.00 12.06 29 GLY A CA 11
ATOM 5033 C C . GLY A 1 29 ? -18.199 -10.112 3.935 1.00 12.60 29 GLY A C 11
ATOM 5034 O O . GLY A 1 29 ? -17.894 -10.727 2.910 1.00 12.81 29 GLY A O 11
ATOM 5038 N N . LYS A 1 30 ? -19.288 -10.374 4.637 1.00 13.01 30 LYS A N 11
ATOM 5039 C CA . LYS A 1 30 ? -20.264 -11.365 4.210 1.00 13.70 30 LYS A CA 11
ATOM 5040 C C . LYS A 1 30 ? -21.617 -10.689 4.033 1.00 14.21 30 LYS A C 11
ATOM 5041 O O . LYS A 1 30 ? -22.246 -10.776 2.984 1.00 14.40 30 LYS A O 11
ATOM 5060 N N . LYS A 1 31 ? -22.035 -10.007 5.085 1.00 14.58 31 LYS A N 11
ATOM 5061 C CA . LYS A 1 31 ? -23.268 -9.245 5.099 1.00 15.24 31 LYS A CA 11
ATOM 5062 C C . LYS A 1 31 ? -23.142 -8.141 6.143 1.00 15.53 31 LYS A C 11
ATOM 5063 O O . LYS A 1 31 ? -23.028 -6.963 5.752 1.00 15.77 31 LYS A O 11
ATOM 5093 N N . ALA A 1 2 ? 4.521 9.734 -18.213 1.00 10.47 2 ALA A N 12
ATOM 5094 C CA . ALA A 1 2 ? 4.783 8.343 -18.538 1.00 10.32 2 ALA A CA 12
ATOM 5095 C C . ALA A 1 2 ? 5.779 7.748 -17.553 1.00 9.54 2 ALA A C 12
ATOM 5096 O O . ALA A 1 2 ? 6.841 8.324 -17.319 1.00 9.39 2 ALA A O 12
ATOM 5111 N N . ILE A 1 4 ? 5.458 7.012 -14.057 1.00 7.68 4 ILE A N 12
ATOM 5112 C CA . ILE A 1 4 ? 5.554 7.576 -12.723 1.00 7.07 4 ILE A CA 12
ATOM 5113 C C . ILE A 1 4 ? 5.431 6.481 -11.669 1.00 6.34 4 ILE A C 12
ATOM 5114 O O . ILE A 1 4 ? 4.637 5.551 -11.819 1.00 6.50 4 ILE A O 12
ATOM 5130 N N . VAL A 1 5 ? 6.237 6.576 -10.631 1.00 5.86 5 VAL A N 12
ATOM 5131 C CA . VAL A 1 5 ? 6.173 5.618 -9.544 1.00 5.39 5 VAL A CA 12
ATOM 5132 C C . VAL A 1 5 ? 5.299 6.156 -8.414 1.00 4.84 5 VAL A C 12
ATOM 5133 O O . VAL A 1 5 ? 5.574 7.218 -7.851 1.00 5.05 5 VAL A O 12
ATOM 5146 N N . LYS A 1 6 ? 4.251 5.414 -8.086 1.00 4.59 6 LYS A N 12
ATOM 5147 C CA . LYS A 1 6 ? 3.306 5.826 -7.060 1.00 4.51 6 LYS A CA 12
ATOM 5148 C C . LYS A 1 6 ? 3.781 5.360 -5.691 1.00 4.14 6 LYS A C 12
ATOM 5149 O O . LYS A 1 6 ? 3.164 5.646 -4.667 1.00 4.24 6 LYS A O 12
ATOM 5190 N N . ILE A 1 9 ? 8.722 6.912 -1.587 1.00 2.97 9 ILE A N 12
ATOM 5191 C CA . ILE A 1 9 ? 10.013 6.728 -0.933 1.00 3.26 9 ILE A CA 12
ATOM 5192 C C . ILE A 1 9 ? 10.343 5.237 -0.829 1.00 2.87 9 ILE A C 12
ATOM 5193 O O . ILE A 1 9 ? 10.629 4.722 0.242 1.00 3.04 9 ILE A O 12
ATOM 5209 N N . LYS A 1 10 ? 10.288 4.565 -1.982 1.00 3.00 10 LYS A N 12
ATOM 5210 C CA . LYS A 1 10 ? 10.602 3.136 -2.098 1.00 3.16 10 LYS A CA 12
ATOM 5211 C C . LYS A 1 10 ? 9.611 2.262 -1.329 1.00 2.99 10 LYS A C 12
ATOM 5212 O O . LYS A 1 10 ? 9.531 2.291 -0.102 1.00 3.33 10 LYS A O 12
ATOM 5231 N N . ALA A 1 11 ? 8.855 1.471 -2.077 1.00 3.02 11 ALA A N 12
ATOM 5232 C CA . ALA A 1 11 ? 7.864 0.583 -1.493 1.00 3.25 11 ALA A CA 12
ATOM 5233 C C . ALA A 1 11 ? 8.541 -0.567 -0.764 1.00 2.81 11 ALA A C 12
ATOM 5234 O O . ALA A 1 11 ? 9.717 -0.862 -0.992 1.00 3.21 11 ALA A O 12
ATOM 5250 N N . LYS A 1 13 ? 8.187 -0.612 2.623 1.00 3.03 13 LYS A N 12
ATOM 5251 C CA . LYS A 1 13 ? 8.157 -0.095 3.983 1.00 3.96 13 LYS A CA 12
ATOM 5252 C C . LYS A 1 13 ? 6.821 0.584 4.267 1.00 4.18 13 LYS A C 12
ATOM 5253 O O . LYS A 1 13 ? 5.952 0.011 4.931 1.00 4.91 13 LYS A O 12
ATOM 5272 N N . LYS A 1 14 ? 6.655 1.784 3.721 1.00 3.94 14 LYS A N 12
ATOM 5273 C CA . LYS A 1 14 ? 5.450 2.577 3.946 1.00 4.48 14 LYS A CA 12
ATOM 5274 C C . LYS A 1 14 ? 4.216 1.890 3.367 1.00 3.90 14 LYS A C 12
ATOM 5275 O O . LYS A 1 14 ? 4.125 1.676 2.160 1.00 3.93 14 LYS A O 12
ATOM 5294 N N . LEU A 1 15 ? 3.289 1.519 4.255 1.00 3.89 15 LEU A N 12
ATOM 5295 C CA . LEU A 1 15 ? 2.032 0.863 3.876 1.00 3.83 15 LEU A CA 12
ATOM 5296 C C . LEU A 1 15 ? 2.281 -0.425 3.085 1.00 3.02 15 LEU A C 12
ATOM 5297 O O . LEU A 1 15 ? 1.410 -0.902 2.358 1.00 3.44 15 LEU A O 12
ATOM 5313 N N . CYS A 1 16 ? 3.460 -1.009 3.261 1.00 2.39 16 CYS A N 12
ATOM 5314 C CA . CYS A 1 16 ? 3.843 -2.177 2.486 1.00 2.19 16 CYS A CA 12
ATOM 5315 C C . CYS A 1 16 ? 3.823 -3.436 3.348 1.00 2.67 16 CYS A C 12
ATOM 5316 O O . CYS A 1 16 ? 4.322 -4.489 2.947 1.00 3.24 16 CYS A O 12
ATOM 5323 N N . ARG A 1 17 ? 3.240 -3.333 4.526 1.00 3.07 17 ARG A N 12
ATOM 5324 C CA . ARG A 1 17 ? 3.072 -4.505 5.371 1.00 3.96 17 ARG A CA 12
ATOM 5325 C C . ARG A 1 17 ? 1.809 -5.243 4.950 1.00 4.14 17 ARG A C 12
ATOM 5326 O O . ARG A 1 17 ? 0.774 -5.175 5.615 1.00 4.92 17 ARG A O 12
ATOM 5347 N N . GLY A 1 18 ? 1.908 -5.915 3.814 1.00 3.74 18 GLY A N 12
ATOM 5348 C CA . GLY A 1 18 ? 0.758 -6.548 3.216 1.00 4.13 18 GLY A CA 12
ATOM 5349 C C . GLY A 1 18 ? 0.466 -5.953 1.853 1.00 3.47 18 GLY A C 12
ATOM 5350 O O . GLY A 1 18 ? -0.227 -4.940 1.756 1.00 3.77 18 GLY A O 12
ATOM 5354 N N . PHE A 1 19 ? 1.030 -6.553 0.818 1.00 2.98 19 PHE A N 12
ATOM 5355 C CA . PHE A 1 19 ? 0.860 -6.057 -0.536 1.00 2.82 19 PHE A CA 12
ATOM 5356 C C . PHE A 1 19 ? -0.603 -6.145 -0.955 1.00 2.44 19 PHE A C 12
ATOM 5357 O O . PHE A 1 19 ? -1.147 -7.236 -1.147 1.00 2.82 19 PHE A O 12
ATOM 5386 N N . LEU A 1 21 ? -3.034 -4.634 0.883 1.00 2.48 21 LEU A N 12
ATOM 5387 C CA . LEU A 1 21 ? -3.820 -4.629 2.112 1.00 3.21 21 LEU A CA 12
ATOM 5388 C C . LEU A 1 21 ? -5.036 -3.726 1.937 1.00 3.29 21 LEU A C 12
ATOM 5389 O O . LEU A 1 21 ? -4.920 -2.500 1.930 1.00 3.73 21 LEU A O 12
ATOM 5417 N N . CYS A 1 23 ? -6.831 -3.332 -0.704 1.00 3.04 23 CYS A N 12
ATOM 5418 C CA . CYS A 1 23 ? -6.908 -2.690 -2.015 1.00 3.51 23 CYS A CA 12
ATOM 5419 C C . CYS A 1 23 ? -7.666 -3.588 -2.989 1.00 4.08 23 CYS A C 12
ATOM 5420 O O . CYS A 1 23 ? -8.561 -3.134 -3.708 1.00 4.80 23 CYS A O 12
ATOM 5427 N N . GLY A 1 24 ? -7.311 -4.868 -3.005 1.00 4.12 24 GLY A N 12
ATOM 5428 C CA . GLY A 1 24 ? -8.009 -5.828 -3.834 1.00 5.01 24 GLY A CA 12
ATOM 5429 C C . GLY A 1 24 ? -9.042 -6.585 -3.035 1.00 5.20 24 GLY A C 12
ATOM 5430 O O . GLY A 1 24 ? -9.141 -7.811 -3.118 1.00 5.95 24 GLY A O 12
ATOM 5434 N N . CYS A 1 25 ? -9.808 -5.851 -2.245 1.00 4.80 25 CYS A N 12
ATOM 5435 C CA . CYS A 1 25 ? -10.767 -6.442 -1.339 1.00 5.27 25 CYS A CA 12
ATOM 5436 C C . CYS A 1 25 ? -12.150 -5.837 -1.543 1.00 5.75 25 CYS A C 12
ATOM 5437 O O . CYS A 1 25 ? -12.298 -4.810 -2.211 1.00 5.70 25 CYS A O 12
ATOM 5444 N N . HIS A 1 26 ? -13.164 -6.480 -0.979 1.00 6.47 26 HIS A N 12
ATOM 5445 C CA . HIS A 1 26 ? -14.519 -5.952 -1.036 1.00 7.10 26 HIS A CA 12
ATOM 5446 C C . HIS A 1 26 ? -15.044 -5.710 0.374 1.00 7.73 26 HIS A C 12
ATOM 5447 O O . HIS A 1 26 ? -16.096 -5.108 0.565 1.00 8.28 26 HIS A O 12
ATOM 5462 N N . PHE A 1 27 ? -14.297 -6.186 1.362 1.00 7.89 27 PHE A N 12
ATOM 5463 C CA . PHE A 1 27 ? -14.702 -6.070 2.749 1.00 8.71 27 PHE A CA 12
ATOM 5464 C C . PHE A 1 27 ? -13.914 -4.964 3.448 1.00 9.22 27 PHE A C 12
ATOM 5465 O O . PHE A 1 27 ? -12.686 -5.016 3.518 1.00 9.22 27 PHE A O 12
ATOM 5493 N N . GLY A 1 29 ? -12.196 -2.183 3.157 1.00 11.33 29 GLY A N 12
ATOM 5494 C CA . GLY A 1 29 ? -11.379 -1.183 2.496 1.00 12.06 29 GLY A CA 12
ATOM 5495 C C . GLY A 1 29 ? -10.475 -0.465 3.474 1.00 12.60 29 GLY A C 12
ATOM 5496 O O . GLY A 1 29 ? -10.229 0.737 3.355 1.00 12.81 29 GLY A O 12
ATOM 5500 N N . LYS A 1 30 ? -9.991 -1.214 4.454 1.00 13.01 30 LYS A N 12
ATOM 5501 C CA . LYS A 1 30 ? -9.140 -0.674 5.501 1.00 13.70 30 LYS A CA 12
ATOM 5502 C C . LYS A 1 30 ? -7.670 -0.736 5.097 1.00 14.21 30 LYS A C 12
ATOM 5503 O O . LYS A 1 30 ? -7.256 -1.638 4.376 1.00 14.40 30 LYS A O 12
ATOM 5522 N N . LYS A 1 31 ? -6.896 0.237 5.564 1.00 14.58 31 LYS A N 12
ATOM 5523 C CA . LYS A 1 31 ? -5.453 0.202 5.403 1.00 15.24 31 LYS A CA 12
ATOM 5524 C C . LYS A 1 31 ? -4.814 -0.067 6.762 1.00 15.53 31 LYS A C 12
ATOM 5525 O O . LYS A 1 31 ? -4.318 0.890 7.389 1.00 15.77 31 LYS A O 12
ATOM 5555 N N . ALA A 1 2 ? 25.212 6.529 -2.981 1.00 10.47 2 ALA A N 13
ATOM 5556 C CA . ALA A 1 2 ? 25.827 5.463 -2.201 1.00 10.32 2 ALA A CA 13
ATOM 5557 C C . ALA A 1 2 ? 24.782 4.450 -1.738 1.00 9.54 2 ALA A C 13
ATOM 5558 O O . ALA A 1 2 ? 24.819 3.980 -0.599 1.00 9.39 2 ALA A O 13
ATOM 5573 N N . ILE A 1 4 ? 21.716 3.370 -0.167 1.00 7.68 4 ILE A N 13
ATOM 5574 C CA . ILE A 1 4 ? 20.635 3.750 0.718 1.00 7.07 4 ILE A CA 13
ATOM 5575 C C . ILE A 1 4 ? 21.024 4.965 1.553 1.00 6.34 4 ILE A C 13
ATOM 5576 O O . ILE A 1 4 ? 21.773 4.864 2.526 1.00 6.50 4 ILE A O 13
ATOM 5592 N N . VAL A 1 5 ? 20.534 6.129 1.150 1.00 5.86 5 VAL A N 13
ATOM 5593 C CA . VAL A 1 5 ? 20.787 7.355 1.893 1.00 5.39 5 VAL A CA 13
ATOM 5594 C C . VAL A 1 5 ? 19.492 7.932 2.442 1.00 4.84 5 VAL A C 13
ATOM 5595 O O . VAL A 1 5 ? 19.471 9.035 2.990 1.00 5.05 5 VAL A O 13
ATOM 5608 N N . LYS A 1 6 ? 18.434 7.146 2.307 1.00 4.59 6 LYS A N 13
ATOM 5609 C CA . LYS A 1 6 ? 17.090 7.519 2.756 1.00 4.51 6 LYS A CA 13
ATOM 5610 C C . LYS A 1 6 ? 16.081 6.448 2.330 1.00 4.14 6 LYS A C 13
ATOM 5611 O O . LYS A 1 6 ? 15.415 6.584 1.302 1.00 4.24 6 LYS A O 13
ATOM 5652 N N . ILE A 1 9 ? 14.155 1.530 -1.606 1.00 2.97 9 ILE A N 13
ATOM 5653 C CA . ILE A 1 9 ? 13.056 0.757 -2.163 1.00 3.26 9 ILE A CA 13
ATOM 5654 C C . ILE A 1 9 ? 12.618 -0.324 -1.187 1.00 2.87 9 ILE A C 13
ATOM 5655 O O . ILE A 1 9 ? 13.327 -1.312 -0.973 1.00 3.04 9 ILE A O 13
ATOM 5671 N N . LYS A 1 10 ? 11.459 -0.124 -0.573 1.00 3.00 10 LYS A N 13
ATOM 5672 C CA . LYS A 1 10 ? 10.910 -1.088 0.355 1.00 3.16 10 LYS A CA 13
ATOM 5673 C C . LYS A 1 10 ? 10.197 -2.207 -0.390 1.00 2.99 10 LYS A C 13
ATOM 5674 O O . LYS A 1 10 ? 8.978 -2.184 -0.571 1.00 3.33 10 LYS A O 13
ATOM 5693 N N . ALA A 1 11 ? 10.977 -3.160 -0.857 1.00 3.02 11 ALA A N 13
ATOM 5694 C CA . ALA A 1 11 ? 10.433 -4.328 -1.535 1.00 3.25 11 ALA A CA 13
ATOM 5695 C C . ALA A 1 11 ? 9.996 -5.366 -0.511 1.00 2.81 11 ALA A C 13
ATOM 5696 O O . ALA A 1 11 ? 10.691 -6.353 -0.262 1.00 3.21 11 ALA A O 13
ATOM 5712 N N . LYS A 1 13 ? 6.746 -5.521 2.904 1.00 3.03 13 LYS A N 13
ATOM 5713 C CA . LYS A 1 13 ? 5.554 -4.984 3.560 1.00 3.96 13 LYS A CA 13
ATOM 5714 C C . LYS A 1 13 ? 5.395 -5.661 4.905 1.00 4.18 13 LYS A C 13
ATOM 5715 O O . LYS A 1 13 ? 5.682 -5.079 5.949 1.00 4.91 13 LYS A O 13
ATOM 5734 N N . LYS A 1 14 ? 4.956 -6.911 4.858 1.00 3.94 14 LYS A N 13
ATOM 5735 C CA . LYS A 1 14 ? 4.846 -7.759 6.039 1.00 4.48 14 LYS A CA 13
ATOM 5736 C C . LYS A 1 14 ? 5.104 -9.206 5.640 1.00 3.90 14 LYS A C 13
ATOM 5737 O O . LYS A 1 14 ? 6.168 -9.758 5.905 1.00 3.93 14 LYS A O 13
ATOM 5756 N N . LEU A 1 15 ? 4.131 -9.803 4.959 1.00 3.89 15 LEU A N 13
ATOM 5757 C CA . LEU A 1 15 ? 4.274 -11.157 4.441 1.00 3.83 15 LEU A CA 13
ATOM 5758 C C . LEU A 1 15 ? 4.851 -11.126 3.035 1.00 3.02 15 LEU A C 13
ATOM 5759 O O . LEU A 1 15 ? 5.400 -12.117 2.553 1.00 3.44 15 LEU A O 13
ATOM 5775 N N . CYS A 1 16 ? 4.734 -9.962 2.391 1.00 2.39 16 CYS A N 13
ATOM 5776 C CA . CYS A 1 16 ? 5.230 -9.753 1.040 1.00 2.19 16 CYS A CA 13
ATOM 5777 C C . CYS A 1 16 ? 4.564 -10.711 0.039 1.00 2.67 16 CYS A C 13
ATOM 5778 O O . CYS A 1 16 ? 3.483 -11.234 0.322 1.00 3.24 16 CYS A O 13
ATOM 5785 N N . ARG A 1 17 ? 5.197 -10.901 -1.127 1.00 3.07 17 ARG A N 13
ATOM 5786 C CA . ARG A 1 17 ? 4.637 -11.688 -2.231 1.00 3.96 17 ARG A CA 13
ATOM 5787 C C . ARG A 1 17 ? 3.544 -10.895 -2.935 1.00 4.14 17 ARG A C 13
ATOM 5788 O O . ARG A 1 17 ? 2.785 -11.427 -3.748 1.00 4.92 17 ARG A O 13
ATOM 5809 N N . GLY A 1 18 ? 3.499 -9.608 -2.638 1.00 3.74 18 GLY A N 13
ATOM 5810 C CA . GLY A 1 18 ? 2.491 -8.747 -3.208 1.00 4.13 18 GLY A CA 13
ATOM 5811 C C . GLY A 1 18 ? 1.829 -7.894 -2.151 1.00 3.47 18 GLY A C 13
ATOM 5812 O O . GLY A 1 18 ? 1.811 -8.253 -0.970 1.00 3.77 18 GLY A O 13
ATOM 5816 N N . PHE A 1 19 ? 1.309 -6.757 -2.567 1.00 2.98 19 PHE A N 13
ATOM 5817 C CA . PHE A 1 19 ? 0.564 -5.890 -1.669 1.00 2.82 19 PHE A CA 13
ATOM 5818 C C . PHE A 1 19 ? -0.812 -5.609 -2.255 1.00 2.44 19 PHE A C 13
ATOM 5819 O O . PHE A 1 19 ? -0.974 -5.523 -3.469 1.00 2.82 19 PHE A O 13
ATOM 5848 N N . LEU A 1 21 ? -3.629 -5.021 0.564 1.00 2.48 21 LEU A N 13
ATOM 5849 C CA . LEU A 1 21 ? -4.443 -5.098 1.765 1.00 3.21 21 LEU A CA 13
ATOM 5850 C C . LEU A 1 21 ? -5.394 -3.911 1.825 1.00 3.29 21 LEU A C 13
ATOM 5851 O O . LEU A 1 21 ? -4.976 -2.779 2.071 1.00 3.73 21 LEU A O 13
ATOM 5879 N N . CYS A 1 23 ? -6.793 -2.738 -0.652 1.00 3.04 23 CYS A N 13
ATOM 5880 C CA . CYS A 1 23 ? -6.780 -2.209 -2.001 1.00 3.51 23 CYS A CA 13
ATOM 5881 C C . CYS A 1 23 ? -7.286 -3.263 -2.977 1.00 4.08 23 CYS A C 13
ATOM 5882 O O . CYS A 1 23 ? -7.925 -2.948 -3.984 1.00 4.80 23 CYS A O 13
ATOM 5889 N N . GLY A 1 24 ? -7.004 -4.522 -2.668 1.00 4.12 24 GLY A N 13
ATOM 5890 C CA . GLY A 1 24 ? -7.477 -5.625 -3.471 1.00 5.01 24 GLY A CA 13
ATOM 5891 C C . GLY A 1 24 ? -8.384 -6.531 -2.676 1.00 5.20 24 GLY A C 13
ATOM 5892 O O . GLY A 1 24 ? -8.404 -7.745 -2.868 1.00 5.95 24 GLY A O 13
ATOM 5896 N N . CYS A 1 25 ? -9.124 -5.925 -1.762 1.00 4.80 25 CYS A N 13
ATOM 5897 C CA . CYS A 1 25 ? -10.033 -6.650 -0.900 1.00 5.27 25 CYS A CA 13
ATOM 5898 C C . CYS A 1 25 ? -11.444 -6.623 -1.476 1.00 5.75 25 CYS A C 13
ATOM 5899 O O . CYS A 1 25 ? -11.834 -5.661 -2.129 1.00 5.70 25 CYS A O 13
ATOM 5906 N N . HIS A 1 26 ? -12.204 -7.677 -1.226 1.00 6.47 26 HIS A N 13
ATOM 5907 C CA . HIS A 1 26 ? -13.541 -7.784 -1.778 1.00 7.10 26 HIS A CA 13
ATOM 5908 C C . HIS A 1 26 ? -14.536 -7.045 -0.896 1.00 7.73 26 HIS A C 13
ATOM 5909 O O . HIS A 1 26 ? -15.122 -7.632 0.016 1.00 8.28 26 HIS A O 13
ATOM 5924 N N . PHE A 1 27 ? -14.706 -5.758 -1.150 1.00 7.89 27 PHE A N 13
ATOM 5925 C CA . PHE A 1 27 ? -15.667 -4.956 -0.410 1.00 8.71 27 PHE A CA 13
ATOM 5926 C C . PHE A 1 27 ? -17.079 -5.393 -0.787 1.00 9.22 27 PHE A C 13
ATOM 5927 O O . PHE A 1 27 ? -17.339 -5.733 -1.937 1.00 9.22 27 PHE A O 13
ATOM 5955 N N . GLY A 1 29 ? -19.018 -7.923 1.268 1.00 11.33 29 GLY A N 13
ATOM 5956 C CA . GLY A 1 29 ? -19.065 -9.338 1.551 1.00 12.06 29 GLY A CA 13
ATOM 5957 C C . GLY A 1 29 ? -17.864 -9.755 2.363 1.00 12.60 29 GLY A C 13
ATOM 5958 O O . GLY A 1 29 ? -17.598 -9.173 3.414 1.00 12.81 29 GLY A O 13
ATOM 5962 N N . LYS A 1 30 ? -17.129 -10.743 1.879 1.00 13.01 30 LYS A N 13
ATOM 5963 C CA . LYS A 1 30 ? -15.900 -11.170 2.536 1.00 13.70 30 LYS A CA 13
ATOM 5964 C C . LYS A 1 30 ? -15.015 -11.946 1.567 1.00 14.21 30 LYS A C 13
ATOM 5965 O O . LYS A 1 30 ? -13.807 -11.710 1.486 1.00 14.40 30 LYS A O 13
ATOM 5984 N N . LYS A 1 31 ? -15.621 -12.864 0.826 1.00 14.58 31 LYS A N 13
ATOM 5985 C CA . LYS A 1 31 ? -14.892 -13.654 -0.148 1.00 15.24 31 LYS A CA 13
ATOM 5986 C C . LYS A 1 31 ? -15.441 -13.379 -1.543 1.00 15.53 31 LYS A C 13
ATOM 5987 O O . LYS A 1 31 ? -14.639 -13.128 -2.467 1.00 15.77 31 LYS A O 13
ATOM 6017 N N . ALA A 1 2 ? 15.131 19.246 -5.107 1.00 10.47 2 ALA A N 14
ATOM 6018 C CA . ALA A 1 2 ? 16.217 18.385 -4.664 1.00 10.32 2 ALA A CA 14
ATOM 6019 C C . ALA A 1 2 ? 16.960 17.829 -5.861 1.00 9.54 2 ALA A C 14
ATOM 6020 O O . ALA A 1 2 ? 16.381 17.112 -6.681 1.00 9.39 2 ALA A O 14
ATOM 6035 N N . ILE A 1 4 ? 18.460 15.457 -7.444 1.00 7.68 4 ILE A N 14
ATOM 6036 C CA . ILE A 1 4 ? 18.725 14.043 -7.653 1.00 7.07 4 ILE A CA 14
ATOM 6037 C C . ILE A 1 4 ? 17.674 13.483 -8.611 1.00 6.34 4 ILE A C 14
ATOM 6038 O O . ILE A 1 4 ? 16.550 13.987 -8.657 1.00 6.50 4 ILE A O 14
ATOM 6054 N N . VAL A 1 5 ? 18.035 12.449 -9.361 1.00 5.86 5 VAL A N 14
ATOM 6055 C CA . VAL A 1 5 ? 17.137 11.852 -10.357 1.00 5.39 5 VAL A CA 14
ATOM 6056 C C . VAL A 1 5 ? 15.978 11.077 -9.727 1.00 4.84 5 VAL A C 14
ATOM 6057 O O . VAL A 1 5 ? 15.363 10.237 -10.377 1.00 5.05 5 VAL A O 14
ATOM 6070 N N . LYS A 1 6 ? 15.668 11.401 -8.480 1.00 4.59 6 LYS A N 14
ATOM 6071 C CA . LYS A 1 6 ? 14.581 10.757 -7.733 1.00 4.51 6 LYS A CA 14
ATOM 6072 C C . LYS A 1 6 ? 14.734 9.231 -7.733 1.00 4.14 6 LYS A C 14
ATOM 6073 O O . LYS A 1 6 ? 15.851 8.712 -7.771 1.00 4.24 6 LYS A O 14
ATOM 6114 N N . ILE A 1 9 ? 14.087 3.736 -11.443 1.00 2.97 9 ILE A N 14
ATOM 6115 C CA . ILE A 1 9 ? 13.533 2.405 -11.651 1.00 3.26 9 ILE A CA 14
ATOM 6116 C C . ILE A 1 9 ? 12.825 1.888 -10.399 1.00 2.87 9 ILE A C 14
ATOM 6117 O O . ILE A 1 9 ? 13.443 1.323 -9.496 1.00 3.04 9 ILE A O 14
ATOM 6133 N N . LYS A 1 10 ? 11.523 2.092 -10.358 1.00 3.00 10 LYS A N 14
ATOM 6134 C CA . LYS A 1 10 ? 10.709 1.639 -9.241 1.00 3.16 10 LYS A CA 14
ATOM 6135 C C . LYS A 1 10 ? 9.762 0.552 -9.706 1.00 2.99 10 LYS A C 14
ATOM 6136 O O . LYS A 1 10 ? 8.832 0.158 -9.006 1.00 3.33 10 LYS A O 14
ATOM 6155 N N . ALA A 1 11 ? 10.048 0.051 -10.881 1.00 3.02 11 ALA A N 14
ATOM 6156 C CA . ALA A 1 11 ? 9.211 -0.941 -11.530 1.00 3.25 11 ALA A CA 14
ATOM 6157 C C . ALA A 1 11 ? 9.504 -2.336 -10.995 1.00 2.81 11 ALA A C 14
ATOM 6158 O O . ALA A 1 11 ? 10.388 -3.034 -11.487 1.00 3.21 11 ALA A O 14
ATOM 6174 N N . LYS A 1 13 ? 10.942 -3.119 -8.408 1.00 3.03 13 LYS A N 14
ATOM 6175 C CA . LYS A 1 13 ? 12.201 -3.164 -7.671 1.00 3.96 13 LYS A CA 14
ATOM 6176 C C . LYS A 1 13 ? 12.128 -2.335 -6.395 1.00 4.18 13 LYS A C 14
ATOM 6177 O O . LYS A 1 13 ? 12.806 -2.636 -5.416 1.00 4.91 13 LYS A O 14
ATOM 6196 N N . LYS A 1 14 ? 11.301 -1.299 -6.404 1.00 3.94 14 LYS A N 14
ATOM 6197 C CA . LYS A 1 14 ? 11.231 -0.382 -5.269 1.00 4.48 14 LYS A CA 14
ATOM 6198 C C . LYS A 1 14 ? 9.784 -0.118 -4.883 1.00 3.90 14 LYS A C 14
ATOM 6199 O O . LYS A 1 14 ? 8.936 0.134 -5.744 1.00 3.93 14 LYS A O 14
ATOM 6218 N N . LEU A 1 15 ? 9.523 -0.187 -3.575 1.00 3.89 15 LEU A N 14
ATOM 6219 C CA . LEU A 1 15 ? 8.222 0.084 -2.999 1.00 3.83 15 LEU A CA 14
ATOM 6220 C C . LEU A 1 15 ? 7.142 -0.872 -3.505 1.00 3.02 15 LEU A C 14
ATOM 6221 O O . LEU A 1 15 ? 5.947 -0.593 -3.391 1.00 3.44 15 LEU A O 14
ATOM 6237 N N . CYS A 1 16 ? 7.556 -2.008 -4.046 1.00 2.39 16 CYS A N 14
ATOM 6238 C CA . CYS A 1 16 ? 6.612 -3.004 -4.523 1.00 2.19 16 CYS A CA 14
ATOM 6239 C C . CYS A 1 16 ? 6.154 -3.894 -3.377 1.00 2.67 16 CYS A C 14
ATOM 6240 O O . CYS A 1 16 ? 6.943 -4.237 -2.500 1.00 3.24 16 CYS A O 14
ATOM 6247 N N . ARG A 1 17 ? 4.869 -4.234 -3.396 1.00 3.07 17 ARG A N 14
ATOM 6248 C CA . ARG A 1 17 ? 4.288 -5.173 -2.438 1.00 3.96 17 ARG A CA 14
ATOM 6249 C C . ARG A 1 17 ? 4.281 -4.592 -1.031 1.00 4.14 17 ARG A C 14
ATOM 6250 O O . ARG A 1 17 ? 4.106 -5.306 -0.042 1.00 4.92 17 ARG A O 14
ATOM 6271 N N . GLY A 1 18 ? 4.454 -3.281 -0.958 1.00 3.74 18 GLY A N 14
ATOM 6272 C CA . GLY A 1 18 ? 4.299 -2.572 0.285 1.00 4.13 18 GLY A CA 14
ATOM 6273 C C . GLY A 1 18 ? 2.858 -2.172 0.490 1.00 3.47 18 GLY A C 14
ATOM 6274 O O . GLY A 1 18 ? 2.431 -1.846 1.603 1.00 3.77 18 GLY A O 14
ATOM 6278 N N . PHE A 1 19 ? 2.115 -2.200 -0.594 1.00 2.98 19 PHE A N 14
ATOM 6279 C CA . PHE A 1 19 ? 0.690 -1.945 -0.574 1.00 2.82 19 PHE A CA 14
ATOM 6280 C C . PHE A 1 19 ? -0.029 -3.070 -1.311 1.00 2.44 19 PHE A C 14
ATOM 6281 O O . PHE A 1 19 ? 0.338 -3.415 -2.435 1.00 2.82 19 PHE A O 14
ATOM 6310 N N . LEU A 1 21 ? -3.075 -4.597 0.815 1.00 2.48 21 LEU A N 14
ATOM 6311 C CA . LEU A 1 21 ? -3.978 -5.041 1.859 1.00 3.21 21 LEU A CA 14
ATOM 6312 C C . LEU A 1 21 ? -5.127 -4.053 1.969 1.00 3.29 21 LEU A C 14
ATOM 6313 O O . LEU A 1 21 ? -4.938 -2.910 2.395 1.00 3.73 21 LEU A O 14
ATOM 6341 N N . CYS A 1 23 ? -6.849 -3.559 -0.814 1.00 3.04 23 CYS A N 14
ATOM 6342 C CA . CYS A 1 23 ? -6.736 -3.027 -2.161 1.00 3.51 23 CYS A CA 14
ATOM 6343 C C . CYS A 1 23 ? -7.601 -3.837 -3.119 1.00 4.08 23 CYS A C 14
ATOM 6344 O O . CYS A 1 23 ? -8.321 -3.283 -3.951 1.00 4.80 23 CYS A O 14
ATOM 6351 N N . GLY A 1 24 ? -7.535 -5.154 -2.981 1.00 4.12 24 GLY A N 14
ATOM 6352 C CA . GLY A 1 24 ? -8.366 -6.032 -3.788 1.00 5.01 24 GLY A CA 14
ATOM 6353 C C . GLY A 1 24 ? -9.579 -6.506 -3.020 1.00 5.20 24 GLY A C 14
ATOM 6354 O O . GLY A 1 24 ? -10.165 -7.546 -3.321 1.00 5.95 24 GLY A O 14
ATOM 6358 N N . CYS A 1 25 ? -9.957 -5.737 -2.011 1.00 4.80 25 CYS A N 14
ATOM 6359 C CA . CYS A 1 25 ? -11.093 -6.079 -1.180 1.00 5.27 25 CYS A CA 14
ATOM 6360 C C . CYS A 1 25 ? -12.353 -5.377 -1.662 1.00 5.75 25 CYS A C 14
ATOM 6361 O O . CYS A 1 25 ? -12.335 -4.189 -1.981 1.00 5.70 25 CYS A O 14
ATOM 6368 N N . HIS A 1 26 ? -13.440 -6.127 -1.732 1.00 6.47 26 HIS A N 14
ATOM 6369 C CA . HIS A 1 26 ? -14.723 -5.574 -2.142 1.00 7.10 26 HIS A CA 14
ATOM 6370 C C . HIS A 1 26 ? -15.797 -5.844 -1.098 1.00 7.73 26 HIS A C 14
ATOM 6371 O O . HIS A 1 26 ? -16.990 -5.649 -1.345 1.00 8.28 26 HIS A O 14
ATOM 6386 N N . PHE A 1 27 ? -15.368 -6.285 0.065 1.00 7.89 27 PHE A N 14
ATOM 6387 C CA . PHE A 1 27 ? -16.278 -6.498 1.182 1.00 8.71 27 PHE A CA 14
ATOM 6388 C C . PHE A 1 27 ? -16.421 -5.212 1.981 1.00 9.22 27 PHE A C 14
ATOM 6389 O O . PHE A 1 27 ? -15.479 -4.773 2.641 1.00 9.22 27 PHE A O 14
ATOM 6417 N N . GLY A 1 29 ? -18.847 -4.002 4.606 1.00 11.33 29 GLY A N 14
ATOM 6418 C CA . GLY A 1 29 ? -19.042 -3.960 6.037 1.00 12.06 29 GLY A CA 14
ATOM 6419 C C . GLY A 1 29 ? -20.189 -3.056 6.425 1.00 12.60 29 GLY A C 14
ATOM 6420 O O . GLY A 1 29 ? -20.599 -2.194 5.641 1.00 12.81 29 GLY A O 14
ATOM 6424 N N . LYS A 1 30 ? -20.702 -3.239 7.639 1.00 13.01 30 LYS A N 14
ATOM 6425 C CA . LYS A 1 30 ? -21.850 -2.470 8.112 1.00 13.70 30 LYS A CA 14
ATOM 6426 C C . LYS A 1 30 ? -21.425 -1.449 9.157 1.00 14.21 30 LYS A C 14
ATOM 6427 O O . LYS A 1 30 ? -21.935 -0.324 9.182 1.00 14.40 30 LYS A O 14
ATOM 6446 N N . LYS A 1 31 ? -20.481 -1.853 10.009 1.00 14.58 31 LYS A N 14
ATOM 6447 C CA . LYS A 1 31 ? -19.993 -1.022 11.114 1.00 15.24 31 LYS A CA 14
ATOM 6448 C C . LYS A 1 31 ? -21.068 -0.859 12.191 1.00 15.53 31 LYS A C 14
ATOM 6449 O O . LYS A 1 31 ? -21.154 -1.725 13.077 1.00 15.77 31 LYS A O 14
ATOM 6479 N N . ALA A 1 2 ? -10.349 -19.374 13.704 1.00 10.47 2 ALA A N 15
ATOM 6480 C CA . ALA A 1 2 ? -10.166 -19.580 15.132 1.00 10.32 2 ALA A CA 15
ATOM 6481 C C . ALA A 1 2 ? -9.245 -20.768 15.374 1.00 9.54 2 ALA A C 15
ATOM 6482 O O . ALA A 1 2 ? -9.609 -21.911 15.097 1.00 9.39 2 ALA A O 15
ATOM 6497 N N . ILE A 1 4 ? -7.097 -23.289 14.450 1.00 7.68 4 ILE A N 15
ATOM 6498 C CA . ILE A 1 4 ? -6.652 -23.978 13.249 1.00 7.07 4 ILE A CA 15
ATOM 6499 C C . ILE A 1 4 ? -7.100 -23.193 12.018 1.00 6.34 4 ILE A C 15
ATOM 6500 O O . ILE A 1 4 ? -8.283 -22.892 11.845 1.00 6.50 4 ILE A O 15
ATOM 6516 N N . VAL A 1 5 ? -6.147 -22.831 11.180 1.00 5.86 5 VAL A N 15
ATOM 6517 C CA . VAL A 1 5 ? -6.428 -21.962 10.043 1.00 5.39 5 VAL A CA 15
ATOM 6518 C C . VAL A 1 5 ? -6.251 -22.690 8.714 1.00 4.84 5 VAL A C 15
ATOM 6519 O O . VAL A 1 5 ? -5.488 -23.654 8.620 1.00 5.05 5 VAL A O 15
ATOM 6532 N N . LYS A 1 6 ? -6.979 -22.234 7.707 1.00 4.59 6 LYS A N 15
ATOM 6533 C CA . LYS A 1 6 ? -6.845 -22.754 6.356 1.00 4.51 6 LYS A CA 15
ATOM 6534 C C . LYS A 1 6 ? -6.156 -21.731 5.457 1.00 4.14 6 LYS A C 15
ATOM 6535 O O . LYS A 1 6 ? -6.346 -20.522 5.623 1.00 4.24 6 LYS A O 15
ATOM 6576 N N . ILE A 1 9 ? -3.379 -16.309 4.048 1.00 2.97 9 ILE A N 15
ATOM 6577 C CA . ILE A 1 9 ? -3.204 -15.231 3.085 1.00 3.26 9 ILE A CA 15
ATOM 6578 C C . ILE A 1 9 ? -2.057 -14.334 3.522 1.00 2.87 9 ILE A C 15
ATOM 6579 O O . ILE A 1 9 ? -2.116 -13.707 4.581 1.00 3.04 9 ILE A O 15
ATOM 6595 N N . LYS A 1 10 ? -1.008 -14.303 2.718 1.00 3.00 10 LYS A N 15
ATOM 6596 C CA . LYS A 1 10 ? 0.157 -13.492 3.010 1.00 3.16 10 LYS A CA 15
ATOM 6597 C C . LYS A 1 10 ? 0.028 -12.120 2.363 1.00 2.99 10 LYS A C 15
ATOM 6598 O O . LYS A 1 10 ? -0.229 -12.019 1.164 1.00 3.33 10 LYS A O 15
ATOM 6617 N N . ALA A 1 11 ? 0.181 -11.071 3.161 1.00 3.02 11 ALA A N 15
ATOM 6618 C CA . ALA A 1 11 ? 0.158 -9.710 2.651 1.00 3.25 11 ALA A CA 15
ATOM 6619 C C . ALA A 1 11 ? 1.381 -9.451 1.777 1.00 2.81 11 ALA A C 15
ATOM 6620 O O . ALA A 1 11 ? 2.425 -9.004 2.259 1.00 3.21 11 ALA A O 15
ATOM 6636 N N . LYS A 1 13 ? 1.567 -10.808 -2.432 1.00 3.03 13 LYS A N 15
ATOM 6637 C CA . LYS A 1 13 ? 1.489 -11.896 -3.398 1.00 3.96 13 LYS A CA 15
ATOM 6638 C C . LYS A 1 13 ? 2.870 -12.197 -3.976 1.00 4.18 13 LYS A C 15
ATOM 6639 O O . LYS A 1 13 ? 3.175 -13.335 -4.330 1.00 4.91 13 LYS A O 15
ATOM 6658 N N . LYS A 1 14 ? 3.699 -11.165 -4.042 1.00 3.94 14 LYS A N 15
ATOM 6659 C CA . LYS A 1 14 ? 5.061 -11.299 -4.536 1.00 4.48 14 LYS A CA 15
ATOM 6660 C C . LYS A 1 14 ? 6.046 -10.757 -3.489 1.00 3.90 14 LYS A C 15
ATOM 6661 O O . LYS A 1 14 ? 5.782 -10.839 -2.295 1.00 3.93 14 LYS A O 15
ATOM 6680 N N . LEU A 1 15 ? 7.169 -10.202 -3.939 1.00 3.89 15 LEU A N 15
ATOM 6681 C CA . LEU A 1 15 ? 8.180 -9.663 -3.023 1.00 3.83 15 LEU A CA 15
ATOM 6682 C C . LEU A 1 15 ? 7.749 -8.329 -2.398 1.00 3.02 15 LEU A C 15
ATOM 6683 O O . LEU A 1 15 ? 8.579 -7.463 -2.125 1.00 3.44 15 LEU A O 15
ATOM 6699 N N . CYS A 1 16 ? 6.461 -8.180 -2.146 1.00 2.39 16 CYS A N 15
ATOM 6700 C CA . CYS A 1 16 ? 5.933 -6.977 -1.528 1.00 2.19 16 CYS A CA 15
ATOM 6701 C C . CYS A 1 16 ? 5.965 -7.092 -0.004 1.00 2.67 16 CYS A C 15
ATOM 6702 O O . CYS A 1 16 ? 5.658 -8.148 0.549 1.00 3.24 16 CYS A O 15
ATOM 6709 N N . ARG A 1 17 ? 6.339 -6.003 0.662 1.00 3.07 17 ARG A N 15
ATOM 6710 C CA . ARG A 1 17 ? 6.496 -6.013 2.116 1.00 3.96 17 ARG A CA 15
ATOM 6711 C C . ARG A 1 17 ? 5.207 -5.570 2.791 1.00 4.14 17 ARG A C 15
ATOM 6712 O O . ARG A 1 17 ? 5.077 -4.413 3.204 1.00 4.92 17 ARG A O 15
ATOM 6733 N N . GLY A 1 18 ? 4.251 -6.480 2.891 1.00 3.74 18 GLY A N 15
ATOM 6734 C CA . GLY A 1 18 ? 2.962 -6.141 3.459 1.00 4.13 18 GLY A CA 15
ATOM 6735 C C . GLY A 1 18 ? 2.235 -5.117 2.609 1.00 3.47 18 GLY A C 15
ATOM 6736 O O . GLY A 1 18 ? 1.934 -4.015 3.075 1.00 3.77 18 GLY A O 15
ATOM 6740 N N . PHE A 1 19 ? 1.969 -5.477 1.368 1.00 2.98 19 PHE A N 15
ATOM 6741 C CA . PHE A 1 19 ? 1.334 -4.566 0.422 1.00 2.82 19 PHE A CA 15
ATOM 6742 C C . PHE A 1 19 ? 0.107 -5.237 -0.183 1.00 2.44 19 PHE A C 15
ATOM 6743 O O . PHE A 1 19 ? 0.031 -6.466 -0.232 1.00 2.82 19 PHE A O 15
ATOM 6772 N N . LEU A 1 21 ? -2.915 -4.156 0.996 1.00 2.48 21 LEU A N 15
ATOM 6773 C CA . LEU A 1 21 ? -3.696 -4.158 2.219 1.00 3.21 21 LEU A CA 15
ATOM 6774 C C . LEU A 1 21 ? -5.116 -3.672 1.954 1.00 3.29 21 LEU A C 15
ATOM 6775 O O . LEU A 1 21 ? -5.413 -2.479 2.047 1.00 3.73 21 LEU A O 15
ATOM 6803 N N . CYS A 1 23 ? -6.582 -3.662 -0.882 1.00 3.04 23 CYS A N 15
ATOM 6804 C CA . CYS A 1 23 ? -6.662 -2.996 -2.175 1.00 3.51 23 CYS A CA 15
ATOM 6805 C C . CYS A 1 23 ? -7.709 -3.679 -3.046 1.00 4.08 23 CYS A C 15
ATOM 6806 O O . CYS A 1 23 ? -8.664 -3.047 -3.501 1.00 4.80 23 CYS A O 15
ATOM 6813 N N . GLY A 1 24 ? -7.548 -4.982 -3.247 1.00 4.12 24 GLY A N 15
ATOM 6814 C CA . GLY A 1 24 ? -8.527 -5.740 -4.002 1.00 5.01 24 GLY A CA 15
ATOM 6815 C C . GLY A 1 24 ? -9.497 -6.472 -3.104 1.00 5.20 24 GLY A C 15
ATOM 6816 O O . GLY A 1 24 ? -9.555 -7.701 -3.107 1.00 5.95 24 GLY A O 15
ATOM 6820 N N . CYS A 1 25 ? -10.251 -5.723 -2.306 1.00 4.80 25 CYS A N 15
ATOM 6821 C CA . CYS A 1 25 ? -11.215 -6.320 -1.398 1.00 5.27 25 CYS A CA 15
ATOM 6822 C C . CYS A 1 25 ? -12.353 -5.347 -1.098 1.00 5.75 25 CYS A C 15
ATOM 6823 O O . CYS A 1 25 ? -12.174 -4.127 -1.171 1.00 5.70 25 CYS A O 15
ATOM 6830 N N . HIS A 1 26 ? -13.519 -5.903 -0.789 1.00 6.47 26 HIS A N 15
ATOM 6831 C CA . HIS A 1 26 ? -14.671 -5.127 -0.340 1.00 7.10 26 HIS A CA 15
ATOM 6832 C C . HIS A 1 26 ? -15.760 -6.095 0.099 1.00 7.73 26 HIS A C 15
ATOM 6833 O O . HIS A 1 26 ? -16.934 -5.938 -0.224 1.00 8.28 26 HIS A O 15
ATOM 6848 N N . PHE A 1 27 ? -15.354 -7.105 0.844 1.00 7.89 27 PHE A N 15
ATOM 6849 C CA . PHE A 1 27 ? -16.268 -8.140 1.277 1.00 8.71 27 PHE A CA 15
ATOM 6850 C C . PHE A 1 27 ? -15.775 -8.724 2.594 1.00 9.22 27 PHE A C 15
ATOM 6851 O O . PHE A 1 27 ? -14.580 -8.981 2.747 1.00 9.22 27 PHE A O 15
ATOM 6879 N N . GLY A 1 29 ? -15.166 -11.431 3.977 1.00 11.33 29 GLY A N 15
ATOM 6880 C CA . GLY A 1 29 ? -14.846 -12.839 3.937 1.00 12.06 29 GLY A CA 15
ATOM 6881 C C . GLY A 1 29 ? -14.137 -13.198 2.656 1.00 12.60 29 GLY A C 15
ATOM 6882 O O . GLY A 1 29 ? -13.357 -12.400 2.125 1.00 12.81 29 GLY A O 15
ATOM 6886 N N . LYS A 1 30 ? -14.407 -14.383 2.131 1.00 13.01 30 LYS A N 15
ATOM 6887 C CA . LYS A 1 30 ? -13.798 -14.818 0.883 1.00 13.70 30 LYS A CA 15
ATOM 6888 C C . LYS A 1 30 ? -14.870 -15.056 -0.166 1.00 14.21 30 LYS A C 15
ATOM 6889 O O . LYS A 1 30 ? -15.916 -15.642 0.110 1.00 14.40 30 LYS A O 15
ATOM 6908 N N . LYS A 1 31 ? -14.607 -14.583 -1.374 1.00 14.58 31 LYS A N 15
ATOM 6909 C CA . LYS A 1 31 ? -15.539 -14.721 -2.477 1.00 15.24 31 LYS A CA 15
ATOM 6910 C C . LYS A 1 31 ? -14.774 -14.739 -3.794 1.00 15.53 31 LYS A C 15
ATOM 6911 O O . LYS A 1 31 ? -14.560 -15.838 -4.351 1.00 15.77 31 LYS A O 15
ATOM 6941 N N . ALA A 1 2 ? 9.354 4.981 -15.274 1.00 10.47 2 ALA A N 16
ATOM 6942 C CA . ALA A 1 2 ? 9.135 5.084 -16.711 1.00 10.32 2 ALA A CA 16
ATOM 6943 C C . ALA A 1 2 ? 7.855 4.357 -17.099 1.00 9.54 2 ALA A C 16
ATOM 6944 O O . ALA A 1 2 ? 7.472 3.374 -16.456 1.00 9.39 2 ALA A O 16
ATOM 6959 N N . ILE A 1 4 ? 6.475 1.899 -18.494 1.00 7.68 4 ILE A N 16
ATOM 6960 C CA . ILE A 1 4 ? 6.372 0.525 -18.963 1.00 7.07 4 ILE A CA 16
ATOM 6961 C C . ILE A 1 4 ? 5.059 -0.088 -18.496 1.00 6.34 4 ILE A C 16
ATOM 6962 O O . ILE A 1 4 ? 4.487 0.350 -17.488 1.00 6.50 4 ILE A O 16
ATOM 6978 N N . VAL A 1 5 ? 4.600 -1.107 -19.214 1.00 5.86 5 VAL A N 16
ATOM 6979 C CA . VAL A 1 5 ? 3.298 -1.726 -18.965 1.00 5.39 5 VAL A CA 16
ATOM 6980 C C . VAL A 1 5 ? 2.168 -0.757 -19.309 1.00 4.84 5 VAL A C 16
ATOM 6981 O O . VAL A 1 5 ? 1.983 0.270 -18.653 1.00 5.05 5 VAL A O 16
ATOM 6994 N N . LYS A 1 6 ? 1.430 -1.088 -20.361 1.00 4.59 6 LYS A N 16
ATOM 6995 C CA . LYS A 1 6 ? 0.335 -0.253 -20.829 1.00 4.51 6 LYS A CA 16
ATOM 6996 C C . LYS A 1 6 ? -0.681 -0.039 -19.714 1.00 4.14 6 LYS A C 16
ATOM 6997 O O . LYS A 1 6 ? -1.094 -0.993 -19.055 1.00 4.24 6 LYS A O 16
ATOM 7038 N N . ILE A 1 9 ? -0.424 0.791 -14.241 1.00 2.97 9 ILE A N 16
ATOM 7039 C CA . ILE A 1 9 ? -0.579 -0.034 -13.067 1.00 3.26 9 ILE A CA 16
ATOM 7040 C C . ILE A 1 9 ? 0.122 -1.385 -13.220 1.00 2.87 9 ILE A C 16
ATOM 7041 O O . ILE A 1 9 ? -0.176 -2.169 -14.122 1.00 3.04 9 ILE A O 16
ATOM 7057 N N . LYS A 1 10 ? 1.072 -1.636 -12.332 1.00 3.00 10 LYS A N 16
ATOM 7058 C CA . LYS A 1 10 ? 1.812 -2.887 -12.315 1.00 3.16 10 LYS A CA 16
ATOM 7059 C C . LYS A 1 10 ? 2.303 -3.175 -10.903 1.00 2.99 10 LYS A C 16
ATOM 7060 O O . LYS A 1 10 ? 2.817 -2.285 -10.222 1.00 3.33 10 LYS A O 16
ATOM 7079 N N . ALA A 1 11 ? 2.134 -4.405 -10.451 1.00 3.02 11 ALA A N 16
ATOM 7080 C CA . ALA A 1 11 ? 2.515 -4.761 -9.091 1.00 3.25 11 ALA A CA 16
ATOM 7081 C C . ALA A 1 11 ? 3.126 -6.151 -9.028 1.00 2.81 11 ALA A C 16
ATOM 7082 O O . ALA A 1 11 ? 2.782 -7.029 -9.819 1.00 3.21 11 ALA A O 16
ATOM 7098 N N . LYS A 1 13 ? 7.003 -7.033 -7.912 1.00 3.03 13 LYS A N 16
ATOM 7099 C CA . LYS A 1 13 ? 8.375 -7.093 -8.400 1.00 3.96 13 LYS A CA 16
ATOM 7100 C C . LYS A 1 13 ? 9.070 -8.344 -7.870 1.00 4.18 13 LYS A C 16
ATOM 7101 O O . LYS A 1 13 ? 9.383 -9.257 -8.636 1.00 4.91 13 LYS A O 16
ATOM 7120 N N . LYS A 1 14 ? 9.302 -8.393 -6.563 1.00 3.94 14 LYS A N 16
ATOM 7121 C CA . LYS A 1 14 ? 9.951 -9.547 -5.952 1.00 4.48 14 LYS A CA 16
ATOM 7122 C C . LYS A 1 14 ? 9.175 -10.024 -4.721 1.00 3.90 14 LYS A C 16
ATOM 7123 O O . LYS A 1 14 ? 8.871 -11.212 -4.590 1.00 3.93 14 LYS A O 16
ATOM 7142 N N . LEU A 1 15 ? 8.863 -9.098 -3.832 1.00 3.89 15 LEU A N 16
ATOM 7143 C CA . LEU A 1 15 ? 8.149 -9.433 -2.603 1.00 3.83 15 LEU A CA 16
ATOM 7144 C C . LEU A 1 15 ? 6.897 -8.582 -2.445 1.00 3.02 15 LEU A C 16
ATOM 7145 O O . LEU A 1 15 ? 5.858 -9.075 -2.012 1.00 3.44 15 LEU A O 16
ATOM 7161 N N . CYS A 1 16 ? 7.004 -7.305 -2.821 1.00 2.39 16 CYS A N 16
ATOM 7162 C CA . CYS A 1 16 ? 5.904 -6.359 -2.705 1.00 2.19 16 CYS A CA 16
ATOM 7163 C C . CYS A 1 16 ? 5.335 -6.331 -1.291 1.00 2.67 16 CYS A C 16
ATOM 7164 O O . CYS A 1 16 ? 4.125 -6.206 -1.090 1.00 3.24 16 CYS A O 16
ATOM 7171 N N . ARG A 1 17 ? 6.227 -6.408 -0.301 1.00 3.07 17 ARG A N 16
ATOM 7172 C CA . ARG A 1 17 ? 5.830 -6.441 1.092 1.00 3.96 17 ARG A CA 16
ATOM 7173 C C . ARG A 1 17 ? 5.277 -5.083 1.527 1.00 4.14 17 ARG A C 16
ATOM 7174 O O . ARG A 1 17 ? 6.017 -4.122 1.738 1.00 4.92 17 ARG A O 16
ATOM 7195 N N . GLY A 1 18 ? 3.963 -5.015 1.613 1.00 3.74 18 GLY A N 16
ATOM 7196 C CA . GLY A 1 18 ? 3.304 -3.782 1.994 1.00 4.13 18 GLY A CA 16
ATOM 7197 C C . GLY A 1 18 ? 2.222 -3.406 1.005 1.00 3.47 18 GLY A C 16
ATOM 7198 O O . GLY A 1 18 ? 1.288 -2.674 1.341 1.00 3.77 18 GLY A O 16
ATOM 7202 N N . PHE A 1 19 ? 2.346 -3.917 -0.203 1.00 2.98 19 PHE 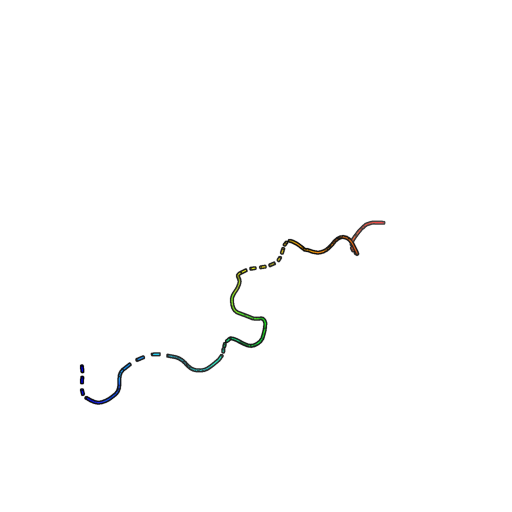A N 16
ATOM 7203 C CA . PHE A 1 19 ? 1.367 -3.659 -1.244 1.00 2.82 19 PHE A CA 16
ATOM 7204 C C . PHE A 1 19 ? 0.327 -4.766 -1.256 1.00 2.44 19 PHE A C 16
ATOM 7205 O O . PHE A 1 19 ? 0.630 -5.912 -1.579 1.00 2.82 19 PHE A O 16
ATOM 7234 N N . LEU A 1 21 ? -2.965 -4.250 0.992 1.00 2.48 21 LEU A N 16
ATOM 7235 C CA . LEU A 1 21 ? -3.666 -4.166 2.254 1.00 3.21 21 LEU A CA 16
ATOM 7236 C C . LEU A 1 21 ? -5.036 -3.531 2.045 1.00 3.29 21 LEU A C 16
ATOM 7237 O O . LEU A 1 21 ? -5.208 -2.321 2.214 1.00 3.73 21 LEU A O 16
ATOM 7265 N N . CYS A 1 23 ? -6.617 -3.669 -0.894 1.00 3.04 23 CYS A N 16
ATOM 7266 C CA . CYS A 1 23 ? -6.556 -3.072 -2.228 1.00 3.51 23 CYS A CA 16
ATOM 7267 C C . CYS A 1 23 ? -7.743 -3.517 -3.069 1.00 4.08 23 CYS A C 16
ATOM 7268 O O . CYS A 1 23 ? -8.602 -2.714 -3.439 1.00 4.80 23 CYS A O 16
ATOM 7275 N N . GLY A 1 24 ? -7.793 -4.808 -3.372 1.00 4.12 24 GLY A N 16
ATOM 7276 C CA . GLY A 1 24 ? -8.875 -5.347 -4.161 1.00 5.01 24 GLY A CA 16
ATOM 7277 C C . GLY A 1 24 ? -9.744 -6.274 -3.350 1.00 5.20 24 GLY A C 16
ATOM 7278 O O . GLY A 1 24 ? -9.995 -7.410 -3.745 1.00 5.95 24 GLY A O 16
ATOM 7282 N N . CYS A 1 25 ? -10.176 -5.794 -2.200 1.00 4.80 25 CYS A N 16
ATOM 7283 C CA . CYS A 1 25 ? -10.986 -6.590 -1.296 1.00 5.27 25 CYS A CA 16
ATOM 7284 C C . CYS A 1 25 ? -12.431 -6.119 -1.305 1.00 5.75 25 CYS A C 16
ATOM 7285 O O . CYS A 1 25 ? -12.706 -4.927 -1.433 1.00 5.70 25 CYS A O 16
ATOM 7292 N N . HIS A 1 26 ? -13.355 -7.057 -1.180 1.00 6.47 26 HIS A N 16
ATOM 7293 C CA . HIS A 1 26 ? -14.766 -6.726 -1.175 1.00 7.10 26 HIS A CA 16
ATOM 7294 C C . HIS A 1 26 ? -15.438 -7.356 0.035 1.00 7.73 26 HIS A C 16
ATOM 7295 O O . HIS A 1 26 ? -15.704 -8.556 0.056 1.00 8.28 26 HIS A O 16
ATOM 7310 N N . PHE A 1 27 ? -15.682 -6.551 1.049 1.00 7.89 27 PHE A N 16
ATOM 7311 C CA . PHE A 1 27 ? -16.296 -7.037 2.284 1.00 8.71 27 PHE A CA 16
ATOM 7312 C C . PHE A 1 27 ? -17.814 -7.018 2.175 1.00 9.22 27 PHE A C 16
ATOM 7313 O O . PHE A 1 27 ? -18.408 -5.982 1.865 1.00 9.22 27 PHE A O 16
ATOM 7341 N N . GLY A 1 29 ? -20.807 -6.414 3.607 1.00 11.33 29 GLY A N 16
ATOM 7342 C CA . GLY A 1 29 ? -21.479 -5.805 4.731 1.00 12.06 29 GLY A CA 16
ATOM 7343 C C . GLY A 1 29 ? -20.507 -5.085 5.642 1.00 12.60 29 GLY A C 16
ATOM 7344 O O . GLY A 1 29 ? -19.716 -5.717 6.346 1.00 12.81 29 GLY A O 16
ATOM 7348 N N . LYS A 1 30 ? -20.539 -3.763 5.617 1.00 13.01 30 LYS A N 16
ATOM 7349 C CA . LYS A 1 30 ? -19.639 -2.966 6.434 1.00 13.70 30 LYS A CA 16
ATOM 7350 C C . LYS A 1 30 ? -20.154 -2.878 7.867 1.00 14.21 30 LYS A C 16
ATOM 7351 O O . LYS A 1 30 ? -21.121 -2.166 8.149 1.00 14.40 30 LYS A O 16
ATOM 7370 N N . LYS A 1 31 ? -19.520 -3.630 8.746 1.00 14.58 31 LYS A N 16
ATOM 7371 C CA . LYS A 1 31 ? -19.858 -3.622 10.153 1.00 15.24 31 LYS A CA 16
ATOM 7372 C C . LYS A 1 31 ? -18.600 -3.865 10.984 1.00 15.53 31 LYS A C 16
ATOM 7373 O O . LYS A 1 31 ? -17.889 -2.884 11.273 1.00 15.77 31 LYS A O 16
ATOM 7403 N N . ALA A 1 2 ? -0.783 -8.423 -26.106 1.00 10.47 2 ALA A N 17
ATOM 7404 C CA . ALA A 1 2 ? -1.567 -7.214 -26.328 1.00 10.32 2 ALA A CA 17
ATOM 7405 C C . ALA A 1 2 ? -0.664 -6.001 -26.517 1.00 9.54 2 ALA A C 17
ATOM 7406 O O . ALA A 1 2 ? -1.141 -4.865 -26.612 1.00 9.39 2 ALA A O 17
ATOM 7421 N N . ILE A 1 4 ? 3.003 -4.860 -24.921 1.00 7.68 4 ILE A N 17
ATOM 7422 C CA . ILE A 1 4 ? 3.571 -4.177 -23.761 1.00 7.07 4 ILE A CA 17
ATOM 7423 C C . ILE A 1 4 ? 2.488 -3.980 -22.697 1.00 6.34 4 ILE A C 17
ATOM 7424 O O . ILE A 1 4 ? 2.415 -2.948 -22.025 1.00 6.50 4 ILE A O 17
ATOM 7440 N N . VAL A 1 5 ? 1.640 -4.991 -22.543 1.00 5.86 5 VAL A N 17
ATOM 7441 C CA . VAL A 1 5 ? 0.557 -4.931 -21.570 1.00 5.39 5 VAL A CA 17
ATOM 7442 C C . VAL A 1 5 ? 1.088 -5.215 -20.158 1.00 4.84 5 VAL A C 17
ATOM 7443 O O . VAL A 1 5 ? 0.870 -6.273 -19.566 1.00 5.05 5 VAL A O 17
ATOM 7456 N N . LYS A 1 6 ? 1.830 -4.250 -19.639 1.00 4.59 6 LYS A N 17
ATOM 7457 C CA . LYS A 1 6 ? 2.421 -4.354 -18.316 1.00 4.51 6 LYS A CA 17
ATOM 7458 C C . LYS A 1 6 ? 1.639 -3.509 -17.314 1.00 4.14 6 LYS A C 17
ATOM 7459 O O . LYS A 1 6 ? 2.103 -3.243 -16.208 1.00 4.24 6 LYS A O 17
ATOM 7500 N N . ILE A 1 9 ? 0.499 -4.533 -13.231 1.00 2.97 9 ILE A N 17
ATOM 7501 C CA . ILE A 1 9 ? 1.550 -4.998 -12.351 1.00 3.26 9 ILE A CA 17
ATOM 7502 C C . ILE A 1 9 ? 1.204 -4.670 -10.891 1.00 2.87 9 ILE A C 17
ATOM 7503 O O . ILE A 1 9 ? 1.746 -3.747 -10.275 1.00 3.04 9 ILE A O 17
ATOM 7519 N N . LYS A 1 10 ? 0.234 -5.405 -10.369 1.00 3.00 10 LYS A N 17
ATOM 7520 C CA . LYS A 1 10 ? -0.154 -5.306 -8.978 1.00 3.16 10 LYS A CA 17
ATOM 7521 C C . LYS A 1 10 ? 0.225 -6.590 -8.261 1.00 2.99 10 LYS A C 17
ATOM 7522 O O . LYS A 1 10 ? -0.525 -7.568 -8.275 1.00 3.33 10 LYS A O 17
ATOM 7541 N N . ALA A 1 11 ? 1.420 -6.602 -7.698 1.00 3.02 11 ALA A N 17
ATOM 7542 C CA . ALA A 1 11 ? 1.912 -7.760 -6.975 1.00 3.25 11 ALA A CA 17
ATOM 7543 C C . ALA A 1 11 ? 1.429 -7.720 -5.529 1.00 2.81 11 ALA A C 17
ATOM 7544 O O . ALA A 1 11 ? 0.666 -6.835 -5.152 1.00 3.21 11 ALA A O 17
ATOM 7560 N N . LYS A 1 13 ? -0.927 -8.783 -3.433 1.00 3.03 13 LYS A N 17
ATOM 7561 C CA . LYS A 1 13 ? -2.280 -9.345 -3.381 1.00 3.96 13 LYS A CA 17
ATOM 7562 C C . LYS A 1 13 ? -2.575 -10.022 -2.048 1.00 4.18 13 LYS A C 17
ATOM 7563 O O . LYS A 1 13 ? -3.044 -9.381 -1.102 1.00 4.91 13 LYS A O 17
ATOM 7582 N N . LYS A 1 14 ? -2.297 -11.314 -1.971 1.00 3.94 14 LYS A N 17
ATOM 7583 C CA . LYS A 1 14 ? -2.532 -12.081 -0.758 1.00 4.48 14 LYS A CA 17
ATOM 7584 C C . LYS A 1 14 ? -1.334 -12.972 -0.464 1.00 3.90 14 LYS A C 17
ATOM 7585 O O . LYS A 1 14 ? -1.396 -13.855 0.392 1.00 3.93 14 LYS A O 17
ATOM 7604 N N . LEU A 1 15 ? -0.242 -12.730 -1.169 1.00 3.89 15 LEU A N 17
ATOM 7605 C CA . LEU A 1 15 ? 0.954 -13.551 -1.039 1.00 3.83 15 LEU A CA 17
ATOM 7606 C C . LEU A 1 15 ? 1.944 -12.919 -0.069 1.00 3.02 15 LEU A C 17
ATOM 7607 O O . LEU A 1 15 ? 2.825 -13.592 0.455 1.00 3.44 15 LEU A O 17
ATOM 7623 N N . CYS A 1 16 ? 1.790 -11.625 0.141 1.00 2.39 16 CYS A N 17
ATOM 7624 C CA . CYS A 1 16 ? 2.710 -10.882 0.977 1.00 2.19 16 CYS A CA 17
ATOM 7625 C C . CYS A 1 16 ? 1.948 -10.055 2.004 1.00 2.67 16 CYS A C 17
ATOM 7626 O O . CYS A 1 16 ? 0.726 -9.903 1.907 1.00 3.24 16 CYS A O 17
ATOM 7633 N N . ARG A 1 17 ? 2.668 -9.529 2.980 1.00 3.07 17 ARG A N 17
ATOM 7634 C CA . ARG A 1 17 ? 2.075 -8.683 3.996 1.00 3.96 17 ARG A CA 17
ATOM 7635 C C . ARG A 1 17 ? 2.600 -7.261 3.847 1.00 4.14 17 ARG A C 17
ATOM 7636 O O . ARG A 1 17 ? 3.774 -6.992 4.102 1.00 4.92 17 ARG A O 17
ATOM 7657 N N . GLY A 1 18 ? 1.743 -6.361 3.400 1.00 3.74 18 GLY A N 17
ATOM 7658 C CA . GLY A 1 18 ? 2.139 -4.981 3.231 1.00 4.13 18 GLY A CA 17
ATOM 7659 C C . GLY A 1 18 ? 1.486 -4.347 2.025 1.00 3.47 18 GLY A C 17
ATOM 7660 O O . GLY A 1 18 ? 0.724 -3.390 2.164 1.00 3.77 18 GLY A O 17
ATOM 7664 N N . PHE A 1 19 ? 1.762 -4.893 0.851 1.00 2.98 19 PHE A N 17
ATOM 7665 C CA . PHE A 1 19 ? 1.207 -4.352 -0.369 1.00 2.82 19 PHE A CA 17
ATOM 7666 C C . PHE A 1 19 ? 0.055 -5.214 -0.864 1.00 2.44 19 PHE A C 17
ATOM 7667 O O . PHE A 1 19 ? 0.236 -6.370 -1.243 1.00 2.82 19 PHE A O 17
ATOM 7696 N N . LEU A 1 21 ? -3.108 -4.691 0.903 1.00 2.48 21 LEU A N 17
ATOM 7697 C CA . LEU A 1 21 ? -3.970 -4.724 2.071 1.00 3.21 21 LEU A CA 17
ATOM 7698 C C . LEU A 1 21 ? -5.084 -3.695 1.929 1.00 3.29 21 LEU A C 17
ATOM 7699 O O . LEU A 1 21 ? -4.841 -2.487 2.003 1.00 3.73 21 LEU A O 17
ATOM 7727 N N . CYS A 1 23 ? -6.766 -3.287 -0.764 1.00 3.04 23 CYS A N 17
ATOM 7728 C CA . CYS A 1 23 ? -6.736 -2.796 -2.131 1.00 3.51 23 CYS A CA 17
ATOM 7729 C C . CYS A 1 23 ? -7.802 -3.493 -2.972 1.00 4.08 23 CYS A C 17
ATOM 7730 O O . CYS A 1 23 ? -8.840 -2.915 -3.283 1.00 4.80 23 CYS A O 17
ATOM 7737 N N . GLY A 1 24 ? -7.549 -4.753 -3.299 1.00 4.12 24 GLY A N 17
ATOM 7738 C CA . GLY A 1 24 ? -8.477 -5.525 -4.086 1.00 5.01 24 GLY A CA 17
ATOM 7739 C C . GLY A 1 24 ? -9.383 -6.362 -3.220 1.00 5.20 24 GLY A C 17
ATOM 7740 O O . GLY A 1 24 ? -9.852 -7.422 -3.628 1.00 5.95 24 GLY A O 17
ATOM 7744 N N . CYS A 1 25 ? -9.646 -5.872 -2.010 1.00 4.80 25 CYS A N 17
ATOM 7745 C CA . CYS A 1 25 ? -10.504 -6.571 -1.064 1.00 5.27 25 CYS A CA 17
ATOM 7746 C C . CYS A 1 25 ? -11.970 -6.441 -1.446 1.00 5.75 25 CYS A C 17
ATOM 7747 O O . CYS A 1 25 ? -12.867 -6.909 -0.746 1.00 5.70 25 CYS A O 17
ATOM 7754 N N . HIS A 1 26 ? -12.189 -5.787 -2.566 1.00 6.47 26 HIS A N 17
ATOM 7755 C CA . HIS A 1 26 ? -13.518 -5.656 -3.149 1.00 7.10 26 HIS A CA 17
ATOM 7756 C C . HIS A 1 26 ? -13.673 -6.652 -4.296 1.00 7.73 26 HIS A C 17
ATOM 7757 O O . HIS A 1 26 ? -14.731 -6.759 -4.911 1.00 8.28 26 HIS A O 17
ATOM 7772 N N . PHE A 1 27 ? -12.593 -7.370 -4.571 1.00 7.89 27 PHE A N 17
ATOM 7773 C CA . PHE A 1 27 ? -12.612 -8.451 -5.539 1.00 8.71 27 PHE A CA 17
ATOM 7774 C C . PHE A 1 27 ? -12.517 -9.773 -4.787 1.00 9.22 27 PHE A C 17
ATOM 7775 O O . PHE A 1 27 ? -11.423 -10.260 -4.504 1.00 9.22 27 PHE A O 17
ATOM 7803 N N . GLY A 1 29 ? -13.675 -13.144 -5.306 1.00 11.33 29 GLY A N 17
ATOM 7804 C CA . GLY A 1 29 ? -13.444 -14.481 -5.809 1.00 12.06 29 GLY A CA 17
ATOM 7805 C C . GLY A 1 29 ? -14.191 -15.503 -4.982 1.00 12.60 29 GLY A C 17
ATOM 7806 O O . GLY A 1 29 ? -13.751 -16.643 -4.821 1.00 12.81 29 GLY A O 17
ATOM 7810 N N . LYS A 1 30 ? -15.325 -15.074 -4.450 1.00 13.01 30 LYS A N 17
ATOM 7811 C CA . LYS A 1 30 ? -16.106 -15.884 -3.535 1.00 13.70 30 LYS A CA 17
ATOM 7812 C C . LYS A 1 30 ? -17.233 -16.605 -4.263 1.00 14.21 30 LYS A C 17
ATOM 7813 O O . LYS A 1 30 ? -17.603 -16.237 -5.378 1.00 14.40 30 LYS A O 17
ATOM 7832 N N . LYS A 1 31 ? -17.766 -17.632 -3.621 1.00 14.58 31 LYS A N 17
ATOM 7833 C CA . LYS A 1 31 ? -18.921 -18.339 -4.144 1.00 15.24 31 LYS A CA 17
ATOM 7834 C C . LYS A 1 31 ? -20.123 -18.047 -3.258 1.00 15.53 31 LYS A C 17
ATOM 7835 O O . LYS A 1 31 ? -20.919 -17.156 -3.615 1.00 15.77 31 LYS A O 17
ATOM 7865 N N . ALA A 1 2 ? 22.982 9.730 11.214 1.00 10.47 2 ALA A N 18
ATOM 7866 C CA . ALA A 1 2 ? 24.169 8.954 10.906 1.00 10.32 2 ALA A CA 18
ATOM 7867 C C . ALA A 1 2 ? 23.788 7.682 10.163 1.00 9.54 2 ALA A C 18
ATOM 7868 O O . ALA A 1 2 ? 22.673 7.569 9.642 1.00 9.39 2 ALA A O 18
ATOM 7883 N N . ILE A 1 4 ? 25.697 5.264 7.426 1.00 7.68 4 ILE A N 18
ATOM 7884 C CA . ILE A 1 4 ? 25.865 5.095 6.000 1.00 7.07 4 ILE A CA 18
ATOM 7885 C C . ILE A 1 4 ? 25.496 3.670 5.602 1.00 6.34 4 ILE A C 18
ATOM 7886 O O . ILE A 1 4 ? 26.346 2.777 5.533 1.00 6.50 4 ILE A O 18
ATOM 7902 N N . VAL A 1 5 ? 24.210 3.456 5.416 1.00 5.86 5 VAL A N 18
ATOM 7903 C CA . VAL A 1 5 ? 23.697 2.170 4.990 1.00 5.39 5 VAL A CA 18
ATOM 7904 C C . VAL A 1 5 ? 22.757 2.371 3.811 1.00 4.84 5 VAL A C 18
ATOM 7905 O O . VAL A 1 5 ? 22.078 3.396 3.717 1.00 5.05 5 VAL A O 18
ATOM 7918 N N . LYS A 1 6 ? 22.739 1.417 2.893 1.00 4.59 6 LYS A N 18
ATOM 7919 C CA . LYS A 1 6 ? 21.906 1.521 1.709 1.00 4.51 6 LYS A CA 18
ATOM 7920 C C . LYS A 1 6 ? 20.461 1.191 2.060 1.00 4.14 6 LYS A C 18
ATOM 7921 O O . LYS A 1 6 ? 20.151 0.068 2.458 1.00 4.24 6 LYS A O 18
ATOM 7962 N N . ILE A 1 9 ? 14.437 0.504 0.896 1.00 2.97 9 ILE A N 18
ATOM 7963 C CA . ILE A 1 9 ? 13.042 0.854 0.796 1.00 3.26 9 ILE A CA 18
ATOM 7964 C C . ILE A 1 9 ? 12.700 1.251 -0.630 1.00 2.87 9 ILE A C 18
ATOM 7965 O O . ILE A 1 9 ? 13.092 2.317 -1.105 1.00 3.04 9 ILE A O 18
ATOM 7981 N N . LYS A 1 10 ? 11.996 0.372 -1.323 1.00 3.00 10 LYS A N 18
ATOM 7982 C CA . LYS A 1 10 ? 11.658 0.599 -2.718 1.00 3.16 10 LYS A CA 18
ATOM 7983 C C . LYS A 1 10 ? 10.151 0.700 -2.903 1.00 2.99 10 LYS A C 18
ATOM 7984 O O . LYS A 1 10 ? 9.378 0.321 -2.019 1.00 3.33 10 LYS A O 18
ATOM 8003 N N . ALA A 1 11 ? 9.738 1.227 -4.037 1.00 3.02 11 ALA A N 18
ATOM 8004 C CA . ALA A 1 11 ? 8.328 1.319 -4.375 1.00 3.25 11 ALA A CA 18
ATOM 8005 C C . ALA A 1 11 ? 7.953 0.250 -5.390 1.00 2.81 11 ALA A C 18
ATOM 8006 O O . ALA A 1 11 ? 8.562 0.164 -6.454 1.00 3.21 11 ALA A O 18
ATOM 8022 N N . LYS A 1 13 ? 5.145 -0.452 -7.539 1.00 3.03 13 LYS A N 18
ATOM 8023 C CA . LYS A 1 13 ? 4.754 0.068 -8.849 1.00 3.96 13 LYS A CA 18
ATOM 8024 C C . LYS A 1 13 ? 4.342 -1.050 -9.815 1.00 4.18 13 LYS A C 18
ATOM 8025 O O . LYS A 1 13 ? 3.175 -1.149 -10.196 1.00 4.91 13 LYS A O 18
ATOM 8044 N N . LYS A 1 14 ? 5.293 -1.890 -10.211 1.00 3.94 14 LYS A N 18
ATOM 8045 C CA . LYS A 1 14 ? 5.012 -2.966 -11.149 1.00 4.48 14 LYS A CA 18
ATOM 8046 C C . LYS A 1 14 ? 4.716 -4.279 -10.440 1.00 3.90 14 LYS A C 18
ATOM 8047 O O . LYS A 1 14 ? 5.618 -4.915 -9.891 1.00 3.93 14 LYS A O 18
ATOM 8066 N N . LEU A 1 15 ? 3.437 -4.657 -10.426 1.00 3.89 15 LEU A N 18
ATOM 8067 C CA . LEU A 1 15 ? 2.989 -5.983 -9.978 1.00 3.83 15 LEU A CA 18
ATOM 8068 C C . LEU A 1 15 ? 3.201 -6.231 -8.483 1.00 3.02 15 LEU A C 18
ATOM 8069 O O . LEU A 1 15 ? 2.831 -7.289 -7.976 1.00 3.44 15 LEU A O 18
ATOM 8085 N N . CYS A 1 16 ? 3.787 -5.278 -7.776 1.00 2.39 16 CYS A N 18
ATOM 8086 C CA . CYS A 1 16 ? 3.998 -5.435 -6.343 1.00 2.19 16 CYS A CA 18
ATOM 8087 C C . CYS A 1 16 ? 2.671 -5.358 -5.604 1.00 2.67 16 CYS A C 18
ATOM 8088 O O . CYS A 1 16 ? 2.026 -4.311 -5.570 1.00 3.24 16 CYS A O 18
ATOM 8095 N N . ARG A 1 17 ? 2.264 -6.465 -5.007 1.00 3.07 17 ARG A N 18
ATOM 8096 C CA . ARG A 1 17 ? 1.014 -6.512 -4.257 1.00 3.96 17 ARG A CA 18
ATOM 8097 C C . ARG A 1 17 ? 1.292 -6.665 -2.769 1.00 4.14 17 ARG A C 18
ATOM 8098 O O . ARG A 1 17 ? 0.404 -7.016 -1.990 1.00 4.92 17 ARG A O 18
ATOM 8119 N N . GLY A 1 18 ? 2.529 -6.377 -2.385 1.00 3.74 18 GLY A N 18
ATOM 8120 C CA . GLY A 1 18 ? 2.922 -6.463 -0.996 1.00 4.13 18 GLY A CA 18
ATOM 8121 C C . GLY A 1 18 ? 2.157 -5.486 -0.128 1.00 3.47 18 GLY A C 18
ATOM 8122 O O . GLY A 1 18 ? 1.836 -5.780 1.018 1.00 3.77 18 GLY A O 18
ATOM 8126 N N . PHE A 1 19 ? 1.845 -4.329 -0.696 1.00 2.98 19 PHE A N 18
ATOM 8127 C CA . PHE A 1 19 ? 1.062 -3.315 -0.001 1.00 2.82 19 PHE A CA 18
ATOM 8128 C C . PHE A 1 19 ? -0.405 -3.432 -0.373 1.00 2.44 19 PHE A C 18
ATOM 8129 O O . PHE A 1 19 ? -1.176 -2.478 -0.287 1.00 2.82 19 PHE A O 18
ATOM 8158 N N . LEU A 1 21 ? -2.922 -4.200 0.968 1.00 2.48 21 LEU A N 18
ATOM 8159 C CA . LEU A 1 21 ? -3.751 -4.216 2.159 1.00 3.21 21 LEU A CA 18
ATOM 8160 C C . LEU A 1 21 ? -5.127 -3.646 1.849 1.00 3.29 21 LEU A C 18
ATOM 8161 O O . LEU A 1 21 ? -5.304 -2.430 1.762 1.00 3.73 21 LEU A O 18
ATOM 8189 N N . CYS A 1 23 ? -6.665 -3.614 -0.838 1.00 3.04 23 CYS A N 18
ATOM 8190 C CA . CYS A 1 23 ? -6.682 -2.912 -2.114 1.00 3.51 23 CYS A CA 18
ATOM 8191 C C . CYS A 1 23 ? -7.597 -3.623 -3.108 1.00 4.08 23 CYS A C 18
ATOM 8192 O O . CYS A 1 23 ? -8.268 -2.987 -3.919 1.00 4.80 23 CYS A O 18
ATOM 8199 N N . GLY A 1 24 ? -7.626 -4.945 -3.025 1.00 4.12 24 GLY A N 18
ATOM 8200 C CA . GLY A 1 24 ? -8.462 -5.715 -3.928 1.00 5.01 24 GLY A CA 18
ATOM 8201 C C . GLY A 1 24 ? -9.753 -6.185 -3.284 1.00 5.20 24 GLY A C 18
ATOM 8202 O O . GLY A 1 24 ? -10.614 -6.748 -3.964 1.00 5.95 24 GLY A O 18
ATOM 8206 N N . CYS A 1 25 ? -9.906 -5.946 -1.982 1.00 4.80 25 CYS A N 18
ATOM 8207 C CA . CYS A 1 25 ? -11.071 -6.436 -1.254 1.00 5.27 25 CYS A CA 18
ATOM 8208 C C . CYS A 1 25 ? -12.286 -5.542 -1.483 1.00 5.75 25 CYS A C 18
ATOM 8209 O O . CYS A 1 25 ? -12.474 -4.535 -0.802 1.00 5.70 25 CYS A O 18
ATOM 8216 N N . HIS A 1 26 ? -13.100 -5.909 -2.455 1.00 6.47 26 HIS A N 18
ATOM 8217 C CA . HIS A 1 26 ? -14.316 -5.160 -2.754 1.00 7.10 26 HIS A CA 18
ATOM 8218 C C . HIS A 1 26 ? -15.548 -5.976 -2.384 1.00 7.73 26 HIS A C 18
ATOM 8219 O O . HIS A 1 26 ? -16.657 -5.672 -2.819 1.00 8.28 26 HIS A O 18
ATOM 8234 N N . PHE A 1 27 ? -15.327 -6.999 -1.549 1.00 7.89 27 PHE A N 18
ATOM 8235 C CA . PHE A 1 27 ? -16.379 -7.924 -1.120 1.00 8.71 27 PHE A CA 18
ATOM 8236 C C . PHE A 1 27 ? -16.838 -8.824 -2.261 1.00 9.22 27 PHE A C 18
ATOM 8237 O O . PHE A 1 27 ? -17.265 -8.347 -3.320 1.00 9.22 27 PHE A O 18
ATOM 8265 N N . GLY A 1 29 ? -18.806 -12.676 -2.553 1.00 11.33 29 GLY A N 18
ATOM 8266 C CA . GLY A 1 29 ? -20.123 -13.280 -2.644 1.00 12.06 29 GLY A CA 18
ATOM 8267 C C . GLY A 1 29 ? -20.566 -13.446 -4.078 1.00 12.60 29 GLY A C 18
ATOM 8268 O O . GLY A 1 29 ? -21.710 -13.153 -4.421 1.00 12.81 29 GLY A O 18
ATOM 8272 N N . LYS A 1 30 ? -19.647 -13.904 -4.918 1.00 13.01 30 LYS A N 18
ATOM 8273 C CA . LYS A 1 30 ? -19.897 -13.995 -6.346 1.00 13.70 30 LYS A CA 18
ATOM 8274 C C . LYS A 1 30 ? -19.224 -15.224 -6.949 1.00 14.21 30 LYS A C 18
ATOM 8275 O O . LYS A 1 30 ? -18.017 -15.426 -6.801 1.00 14.40 30 LYS A O 18
ATOM 8294 N N . LYS A 1 31 ? -20.025 -16.057 -7.600 1.00 14.58 31 LYS A N 18
ATOM 8295 C CA . LYS A 1 31 ? -19.509 -17.168 -8.374 1.00 15.24 31 LYS A CA 18
ATOM 8296 C C . LYS A 1 31 ? -19.297 -16.718 -9.812 1.00 15.53 31 LYS A C 18
ATOM 8297 O O . LYS A 1 31 ? -20.303 -16.427 -10.495 1.00 15.77 31 LYS A O 18
ATOM 8327 N N . ALA A 1 2 ? 9.007 26.982 3.099 1.00 10.47 2 ALA A N 19
ATOM 8328 C CA . ALA A 1 2 ? 8.982 25.728 2.357 1.00 10.32 2 ALA A CA 19
ATOM 8329 C C . ALA A 1 2 ? 8.112 24.696 3.068 1.00 9.54 2 ALA A C 19
ATOM 8330 O O . ALA A 1 2 ? 7.793 23.647 2.508 1.00 9.39 2 ALA A O 19
ATOM 8345 N N . ILE A 1 4 ? 8.564 22.302 5.119 1.00 7.68 4 ILE A N 19
ATOM 8346 C CA . ILE A 1 4 ? 9.293 21.181 5.703 1.00 7.07 4 ILE A CA 19
ATOM 8347 C C . ILE A 1 4 ? 8.363 19.997 5.946 1.00 6.34 4 ILE A C 19
ATOM 8348 O O . ILE A 1 4 ? 7.773 19.848 7.020 1.00 6.50 4 ILE A O 19
ATOM 8364 N N . VAL A 1 5 ? 8.227 19.163 4.935 1.00 5.86 5 VAL A N 19
ATOM 8365 C CA . VAL A 1 5 ? 7.363 18.002 5.023 1.00 5.39 5 VAL A CA 19
ATOM 8366 C C . VAL A 1 5 ? 8.159 16.796 5.499 1.00 4.84 5 VAL A C 19
ATOM 8367 O O . VAL A 1 5 ? 9.292 16.583 5.072 1.00 5.05 5 VAL A O 19
ATOM 8380 N N . LYS A 1 6 ? 7.575 16.027 6.402 1.00 4.59 6 LYS A N 19
ATOM 8381 C CA . LYS A 1 6 ? 8.215 14.815 6.887 1.00 4.51 6 LYS A CA 19
ATOM 8382 C C . LYS A 1 6 ? 8.097 13.717 5.835 1.00 4.14 6 LYS A C 19
ATOM 8383 O O . LYS A 1 6 ? 6.998 13.414 5.367 1.00 4.24 6 LYS A O 19
ATOM 8424 N N . ILE A 1 9 ? 7.830 12.047 -0.070 1.00 2.97 9 ILE A N 19
ATOM 8425 C CA . ILE A 1 9 ? 7.175 11.158 -1.012 1.00 3.26 9 ILE A CA 19
ATOM 8426 C C . ILE A 1 9 ? 6.217 10.224 -0.266 1.00 2.87 9 ILE A C 19
ATOM 8427 O O . ILE A 1 9 ? 6.479 9.813 0.859 1.00 3.04 9 ILE A O 19
ATOM 8443 N N . LYS A 1 10 ? 5.095 9.911 -0.904 1.00 3.00 10 LYS A N 19
ATOM 8444 C CA . LYS A 1 10 ? 4.080 9.062 -0.285 1.00 3.16 10 LYS A CA 19
ATOM 8445 C C . LYS A 1 10 ? 4.250 7.617 -0.746 1.00 2.99 10 LYS A C 19
ATOM 8446 O O . LYS A 1 10 ? 3.291 6.842 -0.803 1.00 3.33 10 LYS A O 19
ATOM 8465 N N . ALA A 1 11 ? 5.485 7.266 -1.053 1.00 3.02 11 ALA A N 19
ATOM 8466 C CA . ALA A 1 11 ? 5.829 5.929 -1.511 1.00 3.25 11 ALA A CA 19
ATOM 8467 C C . ALA A 1 11 ? 7.282 5.621 -1.171 1.00 2.81 11 ALA A C 19
ATOM 8468 O O . ALA A 1 11 ? 8.154 6.468 -1.342 1.00 3.21 11 ALA A O 19
ATOM 8484 N N . LYS A 1 13 ? 8.325 4.267 2.043 1.00 3.03 13 LYS A N 19
ATOM 8485 C CA . LYS A 1 13 ? 8.482 4.762 3.398 1.00 3.96 13 LYS A CA 19
ATOM 8486 C C . LYS A 1 13 ? 9.309 3.799 4.248 1.00 4.18 13 LYS A C 19
ATOM 8487 O O . LYS A 1 13 ? 10.506 4.013 4.448 1.00 4.91 13 LYS A O 19
ATOM 8506 N N . LYS A 1 14 ? 8.679 2.734 4.728 1.00 3.94 14 LYS A N 19
ATOM 8507 C CA . LYS A 1 14 ? 9.342 1.805 5.634 1.00 4.48 14 LYS A CA 19
ATOM 8508 C C . LYS A 1 14 ? 9.476 0.419 5.010 1.00 3.90 14 LYS A C 19
ATOM 8509 O O . LYS A 1 14 ? 10.582 -0.061 4.761 1.00 3.93 14 LYS A O 19
ATOM 8528 N N . LEU A 1 15 ? 8.345 -0.219 4.756 1.00 3.89 15 LEU A N 19
ATOM 8529 C CA . LEU A 1 15 ? 8.340 -1.586 4.253 1.00 3.83 15 LEU A CA 19
ATOM 8530 C C . LEU A 1 15 ? 8.190 -1.606 2.742 1.00 3.02 15 LEU A C 19
ATOM 8531 O O . LEU A 1 15 ? 9.016 -2.181 2.035 1.00 3.44 15 LEU A O 19
ATOM 8547 N N . CYS A 1 16 ? 7.112 -0.978 2.270 1.00 2.39 16 CYS A N 19
ATOM 8548 C CA . CYS A 1 16 ? 6.769 -0.920 0.850 1.00 2.19 16 CYS A CA 19
ATOM 8549 C C . CYS A 1 16 ? 6.658 -2.304 0.216 1.00 2.67 16 CYS A C 19
ATOM 8550 O O . CYS A 1 16 ? 6.568 -2.436 -0.998 1.00 3.24 16 CYS A O 19
ATOM 8557 N N . ARG A 1 17 ? 6.618 -3.329 1.046 1.00 3.07 17 ARG A N 19
ATOM 8558 C CA . ARG A 1 17 ? 6.495 -4.701 0.588 1.00 3.96 17 ARG A CA 19
ATOM 8559 C C . ARG A 1 17 ? 5.211 -5.303 1.127 1.00 4.14 17 ARG A C 19
ATOM 8560 O O . ARG A 1 17 ? 4.950 -6.496 0.994 1.00 4.92 17 ARG A O 19
ATOM 8581 N N . GLY A 1 18 ? 4.409 -4.435 1.719 1.00 3.74 18 GLY A N 19
ATOM 8582 C CA . GLY A 1 18 ? 3.145 -4.841 2.296 1.00 4.13 18 GLY A CA 19
ATOM 8583 C C . GLY A 1 18 ? 1.983 -4.264 1.527 1.00 3.47 18 GLY A C 19
ATOM 8584 O O . GLY A 1 18 ? 0.852 -4.245 2.006 1.00 3.77 18 GLY A O 19
ATOM 8588 N N . PHE A 1 19 ? 2.271 -3.780 0.331 1.00 2.98 19 PHE A N 19
ATOM 8589 C CA . PHE A 1 19 ? 1.253 -3.173 -0.489 1.00 2.82 19 PHE A CA 19
ATOM 8590 C C . PHE A 1 19 ? 0.337 -4.249 -1.047 1.00 2.44 19 PHE A C 19
ATOM 8591 O O . PHE A 1 19 ? 0.792 -5.212 -1.662 1.00 2.82 19 PHE A O 19
ATOM 8620 N N . LEU A 1 21 ? -2.992 -4.371 0.843 1.00 2.48 21 LEU A N 19
ATOM 8621 C CA . LEU A 1 21 ? -3.789 -4.497 2.051 1.00 3.21 21 LEU A CA 19
ATOM 8622 C C . LEU A 1 21 ? -5.093 -3.730 1.889 1.00 3.29 21 LEU A C 19
ATOM 8623 O O . LEU A 1 21 ? -5.103 -2.494 1.890 1.00 3.73 21 LEU A O 19
ATOM 8651 N N . CYS A 1 23 ? -6.821 -3.667 -0.767 1.00 3.04 23 CYS A N 19
ATOM 8652 C CA . CYS A 1 23 ? -6.690 -3.044 -2.069 1.00 3.51 23 CYS A CA 19
ATOM 8653 C C . CYS A 1 23 ? -7.616 -3.712 -3.073 1.00 4.08 23 CYS A C 19
ATOM 8654 O O . CYS A 1 23 ? -8.313 -3.044 -3.841 1.00 4.80 23 CYS A O 19
ATOM 8661 N N . GLY A 1 24 ? -7.625 -5.038 -3.054 1.00 4.12 24 GLY A N 19
ATOM 8662 C CA . GLY A 1 24 ? -8.468 -5.793 -3.956 1.00 5.01 24 GLY A CA 19
ATOM 8663 C C . GLY A 1 24 ? -9.698 -6.322 -3.245 1.00 5.20 24 GLY A C 19
ATOM 8664 O O . GLY A 1 24 ? -10.445 -7.133 -3.797 1.00 5.95 24 GLY A O 19
ATOM 8668 N N . CYS A 1 25 ? -9.906 -5.862 -2.022 1.00 4.80 25 CYS A N 19
ATOM 8669 C CA . CYS A 1 25 ? -11.054 -6.282 -1.241 1.00 5.27 25 CYS A CA 19
ATOM 8670 C C . CYS A 1 25 ? -12.297 -5.521 -1.668 1.00 5.75 25 CYS A C 19
ATOM 8671 O O . CYS A 1 25 ? -12.447 -4.331 -1.388 1.00 5.70 25 CYS A O 19
ATOM 8678 N N . HIS A 1 26 ? -13.175 -6.212 -2.359 1.00 6.47 26 HIS A N 19
ATOM 8679 C CA . HIS A 1 26 ? -14.450 -5.634 -2.753 1.00 7.10 26 HIS A CA 19
ATOM 8680 C C . HIS A 1 26 ? -15.395 -5.640 -1.572 1.00 7.73 26 HIS A C 19
ATOM 8681 O O . HIS A 1 26 ? -15.961 -4.611 -1.203 1.00 8.28 26 HIS A O 19
ATOM 8696 N N . PHE A 1 27 ? -15.548 -6.808 -0.957 1.00 7.89 27 PHE A N 19
ATOM 8697 C CA . PHE A 1 27 ? -16.342 -6.933 0.246 1.00 8.71 27 PHE A CA 19
ATOM 8698 C C . PHE A 1 27 ? -15.484 -7.473 1.382 1.00 9.22 27 PHE A C 19
ATOM 8699 O O . PHE A 1 27 ? -15.967 -7.726 2.488 1.00 9.22 27 PHE A O 19
ATOM 8727 N N . GLY A 1 29 ? -13.768 -6.671 3.907 1.00 11.33 29 GLY A N 19
ATOM 8728 C CA . GLY A 1 29 ? -13.415 -5.838 5.029 1.00 12.06 29 GLY A CA 19
ATOM 8729 C C . GLY A 1 29 ? -13.701 -6.526 6.346 1.00 12.60 29 GLY A C 19
ATOM 8730 O O . GLY A 1 29 ? -14.840 -6.537 6.815 1.00 12.81 29 GLY A O 19
ATOM 8734 N N . LYS A 1 30 ? -12.671 -7.107 6.941 1.00 13.01 30 LYS A N 19
ATOM 8735 C CA . LYS A 1 30 ? -12.829 -7.825 8.193 1.00 13.70 30 LYS A CA 19
ATOM 8736 C C . LYS A 1 30 ? -12.828 -6.846 9.368 1.00 14.21 30 LYS A C 19
ATOM 8737 O O . LYS A 1 30 ? -11.775 -6.449 9.868 1.00 14.40 30 LYS A O 19
ATOM 8756 N N . LYS A 1 31 ? -14.017 -6.436 9.768 1.00 14.58 31 LYS A N 19
ATOM 8757 C CA . LYS A 1 31 ? -14.178 -5.489 10.850 1.00 15.24 31 LYS A CA 19
ATOM 8758 C C . LYS A 1 31 ? -15.485 -5.754 11.569 1.00 15.53 31 LYS A C 19
ATOM 8759 O O . LYS A 1 31 ? -16.551 -5.497 10.975 1.00 15.77 31 LYS A O 19
ATOM 8789 N N . ALA A 1 2 ? -1.708 19.833 -16.217 1.00 10.47 2 ALA A N 20
ATOM 8790 C CA . ALA A 1 2 ? -3.054 20.288 -15.861 1.00 10.32 2 ALA A CA 20
ATOM 8791 C C . ALA A 1 2 ? -3.933 19.142 -15.358 1.00 9.54 2 ALA A C 20
ATOM 8792 O O . ALA A 1 2 ? -4.633 18.487 -16.140 1.00 9.39 2 ALA A O 20
ATOM 8807 N N . ILE A 1 4 ? -5.547 15.849 -14.337 1.00 7.68 4 ILE A N 20
ATOM 8808 C CA . ILE A 1 4 ? -5.540 14.425 -14.626 1.00 7.07 4 ILE A CA 20
ATOM 8809 C C . ILE A 1 4 ? -5.321 14.160 -16.110 1.00 6.34 4 ILE A C 20
ATOM 8810 O O . ILE A 1 4 ? -6.132 14.539 -16.956 1.00 6.50 4 ILE A O 20
ATOM 8826 N N . VAL A 1 5 ? -4.203 13.528 -16.422 1.00 5.86 5 VAL A N 20
ATOM 8827 C CA . VAL A 1 5 ? -3.885 13.160 -17.790 1.00 5.39 5 VAL A CA 20
ATOM 8828 C C . VAL A 1 5 ? -4.070 11.659 -17.982 1.00 4.84 5 VAL A C 20
ATOM 8829 O O . VAL A 1 5 ? -3.156 10.874 -17.733 1.00 5.05 5 VAL A O 20
ATOM 8842 N N . LYS A 1 6 ? -5.279 11.275 -18.388 1.00 4.59 6 LYS A N 20
ATOM 8843 C CA . LYS A 1 6 ? -5.635 9.868 -18.571 1.00 4.51 6 LYS A CA 20
ATOM 8844 C C . LYS A 1 6 ? -5.354 9.064 -17.302 1.00 4.14 6 LYS A C 20
ATOM 8845 O O . LYS A 1 6 ? -4.384 8.310 -17.231 1.00 4.24 6 LYS A O 20
ATOM 8886 N N . ILE A 1 9 ? -3.086 8.075 -11.550 1.00 2.97 9 ILE A N 20
ATOM 8887 C CA . ILE A 1 9 ? -2.898 7.109 -10.478 1.00 3.26 9 ILE A CA 20
ATOM 8888 C C . ILE A 1 9 ? -1.421 6.988 -10.102 1.00 2.87 9 ILE A C 20
ATOM 8889 O O . ILE A 1 9 ? -0.794 5.933 -10.247 1.00 3.04 9 ILE A O 20
ATOM 8905 N N . LYS A 1 10 ? -0.857 8.094 -9.658 1.00 3.00 10 LYS A N 20
ATOM 8906 C CA . LYS A 1 10 ? 0.511 8.108 -9.189 1.00 3.16 10 LYS A CA 20
ATOM 8907 C C . LYS A 1 10 ? 0.525 7.956 -7.682 1.00 2.99 10 LYS A C 20
ATOM 8908 O O . LYS A 1 10 ? 0.482 8.942 -6.944 1.00 3.33 10 LYS A O 20
ATOM 8927 N N . ALA A 1 11 ? 0.524 6.708 -7.237 1.00 3.02 11 ALA A N 20
ATOM 8928 C CA . ALA A 1 11 ? 0.464 6.394 -5.823 1.00 3.25 11 ALA A CA 20
ATOM 8929 C C . ALA A 1 11 ? 1.773 6.755 -5.140 1.00 2.81 11 ALA A C 20
ATOM 8930 O O . ALA A 1 11 ? 2.826 6.807 -5.774 1.00 3.21 11 ALA A O 20
ATOM 8946 N N . LYS A 1 13 ? 1.527 9.040 -1.934 1.00 3.03 13 LYS A N 20
ATOM 8947 C CA . LYS A 1 13 ? 1.184 10.359 -1.413 1.00 3.96 13 LYS A CA 20
ATOM 8948 C C . LYS A 1 13 ? 2.141 10.760 -0.294 1.00 4.18 13 LYS A C 20
ATOM 8949 O O . LYS A 1 13 ? 3.058 11.561 -0.496 1.00 4.91 13 LYS A O 20
ATOM 8968 N N . LYS A 1 14 ? 1.931 10.186 0.869 1.00 3.94 14 LYS A N 20
ATOM 8969 C CA . LYS A 1 14 ? 2.800 10.429 2.009 1.00 4.48 14 LYS A CA 20
ATOM 8970 C C . LYS A 1 14 ? 3.426 9.122 2.467 1.00 3.90 14 LYS A C 20
ATOM 8971 O O . LYS A 1 14 ? 4.647 8.999 2.544 1.00 3.93 14 LYS A O 20
ATOM 8990 N N . LEU A 1 15 ? 2.582 8.143 2.741 1.00 3.89 15 LEU A N 20
ATOM 8991 C CA . LEU A 1 15 ? 3.043 6.828 3.150 1.00 3.83 15 LEU A CA 20
ATOM 8992 C C . LEU A 1 15 ? 2.876 5.837 2.011 1.00 3.02 15 LEU A C 20
ATOM 8993 O O . LEU A 1 15 ? 1.761 5.586 1.552 1.00 3.44 15 LEU A O 20
ATOM 9009 N N . CYS A 1 16 ? 3.989 5.287 1.568 1.00 2.39 16 CYS A N 20
ATOM 9010 C CA . CYS A 1 16 ? 4.001 4.356 0.452 1.00 2.19 16 CYS A CA 20
ATOM 9011 C C . CYS A 1 16 ? 4.330 2.957 0.941 1.00 2.67 16 CYS A C 20
ATOM 9012 O O . CYS A 1 16 ? 4.650 2.061 0.165 1.00 3.24 16 CYS A O 20
ATOM 9019 N N . ARG A 1 17 ? 4.222 2.776 2.250 1.00 3.07 17 ARG A N 20
ATOM 9020 C CA . ARG A 1 17 ? 4.563 1.520 2.883 1.00 3.96 17 ARG A CA 20
ATOM 9021 C C . ARG A 1 17 ? 3.354 0.942 3.595 1.00 4.14 17 ARG A C 20
ATOM 9022 O O . ARG A 1 17 ? 2.723 1.611 4.416 1.00 4.92 17 ARG A O 20
ATOM 9043 N N . GLY A 1 18 ? 3.033 -0.298 3.266 1.00 3.74 18 GLY A N 20
ATOM 9044 C CA . GLY A 1 18 ? 1.882 -0.949 3.864 1.00 4.13 18 GLY A CA 20
ATOM 9045 C C . GLY A 1 18 ? 0.698 -1.003 2.913 1.00 3.47 18 GLY A C 20
ATOM 9046 O O . GLY A 1 18 ? -0.449 -1.133 3.345 1.00 3.77 18 GLY A O 20
ATOM 9050 N N . PHE A 1 19 ? 0.972 -0.901 1.617 1.00 2.98 19 PHE A N 20
ATOM 9051 C CA . PHE A 1 19 ? -0.080 -0.938 0.615 1.00 2.82 19 PHE A CA 20
ATOM 9052 C C . PHE A 1 19 ? -0.472 -2.380 0.302 1.00 2.44 19 PHE A C 20
ATOM 9053 O O . PHE A 1 19 ? 0.223 -3.319 0.690 1.00 2.82 19 PHE A O 20
ATOM 9082 N N . LEU A 1 21 ? -3.030 -3.894 1.422 1.00 2.48 21 LEU A N 20
ATOM 9083 C CA . LEU A 1 21 ? -3.769 -4.481 2.525 1.00 3.21 21 LEU A CA 20
ATOM 9084 C C . LEU A 1 21 ? -5.257 -4.310 2.253 1.00 3.29 21 LEU A C 20
ATOM 9085 O O . LEU A 1 21 ? -5.908 -3.414 2.793 1.00 3.73 21 LEU A O 20
ATOM 9113 N N . CYS A 1 23 ? -6.264 -4.891 -1.398 1.00 3.04 23 CYS A N 20
ATOM 9114 C CA . CYS A 1 23 ? -6.129 -4.384 -2.762 1.00 3.51 23 CYS A CA 20
ATOM 9115 C C . CYS A 1 23 ? -7.461 -4.515 -3.491 1.00 4.08 23 CYS A C 20
ATOM 9116 O O . CYS A 1 23 ? -7.991 -3.547 -4.029 1.00 4.80 23 CYS A O 20
ATOM 9123 N N . GLY A 1 24 ? -7.996 -5.728 -3.484 1.00 4.12 24 GLY A N 20
ATOM 9124 C CA . GLY A 1 24 ? -9.298 -5.975 -4.054 1.00 5.01 24 GLY A CA 20
ATOM 9125 C C . GLY A 1 24 ? -10.389 -5.883 -3.011 1.00 5.20 24 GLY A C 20
ATOM 9126 O O . GLY A 1 24 ? -11.498 -6.382 -3.208 1.00 5.95 24 GLY A O 20
ATOM 9130 N N . CYS A 1 25 ? -10.068 -5.244 -1.895 1.00 4.80 25 CYS A N 20
ATOM 9131 C CA . CYS A 1 25 ? -11.020 -5.066 -0.816 1.00 5.27 25 CYS A CA 20
ATOM 9132 C C . CYS A 1 25 ? -12.037 -3.990 -1.164 1.00 5.75 25 CYS A C 20
ATOM 9133 O O . CYS A 1 25 ? -11.894 -2.823 -0.795 1.00 5.70 25 CYS A O 20
ATOM 9140 N N . HIS A 1 26 ? -13.047 -4.402 -1.899 1.00 6.47 26 HIS A N 20
ATOM 9141 C CA . HIS A 1 26 ? -14.130 -3.523 -2.314 1.00 7.10 26 HIS A CA 20
ATOM 9142 C C . HIS A 1 26 ? -15.445 -4.281 -2.244 1.00 7.73 26 HIS A C 20
ATOM 9143 O O . HIS A 1 26 ? -16.458 -3.846 -2.786 1.00 8.28 26 HIS A O 20
ATOM 9158 N N . PHE A 1 27 ? -15.420 -5.415 -1.555 1.00 7.89 27 PHE A N 20
ATOM 9159 C CA . PHE A 1 27 ? -16.560 -6.319 -1.523 1.00 8.71 27 PHE A CA 20
ATOM 9160 C C . PHE A 1 27 ? -16.863 -6.731 -0.089 1.00 9.22 27 PHE A C 20
ATOM 9161 O O . PHE A 1 27 ? -15.964 -7.125 0.647 1.00 9.22 27 PHE A O 20
ATOM 9189 N N . GLY A 1 29 ? -19.171 -9.303 1.285 1.00 11.33 29 GLY A N 20
ATOM 9190 C CA . GLY A 1 29 ? -19.140 -10.728 1.535 1.00 12.06 29 GLY A CA 20
ATOM 9191 C C . GLY A 1 29 ? -20.098 -11.467 0.628 1.00 12.60 29 GLY A C 20
ATOM 9192 O O . GLY A 1 29 ? -21.078 -10.884 0.153 1.00 12.81 29 GLY A O 20
ATOM 9196 N N . LYS A 1 30 ? -19.812 -12.735 0.364 1.00 13.01 30 LYS A N 20
ATOM 9197 C CA . LYS A 1 30 ? -20.660 -13.538 -0.498 1.00 13.70 30 LYS A CA 20
ATOM 9198 C C . LYS A 1 30 ? -20.595 -15.003 -0.094 1.00 14.21 30 LYS A C 20
ATOM 9199 O O . LYS A 1 30 ? -19.516 -15.596 -0.036 1.00 14.40 30 LYS A O 20
ATOM 9218 N N . LYS A 1 31 ? -21.751 -15.583 0.175 1.00 14.58 31 LYS A N 20
ATOM 9219 C CA . LYS A 1 31 ? -21.836 -16.983 0.545 1.00 15.24 31 LYS A CA 20
ATOM 9220 C C . LYS A 1 31 ? -22.908 -17.672 -0.284 1.00 15.53 31 LYS A C 20
ATOM 9221 O O . LYS A 1 31 ? -24.093 -17.623 0.103 1.00 15.77 31 LYS A O 20
#